Protein AF-B8CED4-F1 (afdb_monomer_lite)

pLDDT: mean 76.51, std 23.01, range [30.86, 98.69]

Organism: Thalassiosira pseudonana (NCBI:txid35128)

Sequence (693 aa):
MVKQQQQPNEIHIKRTVLRQVVTDKLKALLRGDFYVRNHLGQECFESIVREAGEFRELCRIAQQQQQGENGTAARTSPDLSQAPHQPNNNNGNLPPPPQSFTPETETFIQIIAASMQGEKKLLAKTLKGDKWYYFVREICRFDEMRRGEDVSDGDRGALEDSESEEEVEVSDTSASSLSRTTDGAEDGFSASATSSEKQHGKSHKKKNKHHKREKKLLKKERRHGKREEKRLKRKLTKEKLATKEDFEKYRDHLLSEIPNSVKSRFREGGFSRWGKDWLPCLELGPFDVEPGPVRDMWIDMFNKTRLNGREMTRLVFWYGEERGQAYSFVPSSKLVDYEEGESNGYSEMPKKIQDKIGKKTKLTKTEEQVMRGLIESKKDMARDKSERIKWMMNFLEDYEIAPTKKKKAGGPKKEEKSSKKSTSKKFEKKHRVMHHRHATMRKFGRIRRYDKRTKSYEPWEDIWIERSKKEVIGLNRGGSICITPDLLSTKRRQELAFAMHNCKLFRQYSFGNGTFNEPRSHVLLSSMIKSDGSTKNGVGYSYHNINMKALPMDLVPEVNSFASELATKYKLPDDQFNIGVDLIVYKDGSDSIGWHADDTQGEDLVLAVVVESHEMRPLKIRPAKSKSLSDGDEEIELFIGEGDAYAMDRLMQEGYEHCLPKKENVIMERTSLNGLEETNNLLSWRTCGMQFH

Radius of gyration: 37.1 Å; chains: 1; bounding box: 78×124×95 Å

Structure (mmCIF, N/CA/C/O backbone):
data_AF-B8CED4-F1
#
_entry.id   AF-B8CED4-F1
#
loop_
_atom_site.group_PDB
_atom_site.id
_atom_site.type_symbol
_atom_site.label_atom_id
_atom_site.label_alt_id
_atom_site.label_comp_id
_atom_site.label_asym_id
_atom_site.label_entity_id
_atom_site.label_seq_id
_atom_site.pdbx_PDB_ins_code
_atom_site.Cartn_x
_atom_site.Cartn_y
_atom_site.Cartn_z
_atom_site.occupancy
_atom_site.B_iso_or_equiv
_atom_site.auth_seq_id
_atom_site.auth_comp_id
_atom_site.auth_asym_id
_atom_site.auth_atom_id
_atom_site.pdbx_PDB_model_num
ATOM 1 N N . MET A 1 1 ? 9.231 -47.439 38.738 1.00 38.03 1 MET A N 1
ATOM 2 C CA . MET A 1 1 ? 8.639 -47.010 37.450 1.00 38.03 1 MET A CA 1
ATOM 3 C C . MET A 1 1 ? 9.753 -46.911 36.418 1.00 38.03 1 MET A C 1
ATOM 5 O O . MET A 1 1 ? 10.543 -45.977 36.476 1.00 38.03 1 MET A O 1
ATOM 9 N N . VAL A 1 2 ? 9.876 -47.912 35.546 1.00 32.56 2 VAL A N 1
ATOM 10 C CA . VAL A 1 2 ? 10.881 -47.948 34.470 1.00 32.56 2 VAL A CA 1
ATOM 11 C C . VAL A 1 2 ? 10.337 -47.135 33.294 1.00 32.56 2 VAL A C 1
ATOM 13 O O . VAL A 1 2 ? 9.240 -47.413 32.815 1.00 32.56 2 VAL A O 1
ATOM 16 N N . LYS A 1 3 ? 11.061 -46.094 32.864 1.00 37.62 3 LYS A N 1
ATOM 17 C CA . LYS A 1 3 ? 10.695 -45.298 31.684 1.00 37.62 3 LYS A CA 1
ATOM 18 C C . LYS A 1 3 ? 10.944 -46.135 30.427 1.00 37.62 3 LYS A C 1
ATOM 20 O O . LYS A 1 3 ? 12.093 -46.432 30.117 1.00 37.62 3 LYS A O 1
ATOM 25 N N . GLN A 1 4 ? 9.879 -46.489 29.711 1.00 37.78 4 GLN A N 1
ATOM 26 C CA . GLN A 1 4 ? 9.975 -47.030 28.355 1.00 37.78 4 GLN A CA 1
ATOM 27 C C . GLN A 1 4 ? 10.594 -45.971 27.430 1.00 37.78 4 GLN A C 1
ATOM 29 O O . GLN A 1 4 ? 10.044 -44.881 27.267 1.00 37.78 4 GLN A O 1
ATOM 34 N N . GLN A 1 5 ? 11.750 -46.290 26.847 1.00 37.19 5 GLN A N 1
ATOM 35 C CA . GLN A 1 5 ? 12.323 -45.548 25.727 1.00 37.19 5 GLN A CA 1
ATOM 36 C C . GLN A 1 5 ? 11.490 -45.834 24.474 1.00 37.19 5 GLN A C 1
ATOM 38 O O . GLN A 1 5 ? 11.343 -46.986 24.071 1.00 37.19 5 GLN A O 1
ATOM 43 N N . GLN A 1 6 ? 10.932 -44.784 23.870 1.00 33.81 6 GLN A N 1
ATOM 44 C CA . GLN A 1 6 ? 10.292 -44.869 22.559 1.00 33.81 6 GLN A CA 1
ATOM 45 C C . GLN A 1 6 ? 11.363 -45.092 21.485 1.00 33.81 6 GLN A C 1
ATOM 47 O O . GLN A 1 6 ? 12.341 -44.347 21.416 1.00 33.81 6 GLN A O 1
ATOM 52 N N . GLN A 1 7 ? 11.168 -46.122 20.663 1.00 33.59 7 GLN A N 1
ATOM 53 C CA . GLN A 1 7 ? 11.962 -46.378 19.461 1.00 33.59 7 GLN A CA 1
ATOM 54 C C . GLN A 1 7 ? 11.766 -45.228 18.449 1.00 33.59 7 GLN A C 1
ATOM 56 O O . GLN A 1 7 ? 10.646 -44.720 18.322 1.00 33.59 7 GLN A O 1
ATOM 61 N N . PRO A 1 8 ? 12.822 -44.789 17.742 1.00 34.38 8 PRO A N 1
ATOM 62 C CA . PRO A 1 8 ? 12.723 -43.719 16.756 1.00 34.38 8 PRO A CA 1
ATOM 63 C C . PRO A 1 8 ? 11.880 -44.160 15.554 1.00 34.38 8 PRO A C 1
ATOM 65 O O . PRO A 1 8 ? 12.072 -45.241 15.003 1.00 34.38 8 PRO A O 1
ATOM 68 N N . ASN A 1 9 ? 10.950 -43.300 15.137 1.00 31.98 9 ASN A N 1
ATOM 69 C CA . ASN A 1 9 ? 10.102 -43.541 13.972 1.00 31.98 9 ASN A CA 1
ATOM 70 C C . ASN A 1 9 ? 10.945 -43.583 12.692 1.00 31.98 9 ASN A C 1
ATOM 72 O O . ASN A 1 9 ? 11.571 -42.589 12.316 1.00 31.98 9 ASN A O 1
ATOM 76 N N . GLU A 1 10 ? 10.908 -44.713 11.992 1.00 32.75 10 GLU A N 1
ATOM 77 C CA . GLU A 1 10 ? 11.530 -44.861 10.683 1.00 32.75 10 GLU A CA 1
ATOM 78 C C . GLU A 1 10 ? 10.699 -44.126 9.616 1.00 32.75 10 GLU A C 1
ATOM 80 O O . GLU A 1 10 ? 9.500 -44.357 9.448 1.00 32.75 10 GLU A O 1
ATOM 85 N N . ILE A 1 11 ? 11.324 -43.187 8.899 1.00 36.81 11 ILE A N 1
ATOM 86 C CA . ILE A 1 11 ? 10.660 -42.391 7.859 1.00 36.81 11 ILE A CA 1
ATOM 87 C C . ILE A 1 11 ? 11.092 -42.893 6.480 1.00 36.81 11 ILE A C 1
ATOM 89 O O . ILE A 1 11 ? 12.213 -42.645 6.033 1.00 36.81 11 ILE A O 1
ATOM 93 N N . HIS A 1 12 ? 10.168 -43.507 5.739 1.00 38.47 12 HIS A N 1
ATOM 94 C CA . HIS A 1 12 ? 10.397 -43.893 4.345 1.00 38.47 12 HIS A CA 1
ATOM 95 C C . HIS A 1 12 ? 10.071 -42.753 3.368 1.00 38.47 12 HIS A C 1
ATOM 97 O O . HIS A 1 12 ? 8.911 -42.455 3.069 1.00 38.47 12 HIS A O 1
ATOM 103 N N . ILE A 1 13 ? 11.108 -42.134 2.796 1.00 42.69 13 ILE A N 1
ATOM 104 C CA . ILE A 1 13 ? 10.962 -41.152 1.712 1.00 42.69 13 ILE A CA 1
ATOM 105 C C . ILE A 1 13 ? 10.994 -41.867 0.359 1.00 42.69 13 ILE A C 1
ATOM 107 O O . ILE A 1 13 ? 11.937 -42.579 0.017 1.00 42.69 13 ILE A O 1
ATOM 111 N N . LYS A 1 14 ? 9.977 -41.629 -0.475 1.00 56.06 14 LYS A N 1
ATOM 112 C CA . LYS A 1 14 ?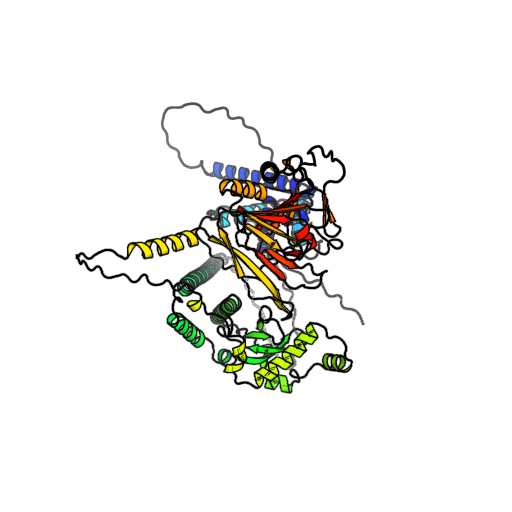 9.926 -42.180 -1.836 1.00 56.06 14 LYS A CA 1
ATOM 113 C C . LYS A 1 14 ? 11.084 -41.636 -2.678 1.00 56.06 14 LYS A C 1
ATOM 115 O O . LYS A 1 14 ? 11.199 -40.426 -2.868 1.00 56.06 14 LYS A O 1
ATOM 120 N N . ARG A 1 15 ? 11.866 -42.535 -3.289 1.00 50.16 15 ARG A N 1
ATOM 121 C CA . ARG A 1 15 ? 13.021 -42.235 -4.166 1.00 50.16 15 ARG A CA 1
ATOM 122 C C . ARG A 1 15 ? 12.728 -41.179 -5.246 1.00 50.16 15 ARG A C 1
ATOM 124 O O . ARG A 1 15 ? 13.604 -40.405 -5.607 1.00 50.16 15 ARG A O 1
ATOM 131 N N . THR A 1 16 ? 11.491 -41.102 -5.741 1.00 51.03 16 THR A N 1
ATOM 132 C CA . THR A 1 16 ? 11.057 -40.096 -6.729 1.00 51.03 16 THR A CA 1
ATOM 133 C C . THR A 1 16 ? 10.961 -38.676 -6.169 1.00 51.03 16 THR A C 1
ATOM 135 O O . THR A 1 16 ? 11.216 -37.725 -6.897 1.00 51.03 16 THR A O 1
ATOM 138 N N . VAL A 1 17 ? 10.596 -38.521 -4.892 1.00 52.62 17 VAL A N 1
ATOM 139 C CA . VAL A 1 17 ? 10.516 -37.212 -4.221 1.00 52.62 17 VAL A CA 1
ATOM 140 C C . VAL A 1 17 ? 11.922 -36.677 -3.979 1.00 52.62 17 VAL A C 1
ATOM 142 O O . VAL A 1 17 ? 12.201 -35.533 -4.321 1.00 52.62 17 VAL A O 1
ATOM 145 N N . LEU A 1 18 ? 12.828 -37.538 -3.501 1.00 53.25 18 LEU A N 1
ATOM 146 C CA . LEU A 1 18 ? 14.240 -37.198 -3.324 1.00 53.25 18 LEU A CA 1
ATOM 147 C C . LEU A 1 18 ? 14.876 -36.719 -4.640 1.00 53.25 18 LEU A C 1
ATOM 149 O O . LEU A 1 18 ? 15.504 -35.666 -4.681 1.00 53.25 18 LEU A O 1
ATOM 153 N N . ARG A 1 19 ? 14.628 -37.440 -5.742 1.00 60.00 19 ARG A N 1
ATOM 154 C CA . ARG A 1 19 ? 15.117 -37.077 -7.084 1.00 60.00 19 ARG A CA 1
ATOM 155 C C . ARG A 1 19 ? 14.624 -35.710 -7.562 1.00 60.00 19 ARG A C 1
ATOM 157 O O . ARG A 1 19 ? 15.416 -34.939 -8.097 1.00 60.00 19 ARG A O 1
ATOM 164 N N . GLN A 1 20 ? 13.338 -35.409 -7.377 1.00 61.97 20 GLN A N 1
ATOM 165 C CA . GLN A 1 20 ? 12.759 -34.137 -7.813 1.00 61.97 20 GLN A CA 1
ATOM 166 C C . GLN A 1 20 ? 13.382 -32.959 -7.056 1.00 61.97 20 GLN A C 1
ATOM 168 O O . GLN A 1 20 ? 13.807 -31.991 -7.676 1.00 61.97 20 GLN A O 1
ATOM 173 N N . VAL A 1 21 ? 13.507 -33.075 -5.732 1.00 64.56 21 VAL A N 1
ATOM 174 C CA . VAL A 1 21 ? 14.049 -31.997 -4.895 1.00 64.56 21 VAL A CA 1
ATOM 175 C C . VAL A 1 21 ? 15.528 -31.744 -5.192 1.00 64.56 21 VAL A C 1
ATOM 177 O O . VAL A 1 21 ? 15.920 -30.590 -5.345 1.00 64.56 21 VAL A O 1
ATOM 180 N N . VAL A 1 22 ? 16.337 -32.797 -5.351 1.00 68.75 22 VAL A N 1
ATOM 181 C CA . VAL A 1 22 ? 17.757 -32.661 -5.725 1.00 68.75 22 VAL A CA 1
ATOM 182 C C . VAL A 1 22 ? 17.899 -31.995 -7.098 1.00 68.75 22 VAL A C 1
ATOM 184 O O . VAL A 1 22 ? 18.688 -31.066 -7.254 1.00 68.75 22 VAL A O 1
ATOM 187 N N . THR A 1 23 ? 17.082 -32.401 -8.075 1.00 71.12 23 THR A N 1
ATOM 188 C CA . THR A 1 23 ? 17.083 -31.803 -9.421 1.00 71.12 23 THR A CA 1
ATOM 189 C C . THR A 1 23 ? 16.699 -30.323 -9.382 1.00 71.12 23 THR A C 1
ATOM 191 O O . THR A 1 23 ? 17.336 -29.499 -10.037 1.00 71.12 23 THR A O 1
ATOM 194 N N . ASP A 1 24 ? 15.678 -29.963 -8.604 1.00 69.50 24 ASP A N 1
ATOM 195 C CA . ASP A 1 24 ? 15.215 -28.580 -8.495 1.00 69.50 24 ASP A CA 1
ATOM 196 C C . ASP A 1 24 ? 16.249 -27.687 -7.795 1.00 69.50 24 ASP A C 1
ATOM 198 O O . ASP A 1 24 ? 16.454 -26.547 -8.216 1.00 69.50 24 ASP A O 1
ATOM 202 N N . LYS A 1 25 ? 16.956 -28.212 -6.785 1.00 72.50 25 LYS A N 1
ATOM 203 C CA . LYS A 1 25 ? 18.025 -27.497 -6.071 1.00 72.50 25 LYS A CA 1
ATOM 204 C C . LYS A 1 25 ? 19.295 -27.334 -6.908 1.00 72.50 25 LYS A C 1
ATOM 206 O O . LYS A 1 25 ? 19.858 -26.244 -6.906 1.00 72.50 25 LYS A O 1
ATOM 211 N N . LEU A 1 26 ? 19.698 -28.343 -7.684 1.00 71.56 26 LEU A N 1
ATOM 212 C CA . LEU A 1 26 ? 20.806 -28.220 -8.646 1.00 71.56 26 LEU A CA 1
ATOM 213 C C . LEU A 1 26 ? 20.481 -27.221 -9.763 1.00 71.56 26 LEU A C 1
ATOM 215 O O . LEU A 1 26 ? 21.324 -26.418 -10.149 1.00 71.56 26 LEU A O 1
ATOM 219 N N . LYS A 1 27 ? 19.237 -27.210 -10.254 1.00 73.50 27 LYS A N 1
ATOM 220 C CA . LYS A 1 27 ? 18.794 -26.204 -11.229 1.00 73.50 27 LYS A CA 1
ATOM 221 C C . LYS A 1 27 ? 18.764 -24.800 -10.628 1.00 73.50 27 LYS A C 1
ATOM 223 O O . LYS A 1 27 ? 19.117 -23.856 -11.321 1.00 73.50 27 LYS A O 1
ATOM 228 N N . ALA A 1 28 ? 18.359 -24.661 -9.368 1.00 70.25 28 ALA A N 1
ATOM 229 C CA . ALA A 1 28 ? 18.406 -23.387 -8.655 1.00 70.25 28 ALA A CA 1
ATOM 230 C C . ALA A 1 28 ? 19.845 -22.884 -8.468 1.00 70.25 28 ALA A C 1
ATOM 232 O O . ALA A 1 28 ? 20.119 -21.712 -8.717 1.00 70.25 28 ALA A O 1
ATOM 233 N N . LEU A 1 29 ? 20.773 -23.783 -8.123 1.00 74.19 29 LEU A N 1
ATOM 234 C CA . LEU A 1 29 ? 22.204 -23.492 -8.055 1.00 74.19 29 LEU A CA 1
ATOM 235 C C . LEU A 1 29 ? 22.730 -22.968 -9.405 1.00 74.19 29 LEU A C 1
ATOM 237 O O . LEU A 1 29 ? 23.273 -21.870 -9.464 1.00 74.19 29 LEU A O 1
ATOM 241 N N . LEU A 1 30 ? 22.504 -23.711 -10.495 1.00 71.88 30 LEU A N 1
ATOM 242 C CA . LEU A 1 30 ? 23.001 -23.359 -11.835 1.00 71.88 30 LEU A CA 1
ATOM 243 C C . LEU A 1 30 ? 22.375 -22.081 -12.420 1.00 71.88 30 LEU A C 1
ATOM 245 O O . LEU A 1 30 ? 22.944 -21.491 -13.333 1.00 71.88 30 LEU A O 1
ATOM 249 N N . ARG A 1 31 ? 21.207 -21.650 -11.928 1.00 75.31 31 ARG A N 1
ATOM 250 C CA . ARG A 1 31 ? 20.566 -20.385 -12.327 1.00 75.31 31 ARG A CA 1
ATOM 251 C C . ARG A 1 31 ? 21.070 -19.167 -11.557 1.00 75.31 31 ARG A C 1
ATOM 253 O O . ARG A 1 31 ? 20.699 -18.051 -11.908 1.00 75.31 31 ARG A O 1
ATOM 260 N N . GLY A 1 32 ? 21.872 -19.357 -10.511 1.00 70.94 32 GLY A N 1
ATOM 261 C CA . GLY A 1 32 ? 22.237 -18.254 -9.629 1.00 70.94 32 GLY A CA 1
ATOM 262 C C . GLY A 1 32 ? 21.113 -17.829 -8.688 1.00 70.94 32 GLY A C 1
ATOM 263 O O . GLY A 1 32 ? 21.098 -16.675 -8.261 1.00 70.94 32 GLY A O 1
ATOM 264 N N . ASP A 1 33 ? 20.171 -18.725 -8.361 1.00 72.88 33 ASP A N 1
ATOM 265 C CA . ASP A 1 33 ? 19.053 -18.385 -7.480 1.00 72.88 33 ASP A CA 1
ATOM 266 C C . ASP A 1 33 ? 19.601 -17.896 -6.120 1.00 72.88 33 ASP A C 1
ATOM 268 O O . ASP A 1 33 ? 20.303 -18.615 -5.400 1.00 72.88 33 ASP A O 1
ATOM 272 N N . PHE A 1 34 ? 19.234 -16.665 -5.750 1.00 60.91 34 PHE A N 1
ATOM 273 C CA . PHE A 1 34 ? 19.746 -15.925 -4.586 1.00 60.91 34 PHE A CA 1
ATOM 274 C C . PHE A 1 34 ? 19.743 -16.731 -3.274 1.00 60.91 34 PHE A C 1
ATOM 276 O O . PHE A 1 34 ? 20.684 -16.674 -2.485 1.00 60.91 34 PHE A O 1
ATOM 283 N N . TYR A 1 35 ? 18.702 -17.538 -3.055 1.00 60.09 35 TYR A N 1
ATOM 284 C CA . TYR A 1 35 ? 18.553 -18.350 -1.847 1.00 60.09 35 TYR A CA 1
ATOM 285 C C . TYR A 1 35 ? 19.635 -19.433 -1.708 1.00 60.09 35 TYR A C 1
ATOM 287 O O . TYR A 1 35 ? 20.063 -19.731 -0.594 1.00 60.09 35 TYR A O 1
ATOM 295 N N . VAL A 1 36 ? 20.081 -20.018 -2.826 1.00 68.69 36 VAL A N 1
ATOM 296 C CA . VAL A 1 36 ? 21.126 -21.055 -2.837 1.00 68.69 36 VAL A CA 1
ATOM 297 C C . VAL A 1 36 ? 22.496 -20.426 -2.590 1.00 68.69 36 VAL A C 1
ATOM 299 O O . VAL A 1 36 ? 23.283 -20.966 -1.818 1.00 68.69 36 VAL A O 1
ATOM 302 N N . ARG A 1 37 ? 22.737 -19.241 -3.164 1.00 69.44 37 ARG A N 1
ATOM 303 C CA . ARG A 1 37 ? 23.967 -18.462 -2.968 1.00 69.44 37 ARG A CA 1
ATOM 304 C C . ARG A 1 37 ? 24.179 -18.056 -1.508 1.00 69.44 37 ARG A C 1
ATOM 306 O O . ARG A 1 37 ? 25.262 -18.268 -0.974 1.00 69.44 37 ARG A O 1
ATOM 313 N N . ASN A 1 38 ? 23.133 -17.576 -0.833 1.00 66.81 38 ASN A N 1
ATOM 314 C CA . ASN A 1 38 ? 23.217 -17.220 0.589 1.00 66.81 38 ASN A CA 1
ATOM 315 C C . ASN A 1 38 ? 23.437 -18.423 1.518 1.00 66.81 38 ASN A C 1
ATOM 317 O O . ASN A 1 38 ? 24.050 -18.263 2.566 1.00 66.81 38 ASN A O 1
ATOM 321 N N . HIS A 1 39 ? 22.949 -19.616 1.162 1.00 67.44 39 HIS A N 1
ATOM 322 C CA . HIS A 1 39 ? 23.148 -20.815 1.988 1.00 67.44 39 HIS A CA 1
ATOM 323 C C . HIS A 1 39 ? 24.548 -21.419 1.856 1.00 67.44 39 HIS A C 1
ATOM 325 O O . HIS A 1 39 ? 24.992 -22.107 2.769 1.00 67.44 39 HIS A O 1
ATOM 331 N N . LEU A 1 40 ? 25.218 -21.199 0.723 1.00 62.72 40 LEU A N 1
ATOM 332 C CA . LEU A 1 40 ? 26.533 -21.771 0.439 1.00 62.72 40 LEU A CA 1
ATOM 333 C C . LEU A 1 40 ? 27.704 -20.887 0.874 1.00 62.72 40 LEU A C 1
ATOM 335 O O . LEU A 1 40 ? 28.799 -21.406 1.056 1.00 62.72 40 LEU A O 1
ATOM 339 N N . GLY A 1 41 ? 27.485 -19.580 1.035 1.00 68.75 41 GLY A N 1
ATOM 340 C CA . GLY A 1 41 ? 28.578 -18.614 1.146 1.00 68.75 41 GLY A CA 1
ATOM 341 C C . GLY A 1 41 ? 29.204 -18.319 -0.223 1.00 68.75 41 GLY A C 1
ATOM 342 O O . GLY A 1 41 ? 29.148 -19.133 -1.150 1.00 68.75 41 GLY A O 1
ATOM 343 N N . GLN A 1 42 ? 29.767 -17.118 -0.379 1.00 68.19 42 GLN A N 1
ATOM 344 C CA . GLN A 1 42 ? 30.289 -16.654 -1.669 1.00 68.19 42 GLN A CA 1
ATOM 345 C C . GLN A 1 42 ? 31.512 -17.469 -2.113 1.00 68.19 42 GLN A C 1
ATOM 347 O O . GLN A 1 42 ? 31.652 -17.733 -3.306 1.00 68.19 42 GLN A O 1
ATOM 352 N N . GLU A 1 43 ? 32.359 -17.893 -1.169 1.00 68.81 43 GLU A N 1
ATOM 353 C CA . GLU A 1 43 ? 33.560 -18.690 -1.444 1.00 68.81 43 GLU A CA 1
ATOM 354 C C . GLU A 1 43 ? 33.264 -20.090 -2.008 1.00 68.81 43 GLU A C 1
ATOM 356 O O . GLU A 1 43 ? 33.986 -20.564 -2.886 1.00 68.81 43 GLU A O 1
ATOM 361 N N . CYS A 1 44 ? 32.183 -20.738 -1.567 1.00 64.00 44 CYS A N 1
ATOM 362 C CA . CYS A 1 44 ? 31.836 -22.090 -2.014 1.00 64.00 44 CYS A CA 1
ATOM 363 C C . CYS A 1 44 ? 30.959 -22.073 -3.270 1.00 64.00 44 CYS A C 1
ATOM 365 O O . CYS A 1 44 ? 31.053 -22.973 -4.103 1.00 64.00 44 CYS A O 1
ATOM 367 N N . PHE A 1 45 ? 30.105 -21.054 -3.420 1.00 74.56 45 PHE A N 1
ATOM 368 C CA . PHE A 1 45 ? 29.106 -20.996 -4.487 1.00 74.56 45 PHE A CA 1
ATOM 369 C C . PHE A 1 45 ? 29.724 -21.089 -5.890 1.00 74.56 45 PHE A C 1
ATOM 371 O O . PHE A 1 45 ? 29.309 -21.934 -6.679 1.00 74.56 45 PHE A O 1
ATOM 378 N N . GLU A 1 46 ? 30.734 -20.269 -6.193 1.00 76.62 46 GLU A N 1
ATOM 379 C CA . GLU A 1 46 ? 31.354 -20.233 -7.528 1.00 76.62 46 GLU A CA 1
ATOM 380 C C . GLU A 1 46 ? 32.069 -21.550 -7.869 1.00 76.62 46 GLU A C 1
ATOM 382 O O . GLU A 1 46 ? 31.952 -22.050 -8.989 1.00 76.62 46 GLU A O 1
ATOM 387 N N . SER A 1 47 ? 32.754 -22.159 -6.894 1.00 70.88 47 SER A N 1
ATOM 388 C CA . SER A 1 47 ? 33.446 -23.442 -7.076 1.00 70.88 47 SER A CA 1
ATOM 389 C C . SER A 1 47 ? 32.465 -24.582 -7.368 1.00 70.88 47 SER A C 1
ATOM 391 O O . SER A 1 47 ? 32.680 -25.339 -8.314 1.00 70.88 47 SER A O 1
ATOM 393 N N . ILE A 1 48 ? 31.351 -24.650 -6.629 1.00 71.00 48 ILE A N 1
ATOM 394 C CA . ILE A 1 48 ? 30.313 -25.678 -6.812 1.00 71.00 48 ILE A CA 1
ATOM 395 C C . ILE A 1 48 ? 29.551 -25.457 -8.131 1.00 71.00 48 ILE A C 1
ATOM 397 O O . ILE A 1 48 ? 29.232 -26.417 -8.832 1.00 71.00 48 ILE A O 1
ATOM 401 N N . VAL A 1 49 ? 29.263 -24.205 -8.509 1.00 75.62 49 VAL A N 1
ATOM 402 C CA . VAL A 1 49 ? 28.613 -23.881 -9.793 1.00 75.62 49 VAL A CA 1
ATOM 403 C C . VAL A 1 49 ? 29.504 -24.258 -10.973 1.00 75.62 49 VAL A C 1
ATOM 405 O O . VAL A 1 49 ? 29.008 -24.863 -11.925 1.00 75.62 49 VAL A O 1
ATOM 408 N N . ARG A 1 50 ? 30.803 -23.936 -10.909 1.00 78.50 50 ARG A N 1
ATOM 409 C CA . ARG A 1 50 ? 31.778 -24.298 -11.944 1.00 78.50 50 ARG A CA 1
ATOM 410 C C . ARG A 1 50 ? 31.843 -25.812 -12.124 1.00 78.50 50 ARG A C 1
ATOM 412 O O . ARG A 1 50 ? 31.659 -26.292 -13.237 1.00 78.50 50 ARG A O 1
ATOM 419 N N . GLU A 1 51 ? 31.999 -26.558 -11.035 1.00 74.62 51 GLU A N 1
ATOM 420 C CA . GLU A 1 51 ? 32.092 -28.019 -11.075 1.00 74.62 51 GLU A CA 1
ATOM 421 C C . GLU A 1 51 ? 30.784 -28.683 -11.548 1.00 74.62 51 GLU A C 1
ATOM 423 O O . GLU A 1 51 ? 30.800 -29.591 -12.381 1.00 74.62 51 GLU A O 1
ATOM 428 N N . ALA A 1 52 ? 29.622 -28.189 -11.102 1.00 75.56 52 ALA A N 1
ATOM 429 C CA . ALA A 1 52 ? 28.324 -28.652 -11.597 1.00 75.56 52 ALA A CA 1
ATOM 430 C C . ALA A 1 52 ? 28.123 -28.337 -13.094 1.00 75.56 52 ALA A C 1
ATOM 432 O O . ALA A 1 52 ? 27.469 -29.104 -13.810 1.00 75.56 52 ALA A O 1
ATOM 433 N N . GLY A 1 53 ? 28.680 -27.219 -13.571 1.00 75.25 53 GLY A N 1
ATOM 434 C CA . GLY A 1 53 ? 28.707 -26.831 -14.979 1.00 75.25 53 GLY A CA 1
ATOM 435 C C . GLY A 1 53 ? 29.586 -27.751 -15.828 1.00 75.25 53 GLY A C 1
ATOM 436 O O . GLY A 1 53 ? 29.113 -28.278 -16.835 1.00 75.25 53 GLY A O 1
ATOM 437 N N . GLU A 1 54 ? 30.822 -28.003 -15.394 1.00 78.25 54 GLU A N 1
ATOM 438 C CA . GLU A 1 54 ? 31.768 -28.927 -16.039 1.00 78.25 54 GLU A CA 1
ATOM 439 C C . GLU A 1 54 ? 31.187 -30.343 -16.129 1.00 78.25 54 GLU A C 1
ATOM 441 O O . GLU A 1 54 ? 31.197 -30.969 -17.190 1.00 78.25 54 GLU A O 1
ATOM 446 N N . PHE A 1 55 ? 30.574 -30.824 -15.047 1.00 70.88 55 PHE A N 1
ATOM 447 C CA . PHE A 1 55 ? 29.942 -32.138 -15.021 1.00 70.88 55 PHE A CA 1
ATOM 448 C C . PHE A 1 55 ? 28.742 -32.244 -15.977 1.00 70.88 55 PHE A C 1
ATOM 450 O O . PHE A 1 55 ? 28.561 -33.260 -16.658 1.00 70.88 55 PHE A O 1
ATOM 457 N N . ARG A 1 56 ? 27.920 -31.188 -16.069 1.00 75.94 56 ARG A N 1
ATOM 458 C CA . ARG A 1 56 ? 26.804 -31.122 -17.027 1.00 75.94 56 ARG A CA 1
ATOM 459 C C . ARG A 1 56 ? 27.306 -31.197 -18.468 1.00 75.94 56 ARG A C 1
ATOM 461 O O . ARG A 1 56 ? 26.681 -31.869 -19.288 1.00 75.94 56 ARG A O 1
ATOM 468 N N . GLU A 1 57 ? 28.415 -30.529 -18.762 1.00 75.94 57 GLU A N 1
ATOM 469 C CA . GLU A 1 57 ? 29.017 -30.527 -20.092 1.00 75.94 57 GLU A CA 1
ATOM 470 C C . GLU A 1 57 ? 29.616 -31.893 -20.452 1.00 75.94 57 GLU A C 1
ATOM 472 O O . GLU A 1 57 ? 29.376 -32.401 -21.547 1.00 75.94 57 GLU A O 1
ATOM 477 N N . LEU A 1 58 ? 30.277 -32.563 -19.504 1.00 74.31 58 LEU A N 1
ATOM 478 C CA . LEU A 1 58 ? 30.754 -33.938 -19.690 1.00 74.31 58 LEU A CA 1
ATOM 479 C C . LEU A 1 58 ? 29.608 -34.919 -19.976 1.00 74.31 58 LEU A C 1
ATOM 481 O O . LEU A 1 58 ? 29.718 -35.753 -20.877 1.00 74.31 58 LEU A O 1
ATOM 485 N N . CYS A 1 59 ? 28.478 -34.791 -19.272 1.00 68.31 59 CYS A N 1
ATOM 486 C CA . CYS A 1 59 ? 27.286 -35.595 -19.554 1.00 68.31 59 CYS A CA 1
ATOM 487 C C . CYS A 1 59 ? 26.755 -35.345 -20.975 1.00 68.31 59 CYS A C 1
ATOM 489 O O . CYS A 1 59 ? 26.386 -36.293 -21.667 1.00 68.31 59 CYS A O 1
ATOM 491 N N . ARG A 1 60 ? 26.747 -34.083 -21.427 1.00 77.81 60 ARG A N 1
ATOM 492 C CA . ARG A 1 60 ? 26.330 -33.704 -22.786 1.00 77.81 60 ARG A CA 1
ATOM 493 C C . ARG A 1 60 ? 27.229 -34.349 -23.846 1.00 77.81 60 ARG A C 1
ATOM 495 O O . ARG A 1 60 ? 26.717 -34.890 -24.823 1.00 77.81 60 ARG A O 1
ATOM 502 N N . ILE A 1 61 ? 28.548 -34.323 -23.646 1.00 76.19 61 ILE A N 1
ATOM 503 C CA . ILE A 1 61 ? 29.534 -34.912 -24.567 1.00 76.19 61 ILE A CA 1
ATOM 504 C C . ILE A 1 61 ? 29.373 -36.437 -24.646 1.00 76.19 61 ILE A C 1
ATOM 506 O O . ILE A 1 61 ? 29.296 -36.987 -25.745 1.00 76.19 61 ILE A O 1
ATOM 510 N N . ALA A 1 62 ? 29.242 -37.120 -23.504 1.00 67.81 62 ALA A N 1
ATOM 511 C CA . ALA A 1 62 ? 29.051 -38.572 -23.463 1.00 67.81 62 ALA A CA 1
ATOM 512 C C . ALA A 1 62 ? 27.770 -39.018 -24.199 1.00 67.81 62 ALA A C 1
ATOM 514 O O . ALA A 1 62 ? 27.764 -40.029 -24.899 1.00 67.81 62 ALA A O 1
ATOM 515 N N . GLN A 1 63 ? 26.690 -38.236 -24.095 1.00 67.88 63 GLN A N 1
ATOM 516 C CA . GLN A 1 63 ? 25.444 -38.499 -24.821 1.00 67.88 63 GLN A CA 1
ATOM 517 C C . GLN A 1 63 ? 25.597 -38.334 -26.340 1.00 67.88 63 GLN A C 1
ATOM 519 O O . GLN A 1 63 ? 25.050 -39.132 -27.100 1.00 67.88 63 GLN A O 1
ATOM 524 N N . GLN A 1 64 ? 26.360 -37.335 -26.797 1.00 75.50 64 GLN A N 1
ATOM 525 C CA . GLN A 1 64 ? 26.625 -37.132 -28.227 1.00 75.50 64 GLN A CA 1
ATOM 526 C C . GLN A 1 64 ? 27.429 -38.287 -28.838 1.00 75.50 64 GLN A C 1
ATOM 528 O O . GLN A 1 64 ? 27.151 -38.692 -29.965 1.00 75.50 64 GLN A O 1
ATOM 533 N N . GLN A 1 65 ? 28.364 -38.868 -28.084 1.00 74.88 65 GLN A N 1
ATOM 534 C CA . GLN A 1 65 ? 29.139 -40.031 -28.528 1.00 74.88 65 GLN A CA 1
ATOM 535 C C . GLN A 1 65 ? 28.259 -41.285 -28.684 1.00 74.88 65 GLN A C 1
ATOM 537 O O . GLN A 1 65 ? 28.334 -41.964 -29.706 1.00 74.88 65 GLN A O 1
ATOM 542 N N . GLN A 1 66 ? 27.331 -41.533 -27.752 1.00 66.50 66 GLN A N 1
ATOM 543 C CA . GLN A 1 66 ? 26.402 -42.676 -27.822 1.00 66.50 66 GLN A CA 1
ATOM 544 C C . GLN A 1 66 ? 25.387 -42.582 -28.974 1.00 66.50 66 GLN A C 1
ATOM 546 O O . GLN A 1 66 ? 24.892 -43.601 -29.465 1.00 66.50 66 GLN A O 1
ATOM 551 N N . GLN A 1 67 ? 25.060 -41.365 -29.416 1.00 67.38 67 GLN A N 1
ATOM 552 C CA . GLN A 1 67 ? 24.206 -41.146 -30.586 1.00 67.38 67 GLN A CA 1
ATOM 553 C C . GLN A 1 67 ? 24.973 -41.315 -31.908 1.00 67.38 67 GLN A C 1
ATOM 555 O O . GLN A 1 67 ? 24.367 -41.706 -32.904 1.00 67.38 67 GLN A O 1
ATOM 560 N N . GLY A 1 68 ? 26.290 -41.081 -31.915 1.00 63.53 68 GLY A N 1
ATOM 561 C CA . GLY A 1 68 ? 27.151 -41.289 -33.083 1.00 63.53 68 GLY A CA 1
ATOM 562 C C . GLY A 1 68 ? 27.426 -42.764 -33.397 1.00 63.53 68 GLY A C 1
ATOM 563 O O . GLY A 1 68 ? 27.447 -43.144 -34.564 1.00 63.53 68 GLY A O 1
ATOM 564 N N . GLU A 1 69 ? 27.570 -43.617 -32.380 1.00 52.28 69 GLU A N 1
ATOM 565 C CA . GLU A 1 69 ? 27.902 -45.041 -32.576 1.00 52.28 69 GLU A CA 1
ATOM 566 C C . GLU A 1 69 ? 26.710 -45.901 -33.031 1.00 52.28 69 GLU A C 1
ATOM 568 O O . GLU A 1 69 ? 26.893 -46.907 -33.714 1.00 52.28 69 GLU A O 1
ATOM 573 N N . ASN A 1 70 ? 25.473 -45.478 -32.749 1.00 50.22 70 ASN A N 1
ATOM 574 C CA . ASN A 1 70 ? 24.262 -46.192 -33.177 1.00 50.22 70 ASN A CA 1
ATOM 575 C C . ASN A 1 70 ? 23.795 -45.841 -34.608 1.00 50.22 70 ASN A C 1
ATOM 577 O O . ASN A 1 70 ? 22.795 -46.384 -35.078 1.00 50.22 70 ASN A O 1
ATOM 581 N N . GLY A 1 71 ? 24.498 -44.943 -35.309 1.00 46.25 71 GLY A N 1
ATOM 582 C CA . GLY A 1 71 ? 24.123 -44.459 -36.644 1.00 46.25 71 GLY A CA 1
ATOM 583 C C . GLY A 1 71 ? 24.737 -45.211 -37.832 1.00 46.25 71 GLY A C 1
ATOM 584 O O . GLY A 1 71 ? 24.313 -44.983 -38.964 1.00 46.25 71 GLY A O 1
ATOM 585 N N . THR A 1 72 ? 25.709 -46.105 -37.620 1.00 44.19 72 THR A N 1
ATOM 586 C CA . THR A 1 72 ? 26.592 -46.593 -38.707 1.00 44.19 72 THR A CA 1
ATOM 587 C C . THR A 1 72 ? 26.398 -48.062 -39.097 1.00 44.19 72 THR A C 1
ATOM 589 O O . THR A 1 72 ? 27.274 -48.658 -39.719 1.00 44.19 72 THR A O 1
ATOM 592 N N . ALA A 1 73 ? 25.248 -48.664 -38.786 1.00 46.47 73 ALA A N 1
ATOM 593 C CA . ALA A 1 73 ? 24.957 -50.062 -39.114 1.00 46.47 73 ALA A CA 1
ATOM 594 C C . ALA A 1 73 ? 23.691 -50.229 -39.972 1.00 46.47 73 ALA A C 1
ATOM 596 O O . ALA A 1 73 ? 22.768 -50.925 -39.571 1.00 46.47 73 ALA A O 1
ATOM 597 N N . ALA A 1 74 ? 23.630 -49.590 -41.147 1.00 48.06 74 ALA A N 1
ATOM 598 C CA . ALA A 1 74 ? 22.862 -50.077 -42.307 1.00 48.06 74 ALA A CA 1
ATOM 599 C C . ALA A 1 74 ? 23.008 -49.133 -43.511 1.00 48.06 74 ALA A C 1
ATOM 601 O O . ALA A 1 74 ? 22.225 -48.197 -43.659 1.00 48.06 74 ALA A O 1
ATOM 602 N N . ARG A 1 75 ? 23.968 -49.412 -44.402 1.00 37.75 75 ARG A N 1
ATOM 603 C CA . ARG A 1 75 ? 23.809 -49.295 -45.868 1.00 37.75 75 ARG A CA 1
ATOM 604 C C . ARG A 1 75 ? 25.099 -49.698 -46.578 1.00 37.75 75 ARG A C 1
ATOM 606 O O . ARG A 1 75 ? 26.021 -48.910 -46.737 1.00 37.75 75 ARG A O 1
ATOM 613 N N . THR A 1 76 ? 25.128 -50.942 -47.033 1.00 39.44 76 THR A N 1
ATOM 614 C CA . THR A 1 76 ? 26.010 -51.427 -48.094 1.00 39.44 76 THR A CA 1
ATOM 615 C C . THR A 1 76 ? 25.297 -51.273 -49.436 1.00 39.44 76 THR A C 1
ATOM 617 O O . THR A 1 76 ? 24.235 -51.862 -49.630 1.00 39.44 76 THR A O 1
ATOM 620 N N . SER A 1 77 ? 25.866 -50.492 -50.358 1.00 36.28 77 SER A N 1
ATOM 621 C CA . SER A 1 77 ? 26.033 -50.822 -51.791 1.00 36.28 77 SER A CA 1
ATOM 622 C C . SER A 1 77 ? 26.697 -49.658 -52.551 1.00 36.28 77 SER A C 1
ATOM 624 O O . SER A 1 77 ? 26.608 -48.519 -52.090 1.00 36.28 77 SER A O 1
ATOM 626 N N . PRO A 1 78 ? 27.410 -49.944 -53.658 1.00 52.88 78 PRO A N 1
ATOM 627 C CA . PRO A 1 78 ? 28.481 -49.103 -54.189 1.00 52.88 78 PRO A CA 1
ATOM 628 C C . PRO A 1 78 ? 27.986 -48.159 -55.296 1.00 52.88 78 PRO A C 1
ATOM 630 O O . PRO A 1 78 ? 27.030 -48.487 -55.991 1.00 52.88 78 PRO A O 1
ATOM 633 N N . ASP A 1 79 ? 28.636 -47.006 -55.481 1.00 35.84 79 ASP A N 1
ATOM 634 C CA . ASP A 1 79 ? 29.534 -46.755 -56.626 1.00 35.84 79 ASP A CA 1
ATOM 635 C C . ASP A 1 79 ? 29.907 -45.254 -56.783 1.00 35.84 79 ASP A C 1
ATOM 637 O O . ASP A 1 79 ? 29.142 -44.350 -56.457 1.00 35.84 79 ASP A O 1
ATOM 641 N N . LEU A 1 80 ? 31.141 -45.061 -57.251 1.00 40.44 80 LEU A N 1
ATOM 642 C CA . LEU A 1 80 ? 31.926 -43.911 -57.728 1.00 40.44 80 LEU A CA 1
ATOM 643 C C . LEU A 1 80 ? 31.296 -42.502 -57.892 1.00 40.44 80 LEU A C 1
ATOM 645 O O . LEU A 1 80 ? 30.505 -42.240 -58.793 1.00 40.44 80 LEU A O 1
ATOM 649 N N . SER A 1 81 ? 31.881 -41.513 -57.197 1.00 41.19 81 SER A N 1
ATOM 650 C CA . SER A 1 81 ? 32.868 -40.542 -57.741 1.00 41.19 81 SER A CA 1
ATOM 651 C C . SER A 1 81 ? 32.766 -39.117 -57.153 1.00 41.19 81 SER A C 1
ATOM 653 O O . SER A 1 81 ? 31.689 -38.570 -56.957 1.00 41.19 81 SER A O 1
ATOM 655 N N . GLN A 1 82 ? 33.955 -38.523 -56.978 1.00 37.62 82 GLN A N 1
ATOM 656 C CA . GLN A 1 82 ? 34.296 -37.108 -56.734 1.00 37.62 82 GLN A CA 1
ATOM 657 C C . GLN A 1 82 ? 34.367 -36.595 -55.279 1.00 37.62 82 GLN A C 1
ATOM 659 O O . GLN A 1 82 ? 33.380 -36.410 -54.575 1.00 37.62 82 GLN A O 1
ATOM 664 N N . ALA A 1 83 ? 35.616 -36.324 -54.878 1.00 42.25 83 ALA A N 1
ATOM 665 C CA . ALA A 1 83 ? 36.057 -35.603 -53.682 1.00 42.25 83 ALA A CA 1
ATOM 666 C C . ALA A 1 83 ? 35.911 -34.072 -53.866 1.00 42.25 83 ALA A C 1
ATOM 668 O O . ALA A 1 83 ? 35.830 -33.618 -55.011 1.00 42.25 83 ALA A O 1
ATOM 669 N N . PRO A 1 84 ? 35.930 -33.257 -52.786 1.00 46.53 84 PRO A N 1
ATOM 670 C CA . PRO A 1 84 ? 37.227 -32.811 -52.252 1.00 46.53 84 PRO A CA 1
ATOM 671 C C . PRO A 1 84 ? 37.327 -32.623 -50.716 1.00 46.53 84 PRO A C 1
ATOM 673 O O . PRO A 1 84 ? 36.356 -32.352 -50.021 1.00 46.53 84 PRO A O 1
ATOM 676 N N . HIS A 1 85 ? 38.578 -32.728 -50.246 1.00 39.06 85 HIS A N 1
ATOM 677 C CA . HIS A 1 85 ? 39.217 -32.146 -49.051 1.00 39.06 85 HIS A CA 1
ATOM 678 C C . HIS A 1 85 ? 38.488 -32.152 -47.689 1.00 39.06 85 HIS A C 1
ATOM 680 O O . HIS A 1 85 ? 37.703 -31.263 -47.373 1.00 39.06 85 HIS A O 1
ATOM 686 N N . GLN A 1 86 ? 38.915 -33.072 -46.811 1.00 31.19 86 GLN A N 1
ATOM 687 C CA . GLN A 1 86 ? 38.768 -32.956 -45.353 1.00 31.19 86 GLN A CA 1
ATOM 688 C C . GLN A 1 86 ? 40.078 -32.505 -44.679 1.00 31.19 86 GLN A C 1
ATOM 690 O O . GLN A 1 86 ? 41.157 -32.897 -45.136 1.00 31.19 86 GLN A O 1
ATOM 695 N N . PRO A 1 87 ? 40.005 -31.725 -43.582 1.00 37.69 87 PRO A N 1
ATOM 696 C CA . PRO A 1 87 ? 41.153 -31.386 -42.758 1.00 37.69 87 PRO A CA 1
ATOM 697 C C . PRO A 1 87 ? 41.449 -32.460 -41.695 1.00 37.69 87 PRO A C 1
ATOM 699 O O . PRO A 1 87 ? 40.562 -33.116 -41.160 1.00 37.69 87 PRO A O 1
ATOM 702 N N . ASN A 1 88 ? 42.747 -32.574 -41.422 1.00 35.16 88 ASN A N 1
ATOM 703 C CA . ASN A 1 88 ? 43.469 -33.327 -40.395 1.00 35.16 88 ASN A CA 1
ATOM 704 C C . ASN A 1 88 ? 42.679 -33.807 -39.157 1.00 35.16 88 ASN A C 1
ATOM 706 O O . ASN A 1 88 ? 42.206 -33.012 -38.346 1.00 35.16 88 ASN A O 1
ATOM 710 N N . ASN A 1 89 ? 42.671 -35.128 -38.969 1.00 34.66 89 ASN A N 1
ATOM 711 C CA . ASN A 1 89 ? 42.089 -35.839 -37.837 1.00 34.66 89 ASN A CA 1
ATOM 712 C C . ASN A 1 89 ? 43.167 -36.047 -36.752 1.00 34.66 89 ASN A C 1
ATOM 714 O O . ASN A 1 89 ? 43.981 -36.966 -36.841 1.00 34.66 89 ASN A O 1
ATOM 718 N N . ASN A 1 90 ? 43.203 -35.171 -35.745 1.00 36.16 90 ASN A N 1
ATOM 719 C CA . ASN A 1 90 ? 44.022 -35.361 -34.545 1.00 36.16 90 ASN A CA 1
ATOM 720 C C . ASN A 1 90 ? 43.231 -36.217 -33.543 1.00 36.16 90 ASN A C 1
ATOM 722 O O . ASN A 1 90 ? 42.328 -35.718 -32.874 1.00 36.16 90 ASN A O 1
ATOM 726 N N . ASN A 1 91 ? 43.591 -37.498 -33.426 1.00 43.06 91 ASN A N 1
ATOM 727 C CA . ASN A 1 91 ? 43.148 -38.385 -32.346 1.00 43.06 91 ASN A CA 1
ATOM 728 C C . ASN A 1 91 ? 43.756 -37.921 -31.011 1.00 43.06 91 ASN A C 1
ATOM 730 O O . ASN A 1 91 ? 44.773 -38.439 -30.551 1.00 43.06 91 ASN A O 1
ATOM 734 N N . GLY A 1 92 ? 43.142 -36.914 -30.394 1.00 36.69 92 GLY A N 1
ATOM 735 C CA . GLY A 1 92 ? 43.376 -36.576 -28.996 1.00 36.69 92 GLY A CA 1
ATOM 736 C C . GLY A 1 92 ? 42.513 -37.466 -28.107 1.00 36.69 92 GLY A C 1
ATOM 737 O O . GLY A 1 92 ? 41.297 -37.297 -28.074 1.00 36.69 92 GLY A O 1
ATOM 738 N N . ASN A 1 93 ? 43.133 -38.398 -27.379 1.00 46.22 93 ASN A N 1
ATOM 739 C CA . ASN A 1 93 ? 42.487 -39.086 -26.260 1.00 46.22 93 ASN A CA 1
ATOM 740 C C . ASN A 1 93 ? 41.978 -38.035 -25.262 1.00 46.22 93 ASN A C 1
ATOM 742 O O . ASN A 1 93 ? 42.774 -37.347 -24.622 1.00 46.22 93 ASN A O 1
ATOM 746 N N . LEU A 1 94 ? 40.657 -37.905 -25.139 1.00 46.91 94 LEU A N 1
ATOM 747 C CA . LEU A 1 94 ? 40.042 -37.096 -24.091 1.00 46.91 94 LEU A CA 1
ATOM 748 C C . LEU A 1 94 ? 40.246 -37.774 -22.726 1.00 46.91 94 LEU A C 1
ATOM 750 O O . LEU A 1 94 ? 40.218 -39.006 -22.643 1.00 46.91 94 LEU A O 1
ATOM 754 N N . PRO A 1 95 ? 40.448 -36.993 -21.652 1.00 49.75 95 PRO A N 1
ATOM 755 C CA . PRO A 1 95 ? 40.604 -37.542 -20.316 1.00 49.75 95 PRO A CA 1
ATOM 756 C C . PRO A 1 95 ? 39.312 -38.252 -19.871 1.00 49.75 95 PRO A C 1
ATOM 758 O O . PRO A 1 95 ? 38.213 -37.787 -20.193 1.00 49.75 95 PRO A O 1
ATOM 761 N N . PRO A 1 96 ? 39.417 -39.371 -19.130 1.00 54.81 96 PRO A N 1
ATOM 762 C CA . PRO A 1 96 ? 38.254 -40.037 -18.560 1.00 54.81 96 PRO A CA 1
ATOM 763 C C . PRO A 1 96 ? 37.506 -39.082 -17.614 1.00 54.81 96 PRO A C 1
ATOM 765 O O . PRO A 1 96 ? 38.135 -38.220 -16.993 1.00 54.81 96 PRO A O 1
ATOM 768 N N . PRO A 1 97 ? 36.174 -39.219 -17.481 1.00 50.56 97 PRO A N 1
ATOM 769 C CA . PRO A 1 97 ? 35.405 -38.383 -16.571 1.00 50.56 97 PRO A CA 1
ATOM 770 C C . PRO A 1 97 ? 35.953 -38.502 -15.137 1.00 50.56 97 PRO A C 1
ATOM 772 O O . PRO A 1 97 ? 36.365 -39.595 -14.729 1.00 50.56 97 PRO A O 1
ATOM 775 N N . PRO A 1 98 ? 35.958 -37.402 -14.363 1.00 53.62 98 PRO A N 1
ATOM 776 C CA . PRO A 1 98 ? 36.424 -37.422 -12.985 1.00 53.62 98 PRO A CA 1
ATOM 777 C C . PRO A 1 98 ? 35.593 -38.422 -12.172 1.00 53.62 98 PRO A C 1
ATOM 779 O O . PRO A 1 98 ? 34.362 -38.412 -12.208 1.00 53.62 98 PRO A O 1
ATOM 782 N N . GLN A 1 99 ? 36.280 -39.318 -11.460 1.00 59.91 99 GLN A N 1
ATOM 783 C CA . GLN A 1 99 ? 35.649 -40.415 -10.714 1.00 59.91 99 GLN A CA 1
ATOM 784 C C . GLN A 1 99 ? 34.988 -39.958 -9.399 1.00 59.91 99 GLN A C 1
ATOM 786 O O . GLN A 1 99 ? 34.255 -40.729 -8.781 1.00 59.91 99 GLN A O 1
ATOM 791 N N . SER A 1 100 ? 35.211 -38.710 -8.976 1.00 66.56 100 SER A N 1
ATOM 792 C CA . SER A 1 100 ? 34.648 -38.119 -7.757 1.00 66.56 100 SER A CA 1
ATOM 793 C C . SER A 1 100 ? 34.512 -36.599 -7.887 1.00 66.56 100 SER A C 1
ATOM 795 O O . SER A 1 100 ? 35.287 -35.975 -8.610 1.00 66.56 100 SER A O 1
ATOM 797 N N . PHE A 1 101 ? 33.554 -36.013 -7.164 1.00 66.56 101 PHE A N 1
ATOM 798 C CA . PHE A 1 101 ? 33.470 -34.562 -6.970 1.00 66.56 101 PHE A CA 1
ATOM 799 C C . PHE A 1 101 ? 34.513 -34.078 -5.951 1.00 66.56 101 PHE A C 1
ATOM 801 O O . PHE A 1 101 ? 35.055 -34.877 -5.182 1.00 66.56 101 PHE A O 1
ATOM 808 N N . THR A 1 102 ? 34.767 -32.771 -5.917 1.00 72.19 102 THR A N 1
ATOM 809 C CA . THR A 1 102 ? 35.512 -32.123 -4.836 1.00 72.19 102 THR A CA 1
ATOM 810 C C . THR A 1 102 ? 34.789 -32.301 -3.491 1.00 72.19 102 THR A C 1
ATOM 812 O O . THR A 1 102 ? 33.554 -32.426 -3.460 1.00 72.19 102 THR A O 1
ATOM 815 N N . PRO A 1 103 ? 35.520 -32.292 -2.360 1.00 69.38 103 PRO A N 1
ATOM 816 C CA . PRO A 1 103 ? 34.923 -32.342 -1.024 1.00 69.38 103 PRO A CA 1
ATOM 817 C C . PRO A 1 103 ? 33.836 -31.280 -0.797 1.00 69.38 103 PRO A C 1
ATOM 819 O O . PRO A 1 103 ? 32.866 -31.533 -0.083 1.00 69.38 103 PRO A O 1
ATOM 822 N N . GLU A 1 104 ? 33.954 -30.109 -1.423 1.00 62.00 104 GLU A N 1
ATOM 823 C CA . GLU A 1 104 ? 33.011 -28.993 -1.333 1.00 62.00 104 GLU A CA 1
ATOM 824 C C . GLU A 1 104 ? 31.676 -29.317 -2.019 1.00 62.00 104 GLU A C 1
ATOM 826 O O . GLU A 1 104 ? 30.604 -29.119 -1.436 1.00 62.00 104 GLU A O 1
ATOM 831 N N . THR A 1 105 ? 31.723 -29.877 -3.230 1.00 66.06 105 THR A N 1
ATOM 832 C CA . THR A 1 105 ? 30.523 -30.297 -3.969 1.00 66.06 105 THR A CA 1
ATOM 833 C C . THR A 1 105 ? 29.872 -31.522 -3.331 1.00 66.06 105 THR A C 1
ATOM 835 O O . THR A 1 105 ? 28.642 -31.589 -3.227 1.00 66.06 105 THR A O 1
ATOM 838 N N . GLU A 1 106 ? 30.667 -32.461 -2.812 1.00 73.25 106 GLU A N 1
ATOM 839 C CA . GLU A 1 106 ? 30.149 -33.593 -2.042 1.00 73.25 106 GLU A CA 1
ATOM 840 C C . GLU A 1 106 ? 29.453 -33.116 -0.756 1.00 73.25 106 GLU A C 1
ATOM 842 O O . GLU A 1 106 ? 28.326 -33.528 -0.464 1.00 73.25 106 GLU A O 1
ATOM 847 N N . THR A 1 107 ? 30.057 -32.163 -0.042 1.00 68.00 107 THR A N 1
ATOM 848 C CA . THR A 1 107 ? 29.471 -31.524 1.143 1.00 68.00 107 THR A CA 1
ATOM 849 C C . THR A 1 107 ? 28.174 -30.793 0.802 1.00 68.00 107 THR A C 1
ATOM 851 O O . THR A 1 107 ? 27.200 -30.913 1.540 1.00 68.00 107 THR A O 1
ATOM 854 N N . PHE A 1 108 ? 28.085 -30.098 -0.334 1.00 67.44 108 PHE A N 1
ATOM 855 C CA . PHE A 1 108 ? 26.841 -29.456 -0.770 1.00 67.44 108 PHE A CA 1
ATOM 856 C C . PHE A 1 108 ? 25.718 -30.459 -1.049 1.00 67.44 108 PHE A C 1
ATOM 858 O O . PHE A 1 108 ? 24.580 -30.252 -0.620 1.00 67.44 108 PHE A O 1
ATOM 865 N N . ILE A 1 109 ? 26.024 -31.573 -1.717 1.00 69.44 109 ILE A N 1
ATOM 866 C CA . ILE A 1 109 ? 25.056 -32.650 -1.959 1.00 69.44 109 ILE A CA 1
ATOM 867 C C . ILE A 1 109 ? 24.600 -33.257 -0.625 1.00 69.44 109 ILE A C 1
ATOM 869 O O . ILE A 1 109 ? 23.402 -33.482 -0.425 1.00 69.44 109 ILE A O 1
ATOM 873 N N . GLN A 1 110 ? 25.528 -33.454 0.313 1.00 64.94 110 GLN A N 1
ATOM 874 C CA . GLN A 1 110 ? 25.226 -33.913 1.667 1.00 64.94 110 GLN A CA 1
ATOM 875 C C . GLN A 1 110 ? 24.390 -32.891 2.453 1.00 64.94 110 GLN A C 1
ATOM 877 O O . GLN A 1 110 ? 23.465 -33.296 3.149 1.00 64.94 110 GLN A O 1
ATOM 882 N N . ILE A 1 111 ? 24.633 -31.583 2.306 1.00 60.84 111 ILE A N 1
ATOM 883 C CA . ILE A 1 111 ? 23.837 -30.505 2.915 1.00 60.84 111 ILE A CA 1
ATOM 884 C C . ILE A 1 111 ? 22.432 -30.464 2.316 1.00 60.84 111 ILE A C 1
ATOM 886 O O . ILE A 1 111 ? 21.469 -30.327 3.065 1.00 60.84 111 ILE A O 1
ATOM 890 N N . ILE A 1 112 ? 22.270 -30.628 0.998 1.00 63.00 112 ILE A N 1
ATOM 891 C CA . ILE A 1 112 ? 20.943 -30.732 0.375 1.00 63.00 112 ILE A CA 1
ATOM 892 C C . ILE A 1 112 ? 20.215 -31.949 0.940 1.00 63.00 112 ILE A C 1
ATOM 894 O O . ILE A 1 112 ? 19.080 -31.817 1.394 1.00 63.00 112 ILE A O 1
ATOM 898 N N . ALA A 1 113 ? 20.865 -33.111 0.973 1.00 56.66 113 ALA A N 1
ATOM 899 C CA . ALA A 1 113 ? 20.259 -34.329 1.493 1.00 56.66 113 ALA A CA 1
ATOM 900 C C . ALA A 1 113 ? 19.929 -34.231 2.995 1.00 56.66 113 ALA A C 1
ATOM 902 O O . ALA A 1 113 ? 18.859 -34.671 3.412 1.00 56.66 113 ALA A O 1
ATOM 903 N N . ALA A 1 114 ? 20.789 -33.588 3.790 1.00 51.38 114 ALA A N 1
ATOM 904 C CA . ALA A 1 114 ? 20.570 -33.323 5.209 1.00 51.38 114 ALA A CA 1
ATOM 905 C C . ALA A 1 114 ? 19.503 -32.244 5.442 1.00 51.38 114 ALA A C 1
ATOM 907 O O . ALA A 1 114 ? 18.726 -32.356 6.370 1.00 51.38 114 ALA A O 1
ATOM 908 N N . SER A 1 115 ? 19.373 -31.228 4.587 1.00 47.97 115 SER A N 1
ATOM 909 C CA . SER A 1 115 ? 18.294 -30.229 4.693 1.00 47.97 115 SER A CA 1
ATOM 910 C C . SER A 1 115 ? 16.905 -30.828 4.439 1.00 47.97 115 SER A C 1
ATOM 912 O O . SER A 1 115 ? 15.886 -30.235 4.786 1.00 47.97 115 SER A O 1
ATOM 914 N N . MET A 1 116 ? 16.865 -32.021 3.840 1.00 50.12 116 MET A N 1
ATOM 915 C CA . MET A 1 116 ? 15.651 -32.781 3.573 1.00 50.12 116 MET A CA 1
ATOM 916 C C . MET A 1 116 ? 15.282 -33.764 4.696 1.00 50.12 116 MET A C 1
ATOM 918 O O . MET A 1 116 ? 14.200 -34.349 4.636 1.00 50.12 116 MET A O 1
ATOM 922 N N . GLN A 1 117 ? 16.132 -33.947 5.715 1.00 47.25 117 GLN A N 1
ATOM 923 C CA . GLN A 1 117 ? 15.869 -34.807 6.873 1.00 47.25 117 GLN A CA 1
ATOM 924 C C . GLN A 1 117 ? 16.299 -34.124 8.173 1.00 47.25 117 GLN A C 1
ATOM 926 O O . GLN A 1 117 ? 17.400 -33.612 8.292 1.00 47.25 117 GLN A O 1
ATOM 931 N N . GLY A 1 118 ? 15.460 -34.180 9.202 1.00 40.00 118 GLY A N 1
ATOM 932 C CA . GLY A 1 118 ? 15.777 -33.610 10.512 1.00 40.00 118 GLY A CA 1
ATOM 933 C C . GLY A 1 118 ? 16.979 -34.220 11.249 1.00 40.00 118 GLY A C 1
ATOM 934 O O . GLY A 1 118 ? 17.216 -33.779 12.364 1.00 40.00 118 GLY A O 1
ATOM 935 N N . GLU A 1 119 ? 17.741 -35.183 10.701 1.00 38.72 119 GLU A N 1
ATOM 936 C CA . GLU A 1 119 ? 18.913 -35.778 11.371 1.00 38.72 119 GLU A CA 1
ATOM 937 C C . GLU A 1 119 ? 20.024 -36.255 10.403 1.00 38.72 119 GLU A C 1
ATOM 939 O O . GLU A 1 119 ? 19.772 -36.811 9.337 1.00 38.72 119 GLU A O 1
ATOM 944 N N . LYS A 1 120 ? 21.291 -36.045 10.804 1.00 42.25 120 LYS A N 1
ATOM 945 C CA . LYS A 1 120 ? 22.514 -36.041 9.965 1.00 42.25 120 LYS A CA 1
ATOM 946 C C . LYS A 1 120 ? 23.174 -37.403 9.643 1.00 42.25 120 LYS A C 1
ATOM 948 O O . LYS A 1 120 ? 24.196 -37.408 8.964 1.00 42.25 120 LYS A O 1
ATOM 953 N N . LYS A 1 121 ? 22.705 -38.556 10.142 1.00 38.56 121 LYS A N 1
ATOM 954 C CA . LYS A 1 121 ? 23.603 -39.732 10.303 1.00 38.56 121 LYS A CA 1
ATOM 955 C C . LYS A 1 121 ? 23.543 -40.864 9.261 1.00 38.56 121 LYS A C 1
ATOM 957 O O . LYS A 1 121 ? 24.440 -41.702 9.287 1.00 38.56 121 LYS A O 1
ATOM 962 N N . LEU A 1 122 ? 22.582 -40.916 8.332 1.00 35.31 122 LEU A N 1
ATOM 963 C CA . LEU A 1 122 ? 22.371 -42.146 7.536 1.00 35.31 122 LEU A CA 1
ATOM 964 C C . LEU A 1 122 ? 22.940 -42.153 6.101 1.00 35.31 122 LEU A C 1
ATOM 966 O O . LEU A 1 122 ? 23.051 -43.219 5.501 1.00 35.31 122 LEU A O 1
ATOM 970 N N . LEU A 1 123 ? 23.331 -41.010 5.523 1.00 38.00 123 LEU A N 1
ATOM 971 C CA . LEU A 1 123 ? 23.589 -40.944 4.073 1.00 38.00 123 LEU A CA 1
ATOM 972 C C . LEU A 1 123 ? 25.014 -41.326 3.624 1.00 38.00 123 LEU A C 1
ATOM 974 O O . LEU A 1 123 ? 25.209 -41.687 2.464 1.00 38.00 123 LEU A O 1
ATOM 978 N N . ALA A 1 124 ? 26.004 -41.303 4.522 1.00 37.06 124 ALA A N 1
ATOM 979 C CA . ALA A 1 124 ? 27.419 -41.494 4.170 1.00 37.06 124 ALA A CA 1
ATOM 980 C C . ALA A 1 124 ? 27.783 -42.925 3.706 1.00 37.06 124 ALA A C 1
ATOM 982 O O . ALA A 1 124 ? 28.861 -43.140 3.154 1.00 37.06 124 ALA A O 1
ATOM 983 N N . LYS A 1 125 ? 26.899 -43.915 3.912 1.00 39.62 125 LYS A N 1
ATOM 984 C CA . LYS A 1 125 ? 27.134 -45.318 3.518 1.00 39.62 125 LYS A CA 1
ATOM 985 C C . LYS A 1 125 ? 26.510 -45.712 2.173 1.00 39.62 125 LYS A C 1
ATOM 987 O O . LYS A 1 125 ? 26.936 -46.705 1.593 1.00 39.62 125 LYS A O 1
ATOM 992 N N . THR A 1 126 ? 25.546 -44.951 1.650 1.00 42.72 126 THR A N 1
ATOM 993 C CA . THR A 1 126 ? 24.696 -45.407 0.527 1.00 42.72 126 THR A CA 1
ATOM 994 C C . THR A 1 126 ? 25.134 -44.874 -0.844 1.00 42.72 126 THR A C 1
ATOM 996 O O . THR A 1 126 ? 24.663 -45.363 -1.868 1.00 42.72 126 THR A O 1
ATOM 999 N N . LEU A 1 127 ? 26.044 -43.895 -0.894 1.00 42.44 127 LEU A N 1
ATOM 1000 C CA . LEU A 1 127 ? 26.451 -43.210 -2.132 1.00 42.44 127 LEU A CA 1
ATOM 1001 C C . LEU A 1 127 ? 27.945 -43.377 -2.461 1.00 42.44 127 LEU A C 1
ATOM 1003 O O . LEU A 1 127 ? 28.593 -42.424 -2.874 1.00 42.44 127 LEU A O 1
ATOM 1007 N N . LYS A 1 128 ? 28.500 -44.585 -2.301 1.00 43.84 128 LYS A N 1
ATOM 1008 C CA . LYS A 1 128 ? 29.838 -44.924 -2.820 1.00 43.84 128 LYS A CA 1
ATOM 1009 C C . LYS A 1 128 ? 29.745 -45.862 -4.030 1.00 43.84 128 LYS A C 1
ATOM 1011 O O . LYS A 1 128 ? 28.911 -46.768 -4.044 1.00 43.84 128 LYS A O 1
ATOM 1016 N N . GLY A 1 129 ? 30.625 -45.653 -5.012 1.00 53.31 129 GLY A N 1
ATOM 1017 C CA . GLY A 1 129 ? 30.843 -46.543 -6.161 1.00 53.31 129 GLY A CA 1
ATOM 1018 C C . GLY A 1 129 ? 29.763 -46.500 -7.250 1.00 53.31 129 GLY A C 1
ATOM 1019 O O . GLY A 1 129 ? 29.009 -45.533 -7.380 1.00 53.31 129 GLY A O 1
ATOM 1020 N N . ASP A 1 130 ? 29.673 -47.585 -8.023 1.00 42.75 130 ASP A N 1
ATOM 1021 C CA . ASP A 1 130 ? 28.900 -47.713 -9.274 1.00 42.75 130 ASP A CA 1
ATOM 1022 C C . ASP A 1 130 ? 27.407 -47.360 -9.150 1.00 42.75 130 ASP A C 1
ATOM 1024 O O . ASP A 1 130 ? 26.749 -46.994 -10.125 1.00 42.75 130 ASP A O 1
ATOM 1028 N N . LYS A 1 131 ? 26.855 -47.391 -7.930 1.00 45.66 131 LYS A N 1
ATOM 1029 C CA . LYS A 1 131 ? 25.459 -47.027 -7.635 1.00 45.66 131 LYS A CA 1
ATOM 1030 C C . LYS A 1 131 ? 25.160 -45.533 -7.869 1.00 45.66 131 LYS A C 1
ATOM 1032 O O . LYS A 1 131 ? 23.996 -45.188 -8.094 1.00 45.66 131 LYS A O 1
ATOM 1037 N N . TRP A 1 132 ? 26.175 -44.660 -7.874 1.00 51.34 132 TRP A N 1
ATOM 1038 C CA . TRP A 1 132 ? 26.028 -43.226 -8.174 1.00 51.34 132 TRP A CA 1
ATOM 1039 C C . TRP A 1 132 ? 25.815 -42.949 -9.668 1.00 51.34 132 TRP A C 1
ATOM 1041 O O . TRP A 1 132 ? 24.914 -42.188 -10.030 1.00 51.34 132 TRP A O 1
ATOM 1051 N N . TYR A 1 133 ? 26.552 -43.639 -10.543 1.00 51.19 133 TYR A N 1
ATOM 1052 C CA . TYR A 1 133 ? 26.398 -43.535 -11.998 1.00 51.19 133 TYR A CA 1
ATOM 1053 C C . TYR A 1 133 ? 24.949 -43.822 -12.432 1.00 51.19 133 TYR A C 1
ATOM 1055 O O . TYR A 1 133 ? 24.351 -43.062 -13.196 1.00 51.19 133 TYR A O 1
ATOM 1063 N N . TYR A 1 134 ? 24.316 -44.842 -11.840 1.00 50.97 134 TYR A N 1
ATOM 1064 C CA . TYR A 1 134 ? 22.903 -45.159 -12.081 1.00 50.97 134 TYR A CA 1
ATOM 1065 C C . TYR A 1 134 ? 21.922 -44.102 -11.556 1.00 50.97 134 TYR A C 1
ATOM 1067 O O . TYR A 1 134 ? 20.835 -43.946 -12.114 1.00 50.97 134 TYR A O 1
ATOM 1075 N N . PHE A 1 135 ? 22.260 -43.380 -10.484 1.00 53.56 135 PHE A N 1
ATOM 1076 C CA . PHE A 1 135 ? 21.418 -42.303 -9.960 1.00 53.56 135 PHE A CA 1
ATOM 1077 C C . PHE A 1 135 ? 21.418 -41.092 -10.898 1.00 53.56 135 PHE A C 1
ATOM 1079 O O . PHE A 1 135 ? 20.349 -40.564 -11.202 1.00 53.56 135 PHE A O 1
ATOM 1086 N N . VAL A 1 136 ? 22.590 -40.715 -11.411 1.00 52.50 136 VAL A N 1
ATOM 1087 C CA . VAL A 1 136 ? 22.766 -39.590 -12.339 1.00 52.50 136 VAL A CA 1
ATOM 1088 C C . VAL A 1 136 ? 22.197 -39.905 -13.726 1.00 52.50 136 VAL A C 1
ATOM 1090 O O . VAL A 1 136 ? 21.442 -39.096 -14.265 1.00 52.50 136 VAL A O 1
ATOM 1093 N N . ARG A 1 137 ? 22.446 -41.111 -14.262 1.00 57.16 137 ARG A N 1
ATOM 1094 C CA . ARG A 1 137 ? 21.866 -41.574 -15.540 1.00 57.16 137 ARG A CA 1
ATOM 1095 C C . ARG A 1 137 ? 20.339 -41.460 -15.548 1.00 57.16 137 ARG A C 1
ATOM 1097 O O . ARG A 1 137 ? 19.728 -41.069 -16.538 1.00 57.16 137 ARG A O 1
ATOM 1104 N N . GLU A 1 138 ? 19.720 -41.745 -14.408 1.00 53.22 138 GLU A N 1
ATOM 1105 C CA . GLU A 1 138 ? 18.271 -41.682 -14.240 1.00 53.22 138 GLU A CA 1
ATOM 1106 C C . GLU A 1 138 ? 17.739 -40.245 -14.052 1.00 53.22 138 GLU A C 1
ATOM 1108 O O . GLU A 1 138 ? 16.583 -39.982 -14.382 1.00 53.22 138 GLU A O 1
ATOM 1113 N N . ILE A 1 139 ? 18.561 -39.303 -13.561 1.00 52.59 139 ILE A N 1
ATOM 1114 C CA . ILE A 1 139 ? 18.235 -37.863 -13.521 1.00 52.59 139 ILE A CA 1
ATOM 1115 C C . ILE A 1 139 ? 18.214 -37.287 -14.943 1.00 52.59 139 ILE A C 1
ATOM 1117 O O . ILE A 1 139 ? 17.252 -36.604 -15.301 1.00 52.59 139 ILE A O 1
ATOM 1121 N N . CYS A 1 140 ? 19.217 -37.607 -15.767 1.00 57.19 140 CYS A N 1
ATOM 1122 C CA . CYS A 1 140 ? 19.280 -37.188 -17.172 1.00 57.19 140 CYS A CA 1
ATOM 1123 C C . CYS A 1 140 ? 18.078 -37.719 -17.970 1.00 57.19 140 CYS A C 1
ATOM 1125 O O . CYS A 1 140 ? 17.361 -36.936 -18.594 1.00 57.19 140 CYS A O 1
ATOM 1127 N N . ARG A 1 141 ? 17.764 -39.015 -17.821 1.00 57.81 141 ARG A N 1
ATOM 1128 C CA . ARG A 1 141 ? 16.589 -39.654 -18.438 1.00 57.81 141 ARG A CA 1
ATOM 1129 C C . ARG A 1 141 ? 15.266 -38.968 -18.063 1.00 57.81 141 ARG A C 1
ATOM 1131 O O . ARG A 1 141 ? 14.342 -38.878 -18.871 1.00 57.81 141 ARG A O 1
ATOM 1138 N N . PHE A 1 142 ? 15.143 -38.479 -16.829 1.00 47.06 142 PHE A N 1
ATOM 1139 C CA . PHE A 1 142 ? 13.948 -37.759 -16.377 1.00 47.06 142 PHE A CA 1
ATOM 1140 C C . PHE A 1 142 ? 13.819 -36.357 -16.985 1.00 47.06 142 PHE A C 1
ATOM 1142 O O . PHE A 1 142 ? 12.694 -35.891 -17.189 1.00 47.06 142 PHE A O 1
ATOM 1149 N N . ASP A 1 143 ? 14.934 -35.679 -17.271 1.00 49.88 143 ASP A N 1
ATOM 1150 C CA . ASP A 1 143 ? 14.919 -34.376 -17.942 1.00 49.88 143 ASP A CA 1
ATOM 1151 C C . ASP A 1 143 ? 14.484 -34.515 -19.410 1.00 49.88 143 ASP A C 1
ATOM 1153 O O . ASP A 1 143 ? 13.640 -33.745 -19.865 1.00 49.88 143 ASP A O 1
ATOM 1157 N N . GLU A 1 144 ? 14.941 -35.566 -20.096 1.00 57.66 144 GLU A N 1
ATOM 1158 C CA . GLU A 1 144 ? 14.543 -35.938 -21.468 1.00 57.66 144 GLU A CA 1
ATOM 1159 C C . GLU A 1 144 ? 13.033 -36.229 -21.558 1.00 57.66 144 GLU A C 1
ATOM 1161 O O . GLU A 1 144 ? 12.305 -35.610 -22.341 1.00 57.66 144 GLU A O 1
ATOM 1166 N N . MET A 1 145 ? 12.508 -37.060 -20.646 1.00 47.97 145 MET A N 1
ATOM 1167 C CA . MET A 1 145 ? 11.064 -37.328 -20.545 1.00 47.97 145 MET A CA 1
ATOM 1168 C C . MET A 1 145 ? 10.230 -36.064 -20.280 1.00 47.97 145 MET A C 1
ATOM 1170 O O . MET A 1 145 ? 9.044 -36.018 -20.615 1.00 47.97 145 MET A O 1
ATOM 1174 N N . ARG A 1 146 ? 10.814 -35.043 -19.642 1.00 44.69 146 ARG A N 1
ATOM 1175 C CA . ARG A 1 146 ? 10.143 -33.768 -19.357 1.00 44.69 146 ARG A CA 1
ATOM 1176 C C . ARG A 1 146 ? 10.180 -32.815 -20.554 1.00 44.69 146 ARG A C 1
ATOM 1178 O O . ARG A 1 146 ? 9.230 -32.053 -20.717 1.00 44.69 146 ARG A O 1
ATOM 1185 N N . ARG A 1 147 ? 11.235 -32.870 -21.375 1.00 53.62 147 ARG A N 1
ATOM 1186 C CA . ARG A 1 147 ? 11.347 -32.143 -22.654 1.00 53.62 147 ARG A CA 1
ATOM 1187 C C . ARG A 1 147 ? 10.494 -32.754 -23.771 1.00 53.62 147 ARG A C 1
ATOM 1189 O O . ARG A 1 147 ? 10.285 -32.108 -24.788 1.00 53.62 147 ARG A O 1
ATOM 1196 N N . GLY A 1 148 ? 9.932 -33.943 -23.547 1.00 46.00 148 GLY A N 1
ATOM 1197 C CA . GLY A 1 148 ? 9.086 -34.629 -24.524 1.00 46.00 148 GLY A CA 1
ATOM 1198 C C . GLY A 1 148 ? 9.883 -35.424 -25.556 1.00 46.00 148 GLY A C 1
ATOM 1199 O O . GLY A 1 148 ? 9.346 -35.735 -26.613 1.00 46.00 148 GLY A O 1
ATOM 1200 N N . GLU A 1 149 ? 11.140 -35.744 -25.251 1.00 69.75 149 GLU A N 1
ATOM 1201 C CA . GLU A 1 149 ? 11.993 -36.595 -26.077 1.00 69.75 149 GLU A CA 1
ATOM 1202 C C . GLU A 1 149 ? 11.596 -38.071 -25.874 1.00 69.75 149 GLU A C 1
ATOM 1204 O O . GLU A 1 149 ? 11.391 -38.527 -24.741 1.00 69.75 149 GLU A O 1
ATOM 1209 N N . ASP A 1 150 ? 11.438 -38.814 -26.974 1.00 46.12 150 ASP A N 1
ATOM 1210 C CA . ASP A 1 150 ? 11.076 -40.234 -26.948 1.00 46.12 150 ASP A CA 1
ATOM 1211 C C . ASP A 1 150 ? 12.295 -41.077 -26.545 1.00 46.12 150 ASP A C 1
ATOM 1213 O O . ASP A 1 150 ? 13.198 -41.342 -27.337 1.00 46.12 150 ASP A O 1
ATOM 1217 N N . VAL A 1 151 ? 12.321 -41.517 -25.287 1.00 61.44 151 VAL A N 1
ATOM 1218 C CA . VAL A 1 151 ? 13.358 -42.417 -24.768 1.00 61.44 151 VAL A CA 1
ATOM 1219 C C . VAL A 1 151 ? 12.988 -43.860 -25.121 1.00 61.44 151 VAL A C 1
ATOM 1221 O O . VAL A 1 151 ? 12.013 -44.401 -24.590 1.00 61.44 151 VAL A O 1
ATOM 1224 N N . SER A 1 152 ? 13.760 -44.503 -26.003 1.00 49.88 152 SER A N 1
ATOM 1225 C CA . SER A 1 152 ? 13.557 -45.919 -26.339 1.00 49.88 152 SER A CA 1
ATOM 1226 C C . SER A 1 152 ? 14.041 -46.837 -25.202 1.00 49.88 152 SER A C 1
ATOM 1228 O O . SER A 1 152 ? 15.123 -46.655 -24.649 1.00 49.88 152 SER A O 1
ATOM 1230 N N . ASP A 1 153 ? 13.228 -47.830 -24.824 1.00 46.06 153 ASP A N 1
ATOM 1231 C CA . ASP A 1 153 ? 13.480 -48.763 -23.705 1.00 46.06 153 ASP A CA 1
ATOM 1232 C C . ASP A 1 153 ? 14.464 -49.904 -24.073 1.00 46.06 153 ASP A C 1
ATOM 1234 O O . ASP A 1 153 ? 14.332 -51.029 -23.592 1.00 46.06 153 ASP A O 1
ATOM 1238 N N . GLY A 1 154 ? 15.438 -49.632 -24.947 1.00 40.06 154 GLY A N 1
ATOM 1239 C CA . GLY A 1 154 ? 16.286 -50.648 -25.581 1.00 40.06 154 GLY A CA 1
ATOM 1240 C C . GLY A 1 154 ? 17.264 -51.390 -24.668 1.00 40.06 154 GLY A C 1
ATOM 1241 O O . GLY A 1 154 ? 17.748 -52.440 -25.070 1.00 40.06 154 GLY A O 1
ATOM 1242 N N . ASP A 1 155 ? 17.533 -50.908 -23.452 1.00 43.09 155 ASP A N 1
ATOM 1243 C CA . ASP A 1 155 ? 18.647 -51.436 -22.663 1.00 43.09 155 ASP A CA 1
ATOM 1244 C C . ASP A 1 155 ? 18.255 -51.715 -21.205 1.00 43.09 155 ASP A C 1
ATOM 1246 O O . ASP A 1 155 ? 18.315 -50.866 -20.308 1.00 43.09 155 ASP A O 1
ATOM 1250 N N . ARG A 1 156 ? 17.762 -52.934 -20.975 1.00 39.78 156 ARG A N 1
ATOM 1251 C CA . ARG A 1 156 ? 17.482 -53.474 -19.640 1.00 39.78 156 ARG A CA 1
ATOM 1252 C C . ARG A 1 156 ? 18.093 -54.871 -19.533 1.00 39.78 156 ARG A C 1
ATOM 1254 O O . ARG A 1 156 ? 17.378 -55.870 -19.515 1.00 39.78 156 ARG A O 1
ATOM 1261 N N . GLY A 1 157 ? 19.425 -54.916 -19.496 1.00 34.38 157 GLY A N 1
ATOM 1262 C CA . GLY A 1 157 ? 20.184 -56.088 -19.064 1.00 34.38 157 GLY A CA 1
ATOM 1263 C C . GLY A 1 157 ? 19.829 -56.474 -17.624 1.00 34.38 157 GLY A C 1
ATOM 1264 O O . GLY A 1 157 ? 19.597 -55.612 -16.774 1.00 34.38 157 GLY A O 1
ATOM 1265 N N . ALA A 1 158 ? 19.706 -57.778 -17.397 1.00 45.91 158 ALA A N 1
ATOM 1266 C CA . ALA A 1 158 ? 19.238 -58.396 -16.166 1.00 45.91 158 ALA A CA 1
ATOM 1267 C C . ALA A 1 158 ? 20.280 -58.327 -15.038 1.00 45.91 158 ALA A C 1
ATOM 1269 O O . ALA A 1 158 ? 21.434 -58.684 -15.241 1.00 45.91 158 ALA A O 1
ATOM 1270 N N . LEU A 1 159 ? 19.833 -57.930 -13.847 1.00 33.56 159 LEU A N 1
ATOM 1271 C CA . LEU A 1 159 ? 20.430 -58.272 -12.556 1.00 33.56 159 LEU A CA 1
ATOM 1272 C C . LEU A 1 159 ? 19.302 -58.161 -11.521 1.00 33.56 159 LEU A C 1
ATOM 1274 O O . LEU A 1 159 ? 18.908 -57.067 -11.116 1.00 33.56 159 LEU A O 1
ATOM 1278 N N . GLU A 1 160 ? 18.695 -59.308 -11.218 1.00 38.28 160 GLU A N 1
ATOM 1279 C CA . GLU A 1 160 ? 17.790 -59.506 -10.087 1.00 38.28 160 GLU A CA 1
ATOM 1280 C C . GLU A 1 160 ? 18.631 -60.133 -8.968 1.00 38.28 160 GLU A C 1
ATOM 1282 O O . GLU A 1 160 ? 19.034 -61.285 -9.096 1.00 38.28 160 GLU A O 1
ATOM 1287 N N . ASP A 1 161 ? 18.906 -59.376 -7.903 1.00 31.75 161 ASP A N 1
ATOM 1288 C CA . ASP A 1 161 ? 19.341 -59.945 -6.627 1.00 31.75 161 ASP A CA 1
ATOM 1289 C C . ASP A 1 161 ? 18.105 -60.182 -5.762 1.00 31.75 161 ASP A C 1
ATOM 1291 O O . ASP A 1 161 ? 17.197 -59.349 -5.676 1.00 31.75 161 ASP A O 1
ATOM 1295 N N . SER A 1 162 ? 18.076 -61.378 -5.189 1.00 41.81 162 SER A N 1
ATOM 1296 C CA . SER A 1 162 ? 16.975 -61.958 -4.433 1.00 41.81 162 SER A CA 1
ATOM 1297 C C . SER A 1 162 ? 17.177 -61.646 -2.954 1.00 41.81 162 SER A C 1
ATOM 1299 O O . SER A 1 162 ? 18.178 -62.068 -2.386 1.00 41.81 162 SER A O 1
ATOM 1301 N N . GLU A 1 163 ? 16.232 -60.957 -2.320 1.00 32.22 163 GLU A N 1
ATOM 1302 C CA . GLU A 1 163 ? 16.121 -60.912 -0.859 1.00 32.22 163 GLU A CA 1
ATOM 1303 C C . GLU A 1 163 ? 14.733 -61.441 -0.485 1.00 32.22 163 GLU A C 1
ATOM 1305 O O . GLU A 1 163 ? 13.705 -60.898 -0.890 1.00 32.22 163 GLU A O 1
ATOM 1310 N N . SER A 1 164 ? 14.732 -62.582 0.201 1.00 35.75 164 SER A N 1
ATOM 1311 C CA . SER A 1 164 ? 13.570 -63.256 0.771 1.00 35.75 164 SER A CA 1
ATOM 1312 C C . SER A 1 164 ? 13.184 -62.593 2.093 1.00 35.75 164 SER A C 1
ATOM 1314 O O . SER A 1 164 ? 14.021 -62.489 2.988 1.00 35.75 164 SER A O 1
ATOM 1316 N N . GLU A 1 165 ? 11.926 -62.175 2.217 1.00 34.16 165 GLU A N 1
ATOM 1317 C CA . GLU A 1 165 ? 11.334 -61.704 3.471 1.00 34.16 165 GLU A CA 1
ATOM 1318 C C . GLU A 1 165 ? 10.925 -62.917 4.330 1.00 34.16 165 GLU A C 1
ATOM 1320 O O . GLU A 1 165 ? 10.143 -63.760 3.890 1.00 34.16 165 GLU A O 1
ATOM 1325 N N . GLU A 1 166 ? 11.482 -63.017 5.541 1.00 36.06 166 GLU A N 1
ATOM 1326 C CA . GLU A 1 166 ? 10.970 -63.867 6.623 1.00 36.06 166 GLU A CA 1
ATOM 1327 C C . GLU A 1 166 ? 9.724 -63.203 7.228 1.00 36.06 166 GLU A C 1
ATOM 1329 O O . GLU A 1 166 ? 9.789 -62.085 7.745 1.00 36.06 166 GLU A O 1
ATOM 1334 N N . GLU A 1 167 ? 8.584 -63.893 7.173 1.00 36.44 167 GLU A N 1
ATOM 1335 C CA . GLU A 1 167 ? 7.371 -63.504 7.890 1.00 36.44 167 GLU A CA 1
ATOM 1336 C C . GLU A 1 167 ? 7.493 -63.893 9.372 1.00 36.44 167 GLU A C 1
ATOM 1338 O O . GLU A 1 167 ? 7.634 -65.065 9.717 1.00 36.44 167 GLU A O 1
ATOM 1343 N N . VAL A 1 168 ? 7.416 -62.898 10.260 1.00 34.56 168 VAL A N 1
ATOM 1344 C CA . VAL A 1 168 ? 7.226 -63.099 11.702 1.00 34.56 168 VAL A CA 1
ATOM 1345 C C . VAL A 1 168 ? 5.729 -63.011 11.993 1.00 34.56 168 VAL A C 1
ATOM 1347 O O . VAL A 1 168 ? 5.147 -61.924 11.982 1.00 34.56 168 VAL A O 1
ATOM 1350 N N . GLU A 1 169 ? 5.111 -64.163 12.250 1.00 35.84 169 GLU A N 1
ATOM 1351 C CA . GLU A 1 169 ? 3.760 -64.266 12.804 1.00 35.84 169 GLU A CA 1
ATOM 1352 C C . GLU A 1 169 ? 3.706 -63.657 14.213 1.00 35.84 169 GLU A C 1
ATOM 1354 O O . GLU A 1 169 ? 4.469 -64.027 15.107 1.00 35.84 169 GLU A O 1
ATOM 1359 N N . VAL A 1 170 ? 2.751 -62.751 14.433 1.00 35.16 170 VAL A N 1
ATOM 1360 C CA . VAL A 1 170 ? 2.351 -62.289 15.767 1.00 35.16 170 VAL A CA 1
ATOM 1361 C C . VAL A 1 170 ? 0.891 -62.684 15.961 1.00 35.16 170 VAL A C 1
ATOM 1363 O O . VAL A 1 170 ? -0.004 -62.137 15.321 1.00 35.16 170 VAL A O 1
ATOM 1366 N N . SER A 1 171 ? 0.667 -63.679 16.818 1.00 36.72 171 SER A N 1
ATOM 1367 C CA . SER A 1 171 ? -0.648 -64.207 17.175 1.00 36.72 171 SER A CA 1
ATOM 1368 C C . SER A 1 171 ? -1.313 -63.362 18.267 1.00 36.72 171 SER A C 1
ATOM 1370 O O . SER A 1 171 ? -0.764 -63.229 19.363 1.00 36.72 171 SER A O 1
ATOM 1372 N N . ASP A 1 172 ? -2.520 -62.867 17.993 1.00 34.28 172 ASP A N 1
ATOM 1373 C CA . ASP A 1 172 ? -3.419 -62.278 18.986 1.00 34.28 172 ASP A CA 1
ATOM 1374 C C . ASP A 1 172 ? -4.162 -63.373 19.771 1.00 34.28 172 ASP A C 1
ATOM 1376 O O . ASP A 1 172 ? -4.908 -64.186 19.223 1.00 34.28 172 ASP A O 1
ATOM 1380 N N . THR A 1 173 ? -3.989 -63.362 21.091 1.00 33.53 173 THR A N 1
ATOM 1381 C CA . THR A 1 173 ? -4.781 -64.132 22.054 1.00 33.53 173 THR A CA 1
ATOM 1382 C C . THR A 1 173 ? -6.003 -63.338 22.510 1.00 33.53 173 THR A C 1
ATOM 1384 O O . THR A 1 173 ? -5.850 -62.332 23.199 1.00 33.53 173 THR A O 1
ATOM 1387 N N . SER A 1 174 ? -7.216 -63.826 22.237 1.00 37.44 174 SER A N 1
ATOM 1388 C CA . SER A 1 174 ? -8.320 -63.848 23.218 1.00 37.44 174 SER A CA 1
ATOM 1389 C C . SER A 1 174 ? -9.560 -64.569 22.673 1.00 37.44 174 SER A C 1
ATOM 1391 O O . SER A 1 174 ? -10.195 -64.094 21.742 1.00 37.44 174 SER A O 1
ATOM 1393 N N . ALA A 1 175 ? -9.902 -65.712 23.283 1.00 34.53 175 ALA A N 1
ATOM 1394 C CA . ALA A 1 175 ? -11.249 -66.086 23.752 1.00 34.53 175 ALA A CA 1
ATOM 1395 C C . ALA A 1 175 ? -11.389 -67.615 23.928 1.00 34.53 175 ALA A C 1
ATOM 1397 O O . ALA A 1 175 ? -11.498 -68.375 22.977 1.00 34.53 175 ALA A O 1
ATOM 1398 N N . SER A 1 176 ? -11.401 -68.036 25.194 1.00 34.22 176 SER A N 1
ATOM 1399 C CA . SER A 1 176 ? -12.438 -68.874 25.815 1.00 34.22 176 SER A CA 1
ATOM 1400 C C . SER A 1 176 ? -13.076 -70.042 25.026 1.00 34.22 176 SER A C 1
ATOM 1402 O O . SER A 1 176 ? -14.057 -69.868 24.314 1.00 34.22 176 SER A O 1
ATOM 1404 N N . SER A 1 177 ? -12.651 -71.249 25.423 1.00 36.56 177 SER A N 1
ATOM 1405 C CA . SER A 1 177 ? -13.482 -72.369 25.919 1.00 36.56 177 SER A CA 1
ATOM 1406 C C . SER A 1 177 ? -14.255 -73.306 24.964 1.00 36.56 177 SER A C 1
ATOM 1408 O O . SER A 1 177 ? -15.153 -72.887 24.246 1.00 36.56 177 SER A O 1
ATOM 1410 N N . LEU A 1 178 ? -14.007 -74.605 25.224 1.00 31.89 178 LEU A N 1
ATOM 1411 C CA . LEU A 1 178 ? -14.857 -75.812 25.111 1.00 31.89 178 LEU A CA 1
ATOM 1412 C C . LEU A 1 178 ? -14.643 -76.795 23.936 1.00 31.89 178 LEU A C 1
ATOM 1414 O O . LEU A 1 178 ? -15.317 -76.770 22.919 1.00 31.89 178 LEU A O 1
ATOM 1418 N N . SER A 1 179 ? -13.759 -77.759 24.230 1.00 35.69 179 SER A N 1
ATOM 1419 C CA . SER A 1 179 ? -13.948 -79.226 24.221 1.00 35.69 179 SER A CA 1
ATOM 1420 C C . SER A 1 179 ? -14.229 -80.028 22.934 1.00 35.69 179 SER A C 1
ATOM 1422 O O . SER A 1 179 ? -15.302 -79.933 22.352 1.00 35.69 179 SER A O 1
ATOM 1424 N N . ARG A 1 180 ? -13.355 -81.044 22.788 1.00 34.00 180 ARG A N 1
ATOM 1425 C CA . ARG A 1 180 ? -13.597 -82.495 22.577 1.00 34.00 180 ARG A CA 1
ATOM 1426 C C . ARG A 1 180 ? -13.404 -83.102 21.173 1.00 34.00 180 ARG A C 1
ATOM 1428 O O . ARG A 1 180 ? -14.147 -82.787 20.257 1.00 34.00 180 ARG A O 1
ATOM 1435 N N . THR A 1 181 ? -12.511 -84.114 21.179 1.00 33.12 181 THR A N 1
ATOM 1436 C CA . THR A 1 181 ? -12.513 -85.424 20.464 1.00 33.12 181 THR A CA 1
ATOM 1437 C C . THR A 1 181 ? -12.429 -85.402 18.933 1.00 33.12 181 THR A C 1
ATOM 1439 O O . THR A 1 181 ? -13.084 -84.583 18.316 1.00 33.12 181 THR A O 1
ATOM 1442 N N . THR A 1 182 ? -11.737 -86.275 18.200 1.00 37.06 182 THR A N 1
ATOM 1443 C CA . THR A 1 182 ? -10.867 -87.455 18.405 1.00 37.06 182 THR A CA 1
ATOM 1444 C C . THR A 1 182 ? -10.370 -87.845 16.997 1.00 37.06 182 THR A C 1
ATOM 1446 O O . THR A 1 182 ? -11.094 -87.618 16.033 1.00 37.06 182 THR A O 1
ATOM 1449 N N . ASP A 1 183 ? -9.198 -88.478 16.932 1.00 33.44 183 ASP A N 1
ATOM 1450 C CA . ASP A 1 183 ? -8.774 -89.529 15.986 1.00 33.44 183 ASP A CA 1
ATOM 1451 C C . ASP A 1 183 ? -8.677 -89.284 14.465 1.00 33.44 183 ASP A C 1
ATOM 1453 O O . ASP A 1 183 ? -9.649 -88.980 13.782 1.00 33.44 183 ASP A O 1
ATOM 1457 N N . GLY A 1 184 ? -7.513 -89.674 13.921 1.00 34.09 184 GLY A N 1
ATOM 1458 C CA . GLY A 1 184 ? -7.507 -90.680 12.852 1.00 34.09 184 GLY A CA 1
ATOM 1459 C C . GLY A 1 184 ? -6.587 -90.445 11.648 1.00 34.09 184 GLY A C 1
ATOM 1460 O O . GLY A 1 184 ? -6.897 -89.606 10.813 1.00 34.09 184 GLY A O 1
ATOM 1461 N N . ALA A 1 185 ? -5.574 -91.321 11.535 1.00 38.41 185 ALA A N 1
ATOM 1462 C CA . ALA A 1 185 ? -4.977 -91.899 10.313 1.00 38.41 185 ALA A CA 1
ATOM 1463 C C . ALA A 1 185 ? -4.204 -90.958 9.359 1.00 38.41 185 ALA A C 1
ATOM 1465 O O . ALA A 1 185 ? -4.740 -90.002 8.813 1.00 38.41 185 ALA A O 1
ATOM 1466 N N . GLU A 1 186 ? -2.879 -91.089 9.258 1.00 39.38 186 GLU A N 1
ATOM 1467 C CA . GLU A 1 186 ? -2.098 -92.113 8.524 1.00 39.38 186 GLU A CA 1
ATOM 1468 C C . GLU A 1 186 ? -1.976 -91.855 7.009 1.00 39.38 186 GLU A C 1
ATOM 1470 O O . GLU A 1 186 ? -2.951 -91.840 6.267 1.00 39.38 186 GLU A O 1
ATOM 1475 N N . ASP A 1 187 ? -0.704 -91.710 6.626 1.00 36.44 187 ASP A N 1
ATOM 1476 C CA . ASP A 1 187 ? -0.023 -92.202 5.429 1.00 36.44 187 ASP A CA 1
ATOM 1477 C C . ASP A 1 187 ? -0.399 -91.729 4.020 1.00 36.44 187 ASP A C 1
ATOM 1479 O O . ASP A 1 187 ? -1.532 -91.787 3.554 1.00 36.44 187 ASP A O 1
ATOM 1483 N N . GLY A 1 188 ? 0.655 -91.413 3.255 1.00 36.47 188 GLY A N 1
ATOM 1484 C CA . GLY A 1 188 ? 0.605 -91.580 1.806 1.00 36.47 188 GLY A CA 1
ATOM 1485 C C . GLY A 1 188 ? 1.542 -90.694 1.003 1.00 36.47 188 GLY A C 1
ATOM 1486 O O . GLY A 1 188 ? 1.139 -89.664 0.477 1.00 36.47 188 GLY A O 1
ATOM 1487 N N . PHE A 1 189 ? 2.783 -91.152 0.848 1.00 38.50 189 PHE A N 1
ATOM 1488 C CA . PHE A 1 189 ? 3.699 -90.815 -0.244 1.00 38.50 189 PHE A CA 1
ATOM 1489 C C . PHE A 1 189 ? 3.002 -90.500 -1.585 1.00 38.50 189 PHE A C 1
ATOM 1491 O O . PHE A 1 189 ? 2.242 -91.324 -2.084 1.00 38.50 189 PHE A O 1
ATOM 1498 N N . SER A 1 190 ? 3.415 -89.424 -2.265 1.00 38.69 190 SER A N 1
ATOM 1499 C CA . SER A 1 190 ? 3.767 -89.516 -3.692 1.00 38.69 190 SER A CA 1
ATOM 1500 C C . SER A 1 190 ? 4.562 -88.294 -4.151 1.00 38.69 190 SER A C 1
ATOM 1502 O O . SER A 1 190 ? 4.045 -87.188 -4.300 1.00 38.69 190 SER A O 1
ATOM 1504 N N . ALA A 1 191 ? 5.851 -88.519 -4.389 1.00 45.09 191 ALA A N 1
ATOM 1505 C CA . ALA A 1 191 ? 6.702 -87.642 -5.169 1.00 45.09 191 ALA A CA 1
ATOM 1506 C C . ALA A 1 191 ? 6.462 -87.928 -6.656 1.00 45.09 191 ALA A C 1
ATOM 1508 O O . ALA A 1 191 ? 6.729 -89.037 -7.109 1.00 45.09 191 ALA A O 1
ATOM 1509 N N . SER A 1 192 ? 5.972 -86.951 -7.419 1.00 44.41 192 SER A N 1
ATOM 1510 C CA . SER A 1 192 ? 6.224 -86.807 -8.866 1.00 44.41 192 SER A CA 1
ATOM 1511 C C . SER A 1 192 ? 5.376 -85.678 -9.455 1.00 44.41 192 SER A C 1
ATOM 1513 O O . SER A 1 192 ? 4.158 -85.769 -9.478 1.00 44.41 192 SER A O 1
ATOM 1515 N N . ALA A 1 193 ? 6.036 -84.620 -9.937 1.00 38.34 193 ALA A N 1
ATOM 1516 C CA . ALA A 1 193 ? 5.688 -83.861 -11.150 1.00 38.34 193 ALA A CA 1
ATOM 1517 C C . ALA A 1 193 ? 6.432 -82.517 -11.150 1.00 38.34 193 ALA A C 1
ATOM 1519 O O . ALA A 1 193 ? 5.882 -81.448 -10.889 1.00 38.34 193 ALA A O 1
ATOM 1520 N N . THR A 1 194 ? 7.717 -82.568 -11.484 1.00 46.66 194 THR A N 1
ATOM 1521 C CA . THR A 1 194 ? 8.400 -81.432 -12.095 1.00 46.66 194 THR A CA 1
ATOM 1522 C C . THR A 1 194 ? 7.810 -81.189 -13.493 1.00 46.66 194 THR A C 1
ATOM 1524 O O . THR A 1 194 ? 7.472 -82.128 -14.210 1.00 46.66 194 THR A O 1
ATOM 1527 N N . SER A 1 195 ? 7.742 -79.915 -13.895 1.00 48.56 195 SER A N 1
ATOM 1528 C CA . SER A 1 195 ? 7.413 -79.400 -15.243 1.00 48.56 195 SER A CA 1
ATOM 1529 C C . SER A 1 195 ? 5.958 -78.976 -15.546 1.00 48.56 195 SER A C 1
ATOM 1531 O O . SER A 1 195 ? 5.275 -79.520 -16.402 1.00 48.56 195 SER A O 1
ATOM 1533 N N . SER A 1 196 ? 5.513 -77.851 -14.975 1.00 46.16 196 SER A N 1
ATOM 1534 C CA . SER A 1 196 ? 4.571 -76.959 -15.700 1.00 46.16 196 SER A CA 1
ATOM 1535 C C . SER A 1 196 ? 4.658 -75.463 -15.335 1.00 46.16 196 SER A C 1
ATOM 1537 O O . SER A 1 196 ? 4.015 -74.613 -15.959 1.00 46.16 196 SER A O 1
ATOM 1539 N N . GLU A 1 197 ? 5.554 -75.083 -14.422 1.00 46.16 197 GLU A N 1
ATOM 1540 C CA . GLU A 1 197 ? 5.616 -73.750 -13.800 1.00 46.16 197 GLU A CA 1
ATOM 1541 C C . GLU A 1 197 ? 6.079 -72.595 -14.721 1.00 46.16 197 GLU A C 1
ATOM 1543 O O . GLU A 1 197 ? 6.073 -71.426 -14.341 1.00 46.16 197 GLU A O 1
ATOM 1548 N N . LYS A 1 198 ? 6.411 -72.870 -15.991 1.00 48.97 198 LYS A N 1
ATOM 1549 C CA . LYS A 1 198 ? 6.764 -71.829 -16.979 1.00 48.97 198 LYS A CA 1
ATOM 1550 C C . LYS A 1 198 ? 5.587 -71.295 -17.807 1.00 48.97 198 LYS A C 1
ATOM 1552 O O . LYS A 1 198 ? 5.780 -70.333 -18.559 1.00 48.97 198 LYS A O 1
ATOM 1557 N N . GLN A 1 199 ? 4.369 -71.834 -17.672 1.00 50.00 199 GLN A N 1
ATOM 1558 C CA . GLN A 1 199 ? 3.197 -71.306 -18.396 1.00 50.00 199 GLN A CA 1
ATOM 1559 C C . GLN A 1 199 ? 2.296 -70.367 -17.568 1.00 50.00 199 GLN A C 1
ATOM 1561 O O . GLN A 1 199 ? 1.692 -69.458 -18.148 1.00 50.00 199 GLN A O 1
ATOM 1566 N N . HIS A 1 200 ? 2.292 -70.444 -16.231 1.00 50.31 200 HIS A N 1
ATOM 1567 C CA . HIS A 1 200 ? 1.477 -69.543 -15.396 1.00 50.31 200 HIS A CA 1
ATOM 1568 C C . HIS A 1 200 ? 2.033 -68.109 -15.266 1.00 50.31 200 HIS A C 1
ATOM 1570 O O . HIS A 1 200 ? 1.255 -67.147 -15.231 1.00 50.31 200 HIS A O 1
ATOM 1576 N N . GLY A 1 201 ? 3.356 -67.914 -15.339 1.00 52.69 201 GLY A N 1
ATOM 1577 C CA . GLY A 1 201 ? 3.978 -66.580 -15.264 1.00 52.69 201 GLY A CA 1
ATOM 1578 C C . GLY A 1 201 ? 3.626 -65.644 -16.435 1.00 52.69 201 GLY A C 1
ATOM 1579 O O . GLY A 1 201 ? 3.529 -64.422 -16.272 1.00 52.69 201 GLY A O 1
ATOM 1580 N N . LYS A 1 202 ? 3.343 -66.193 -17.628 1.00 55.88 202 LYS A N 1
ATOM 1581 C CA . LYS A 1 202 ? 2.945 -65.388 -18.802 1.00 55.88 202 LYS A CA 1
ATOM 1582 C C . LYS A 1 202 ? 1.518 -64.835 -18.676 1.00 55.88 202 LYS A C 1
ATOM 1584 O O . LYS A 1 202 ? 1.245 -63.752 -19.201 1.00 55.88 202 LYS A O 1
ATOM 1589 N N . SER A 1 203 ? 0.632 -65.524 -17.951 1.00 61.84 203 SER A N 1
ATOM 1590 C CA . SER A 1 203 ? -0.746 -65.076 -17.696 1.00 61.84 203 SER A CA 1
ATOM 1591 C C . SER A 1 203 ? -0.786 -63.905 -16.703 1.00 61.84 203 SER A C 1
ATOM 1593 O O . SER A 1 203 ? -1.385 -62.863 -16.988 1.00 61.84 203 SER A O 1
ATOM 1595 N N . HIS A 1 204 ? -0.036 -63.992 -15.598 1.00 65.81 204 HIS A N 1
ATOM 1596 C CA . HIS A 1 204 ? 0.053 -62.905 -14.613 1.00 65.81 204 HIS A CA 1
ATOM 1597 C C . HIS A 1 204 ? 0.705 -61.632 -15.174 1.00 65.81 204 HIS A C 1
ATOM 1599 O O . HIS A 1 204 ? 0.214 -60.522 -14.937 1.00 65.81 204 HIS A O 1
ATOM 1605 N N . LYS A 1 205 ? 1.748 -61.763 -16.008 1.00 69.81 205 LYS A N 1
ATOM 1606 C CA . LYS A 1 205 ? 2.399 -60.610 -16.657 1.00 69.81 205 LYS A CA 1
ATOM 1607 C C . LYS A 1 205 ? 1.455 -59.876 -17.623 1.00 69.81 205 LYS A C 1
ATOM 1609 O O . LYS A 1 205 ? 1.504 -58.646 -17.712 1.00 69.81 205 LYS A O 1
ATOM 1614 N N . LYS A 1 206 ? 0.548 -60.597 -18.303 1.00 75.62 206 LYS A N 1
ATOM 1615 C CA . LYS A 1 206 ? -0.500 -59.999 -19.154 1.00 75.62 206 LYS A CA 1
ATOM 1616 C C . LYS A 1 206 ? -1.558 -59.253 -18.328 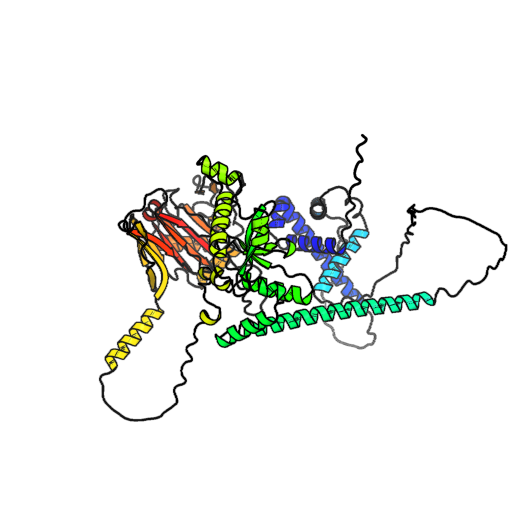1.00 75.62 206 LYS A C 1
ATOM 1618 O O . LYS A 1 206 ? -1.868 -58.112 -18.677 1.00 75.62 206 LYS A O 1
ATOM 1623 N N . LYS A 1 207 ? -2.035 -59.821 -17.210 1.00 80.88 207 LYS A N 1
ATOM 1624 C CA . LYS A 1 207 ? -2.999 -59.158 -16.303 1.00 80.88 207 LYS A CA 1
ATOM 1625 C C . LYS A 1 207 ? -2.436 -57.861 -15.699 1.00 80.88 207 LYS A C 1
ATOM 1627 O O . LYS A 1 207 ? -3.089 -56.819 -15.766 1.00 80.88 207 LYS A O 1
ATOM 1632 N N . ASN A 1 208 ? -1.179 -57.864 -15.243 1.00 81.69 208 ASN A N 1
ATOM 1633 C CA . ASN A 1 208 ? -0.524 -56.658 -14.713 1.00 81.69 208 ASN A CA 1
ATOM 1634 C C . ASN A 1 208 ? -0.305 -55.571 -15.780 1.00 81.69 208 ASN A C 1
ATOM 1636 O O . ASN A 1 208 ? -0.472 -54.377 -15.506 1.00 81.69 208 ASN A O 1
ATOM 1640 N N . LYS A 1 209 ? 0.021 -55.957 -17.023 1.00 85.69 209 LYS A N 1
ATOM 1641 C CA . LYS A 1 209 ? 0.139 -55.009 -18.144 1.00 85.69 209 LYS A CA 1
ATOM 1642 C C . LYS A 1 209 ? -1.211 -54.370 -18.487 1.00 85.69 209 LYS A C 1
ATOM 1644 O O . LYS A 1 209 ? -1.243 -53.169 -18.759 1.00 85.69 209 LYS A O 1
ATOM 1649 N N . HIS A 1 210 ? -2.301 -55.140 -18.441 1.00 88.69 210 HIS A N 1
ATOM 1650 C CA . HIS A 1 210 ? -3.658 -54.635 -18.658 1.00 88.69 210 HIS A CA 1
ATOM 1651 C C . HIS A 1 210 ? -4.062 -53.629 -17.573 1.00 88.69 210 HIS A C 1
ATOM 1653 O O . HIS A 1 210 ? -4.352 -52.477 -17.887 1.00 88.69 210 HIS A O 1
ATOM 1659 N N . HIS A 1 211 ? -3.930 -53.999 -16.296 1.00 88.44 211 HIS A N 1
ATOM 1660 C CA . HIS A 1 211 ? -4.267 -53.122 -15.171 1.00 88.44 211 HIS A CA 1
ATOM 1661 C C . HIS A 1 211 ? -3.452 -51.810 -15.168 1.00 88.44 211 HIS A C 1
ATOM 1663 O O . HIS A 1 211 ? -3.967 -50.726 -14.882 1.00 88.44 211 HIS A O 1
ATOM 1669 N N . LYS A 1 212 ? -2.168 -51.863 -15.560 1.00 89.94 212 LYS A N 1
ATOM 1670 C CA . LYS A 1 212 ? -1.323 -50.664 -15.705 1.00 89.94 212 LYS A CA 1
ATOM 1671 C C . LYS A 1 212 ? -1.777 -49.759 -16.860 1.00 89.94 212 LYS A C 1
ATOM 1673 O O . LYS A 1 212 ? -1.663 -48.538 -16.742 1.00 89.94 212 LYS A O 1
ATOM 1678 N N . ARG A 1 213 ? -2.271 -50.325 -17.970 1.00 91.12 213 ARG A N 1
ATOM 1679 C CA . ARG A 1 213 ? -2.845 -49.561 -19.096 1.00 91.12 213 ARG A CA 1
ATOM 1680 C C . ARG A 1 213 ? -4.161 -48.898 -18.698 1.00 91.12 213 ARG A C 1
ATOM 1682 O O . ARG A 1 213 ? -4.329 -47.711 -18.961 1.00 91.12 213 ARG A O 1
ATOM 1689 N N . GLU A 1 214 ? -5.016 -49.614 -17.983 1.00 93.31 214 GLU A N 1
ATOM 1690 C CA . GLU A 1 214 ? -6.297 -49.117 -17.478 1.00 93.31 214 GLU A CA 1
ATOM 1691 C C . GLU A 1 214 ? -6.113 -47.953 -16.488 1.00 93.31 214 GLU A C 1
ATOM 1693 O O . GLU A 1 214 ? -6.660 -46.869 -16.687 1.00 93.31 214 GLU A O 1
ATOM 1698 N N . LYS A 1 215 ? -5.200 -48.083 -15.512 1.00 92.81 215 LYS A N 1
ATOM 1699 C CA . LYS A 1 215 ? -4.822 -46.970 -14.616 1.00 92.81 215 LYS A CA 1
ATOM 1700 C C . LYS A 1 215 ? -4.258 -45.755 -15.366 1.00 92.81 215 LYS A C 1
ATOM 1702 O O . LYS A 1 215 ? -4.484 -44.615 -14.952 1.00 92.81 215 LYS A O 1
ATOM 1707 N N . LYS A 1 216 ? -3.509 -45.966 -16.459 1.00 91.12 216 LYS A N 1
ATOM 1708 C CA . LYS A 1 216 ? -3.004 -44.871 -17.310 1.00 91.12 216 LYS A CA 1
ATOM 1709 C C . LYS A 1 216 ? -4.138 -44.177 -18.074 1.00 91.12 216 LYS A C 1
ATOM 1711 O O . LYS A 1 216 ? -4.121 -42.948 -18.138 1.00 91.12 216 LYS A O 1
ATOM 1716 N N . LEU A 1 217 ? -5.104 -44.931 -18.602 1.00 93.81 217 LEU A N 1
ATOM 1717 C CA . LEU A 1 217 ? -6.289 -44.396 -19.281 1.00 93.81 217 LEU A CA 1
ATOM 1718 C C . LEU A 1 217 ? -7.150 -43.570 -18.320 1.00 93.81 217 LEU A C 1
ATOM 1720 O O . LEU A 1 217 ? -7.353 -42.386 -18.585 1.00 93.81 217 LEU A O 1
ATOM 1724 N N . LEU A 1 218 ? -7.479 -44.104 -17.138 1.00 90.19 218 LEU A N 1
ATOM 1725 C CA . LEU A 1 218 ? -8.231 -43.376 -16.105 1.00 90.19 218 LEU A CA 1
ATOM 1726 C C . LEU A 1 218 ? -7.539 -42.060 -15.699 1.00 90.19 218 LEU A C 1
ATOM 1728 O O . LEU A 1 218 ? -8.167 -41.019 -15.499 1.00 90.19 218 LEU A O 1
ATOM 1732 N N . LYS A 1 219 ? -6.203 -42.071 -15.585 1.00 90.69 219 LYS A N 1
ATOM 1733 C CA . LYS A 1 219 ? -5.418 -40.865 -15.272 1.00 90.69 219 LYS A CA 1
ATOM 1734 C C . LYS A 1 219 ? -5.433 -39.852 -16.423 1.00 90.69 219 LYS A C 1
ATOM 1736 O O . LYS A 1 219 ? -5.421 -38.647 -16.156 1.00 90.69 219 LYS A O 1
ATOM 1741 N N . LYS A 1 220 ? -5.436 -40.312 -17.679 1.00 91.19 220 LYS A N 1
ATOM 1742 C CA . LYS A 1 220 ? -5.527 -39.458 -18.875 1.00 91.19 220 LYS A CA 1
ATOM 1743 C C . LYS A 1 220 ? -6.914 -38.820 -18.978 1.00 91.19 220 LYS A C 1
ATOM 1745 O O . LYS A 1 220 ? -6.984 -37.606 -19.154 1.00 91.19 220 LYS A O 1
ATOM 1750 N N . GLU A 1 221 ? -7.980 -39.581 -18.751 1.00 88.81 221 GLU A N 1
ATOM 1751 C CA . GLU A 1 221 ? -9.359 -39.076 -18.723 1.00 88.81 221 GLU A CA 1
ATOM 1752 C C . GLU A 1 221 ? -9.570 -38.044 -17.615 1.00 88.81 221 GLU A C 1
ATOM 1754 O O . GLU A 1 221 ? -10.037 -36.941 -17.891 1.00 88.81 221 GLU A O 1
ATOM 1759 N N . ARG A 1 222 ? -9.100 -38.303 -16.384 1.00 85.00 222 ARG A N 1
ATOM 1760 C CA . ARG A 1 222 ? -9.157 -37.305 -15.294 1.00 85.00 222 ARG A CA 1
ATOM 1761 C C . ARG A 1 222 ? -8.400 -36.017 -15.627 1.00 85.00 222 ARG A C 1
ATOM 1763 O O . ARG A 1 222 ? -8.786 -34.943 -15.173 1.00 85.00 222 ARG A O 1
ATOM 1770 N N . ARG A 1 223 ? -7.303 -36.093 -16.391 1.00 82.31 223 ARG A N 1
ATOM 1771 C CA . ARG A 1 223 ? -6.562 -34.905 -16.857 1.00 82.31 223 ARG A CA 1
ATOM 1772 C C . ARG A 1 223 ? -7.312 -34.163 -17.961 1.00 82.31 223 ARG A C 1
ATOM 1774 O O . ARG A 1 223 ? -7.302 -32.935 -17.946 1.00 82.31 223 ARG A O 1
ATOM 1781 N N . HIS A 1 224 ? -7.943 -34.887 -18.883 1.00 85.25 224 HIS A N 1
ATOM 1782 C CA . HIS A 1 224 ? -8.757 -34.309 -19.949 1.00 85.25 224 HIS A CA 1
ATOM 1783 C C . HIS A 1 224 ? -9.992 -33.600 -19.379 1.00 85.25 224 HIS A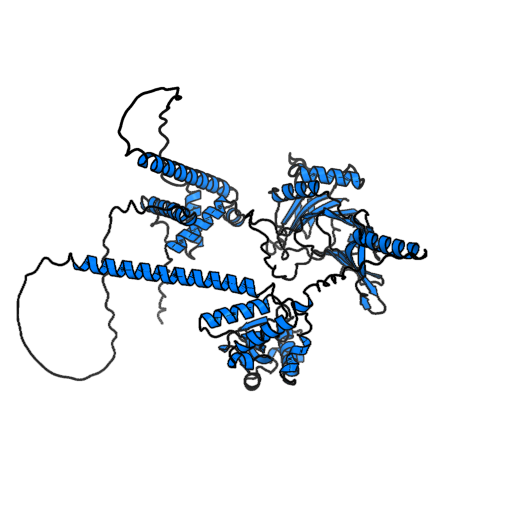 C 1
ATOM 1785 O O . HIS A 1 224 ? -10.180 -32.417 -19.648 1.00 85.25 224 HIS A O 1
ATOM 1791 N N . GLY A 1 225 ? -10.736 -34.257 -18.482 1.00 81.12 225 GLY A N 1
ATOM 1792 C CA . GLY A 1 225 ? -11.882 -33.665 -17.786 1.00 81.12 225 GLY A CA 1
ATOM 1793 C C . GLY A 1 225 ? -11.518 -32.379 -17.039 1.00 81.12 225 GLY A C 1
ATOM 1794 O O . GLY A 1 225 ? -12.170 -31.359 -17.223 1.00 81.12 225 GLY A O 1
ATOM 1795 N N . LYS A 1 226 ? -10.395 -32.360 -16.303 1.00 74.12 226 LYS A N 1
ATOM 1796 C CA . LYS A 1 226 ? -9.904 -31.141 -15.624 1.00 74.12 226 LYS A CA 1
ATOM 1797 C C . LYS A 1 226 ? -9.528 -30.001 -16.580 1.00 74.12 226 LYS A C 1
ATOM 1799 O O . LYS A 1 226 ? -9.601 -28.835 -16.191 1.00 74.12 226 LYS A O 1
ATOM 1804 N N . ARG A 1 227 ? -9.055 -30.312 -17.794 1.00 74.94 227 ARG A N 1
ATOM 1805 C CA . ARG A 1 227 ? -8.714 -29.302 -18.812 1.00 74.94 227 ARG A CA 1
ATOM 1806 C C . ARG A 1 227 ? -9.972 -28.710 -19.439 1.00 74.94 227 ARG A C 1
ATOM 1808 O O . ARG A 1 227 ? -10.066 -27.489 -19.517 1.00 74.94 227 ARG A O 1
ATOM 1815 N N . GLU A 1 228 ? -10.928 -29.554 -19.817 1.00 74.62 228 GLU A N 1
ATOM 1816 C CA . GLU A 1 228 ? -12.210 -29.115 -20.375 1.00 74.62 228 GLU A CA 1
ATOM 1817 C C . GLU A 1 228 ? -13.041 -28.337 -19.347 1.00 74.62 228 GLU A C 1
ATOM 1819 O O . GLU A 1 228 ? -13.550 -27.268 -19.665 1.00 74.62 228 GLU A O 1
ATOM 1824 N N . GLU A 1 229 ? -13.059 -28.756 -18.079 1.00 74.44 229 GLU A N 1
ATOM 1825 C CA . GLU A 1 229 ? -13.701 -28.003 -16.994 1.00 74.44 229 GLU A CA 1
ATOM 1826 C C . GLU A 1 229 ? -13.075 -26.608 -16.814 1.00 74.44 229 GLU A C 1
ATOM 1828 O O . GLU A 1 229 ? -13.787 -25.607 -16.729 1.00 74.44 229 GLU A O 1
ATOM 1833 N N . LYS A 1 230 ? -11.736 -26.503 -16.823 1.00 71.31 230 LYS A N 1
ATOM 1834 C CA . LYS A 1 230 ? -11.041 -25.202 -16.805 1.00 71.31 230 LYS A CA 1
ATOM 1835 C C . LYS A 1 230 ? -11.400 -24.344 -18.018 1.00 71.31 230 LYS A C 1
ATOM 1837 O O . LYS A 1 230 ? -11.490 -23.124 -17.888 1.00 71.31 230 LYS A O 1
ATOM 1842 N N . ARG A 1 231 ? -11.576 -24.959 -19.189 1.00 69.19 231 ARG A N 1
ATOM 1843 C CA . ARG A 1 231 ? -11.927 -24.273 -20.437 1.00 69.19 231 ARG A CA 1
ATOM 1844 C C . ARG A 1 231 ? -13.368 -23.763 -20.408 1.00 69.19 231 ARG A C 1
ATOM 1846 O O . ARG A 1 231 ? -13.597 -22.624 -20.806 1.00 69.19 231 ARG A O 1
ATOM 1853 N N . LEU A 1 232 ? -14.304 -24.554 -19.881 1.00 64.38 232 LEU A N 1
ATOM 1854 C CA . LEU A 1 232 ? -15.690 -24.140 -19.669 1.00 64.38 232 LEU A CA 1
ATOM 1855 C C . LEU A 1 232 ? -15.788 -23.023 -18.629 1.00 64.38 232 LEU A C 1
ATOM 1857 O O . LEU A 1 232 ? -16.413 -22.007 -18.911 1.00 64.38 232 LEU A O 1
ATOM 1861 N N . LYS A 1 233 ? -15.109 -23.160 -17.480 1.00 64.62 233 LYS A N 1
ATOM 1862 C CA . LYS A 1 233 ? -15.058 -22.119 -16.438 1.00 64.62 233 LYS A CA 1
ATOM 1863 C C . LYS A 1 233 ? -14.566 -20.788 -17.007 1.00 64.62 233 LYS A C 1
ATOM 1865 O O . LYS A 1 233 ? -15.242 -19.784 -16.850 1.00 64.62 233 LYS A O 1
ATOM 1870 N N . ARG A 1 234 ? -13.470 -20.796 -17.776 1.00 59.00 234 ARG A N 1
ATOM 1871 C CA . ARG A 1 234 ? -12.942 -19.593 -18.454 1.00 59.00 234 ARG A CA 1
ATOM 1872 C C . ARG A 1 234 ? -13.909 -18.983 -19.471 1.00 59.00 234 ARG A C 1
ATOM 1874 O O . ARG A 1 234 ? -13.946 -17.767 -19.601 1.00 59.00 234 ARG A O 1
ATOM 1881 N N . LYS A 1 235 ? -14.675 -19.808 -20.193 1.00 59.06 235 LYS A N 1
ATOM 1882 C CA . LYS A 1 235 ? -15.698 -19.331 -21.141 1.00 59.06 235 LYS A CA 1
ATOM 1883 C C . LYS A 1 235 ? -16.945 -18.773 -20.452 1.00 59.06 235 LYS A C 1
ATOM 1885 O O . LYS A 1 235 ? -17.673 -18.008 -21.078 1.00 59.06 235 LYS A O 1
ATOM 1890 N N . LEU A 1 236 ? -17.221 -19.170 -19.209 1.00 58.44 236 LEU A N 1
ATOM 1891 C CA . LEU A 1 236 ? -18.407 -18.729 -18.479 1.00 58.44 236 LEU A CA 1
ATOM 1892 C C . LEU A 1 236 ? -18.184 -17.412 -17.719 1.00 58.44 236 LEU A C 1
ATOM 1894 O O . LEU A 1 236 ? -19.127 -16.642 -17.589 1.00 58.44 236 LEU A O 1
ATOM 1898 N N . THR A 1 237 ? -16.970 -17.135 -17.228 1.00 62.75 237 THR A N 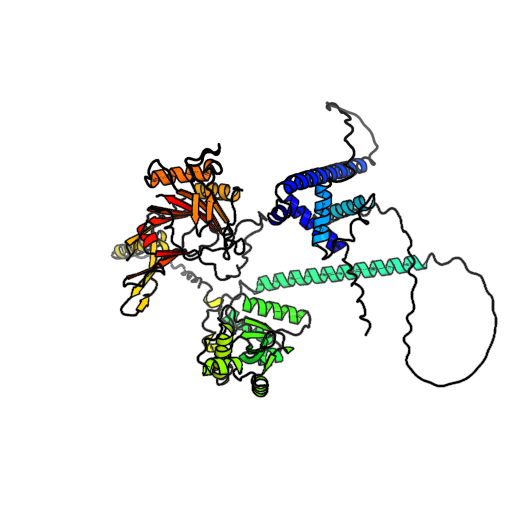1
ATOM 1899 C CA . THR A 1 237 ? -16.798 -16.203 -16.097 1.00 62.75 237 THR A CA 1
ATOM 1900 C C . THR A 1 237 ? -16.455 -14.748 -16.410 1.00 62.75 237 THR A C 1
ATOM 1902 O O . THR A 1 237 ? -16.497 -13.956 -15.480 1.00 62.75 237 THR A O 1
ATOM 1905 N N . LYS A 1 238 ? -16.135 -14.336 -17.646 1.00 55.22 238 LYS A N 1
ATOM 1906 C CA . LYS A 1 238 ? -15.775 -12.914 -17.888 1.00 55.22 238 LYS A CA 1
ATOM 1907 C C . LYS A 1 238 ? -16.515 -12.194 -19.006 1.00 55.22 238 LYS A C 1
ATOM 1909 O O . LYS A 1 238 ? -16.832 -11.024 -18.851 1.00 55.22 238 LYS A O 1
ATOM 1914 N N . GLU A 1 239 ? -16.835 -12.856 -20.113 1.00 57.62 239 GLU A N 1
ATOM 1915 C CA . GLU A 1 239 ? -17.491 -12.164 -21.238 1.00 57.62 239 GLU A CA 1
ATOM 1916 C C . GLU A 1 239 ? -19.020 -12.121 -21.129 1.00 57.62 239 GLU A C 1
ATOM 1918 O O . GLU A 1 239 ? -19.659 -11.364 -21.854 1.00 57.62 239 GLU A O 1
ATOM 1923 N N . LYS A 1 240 ? -19.615 -12.918 -20.230 1.00 63.97 240 LYS A N 1
ATOM 1924 C CA . LYS A 1 240 ? -21.071 -13.104 -20.162 1.00 63.97 240 LYS A CA 1
ATOM 1925 C C . LYS A 1 240 ? -21.776 -12.382 -19.020 1.00 63.97 240 LYS A C 1
ATOM 1927 O O . LYS A 1 240 ? -22.989 -12.317 -19.068 1.00 63.97 240 LYS A O 1
ATOM 1932 N N . LEU A 1 241 ? -21.073 -11.822 -18.037 1.00 80.00 241 LEU A N 1
ATOM 1933 C CA . LEU A 1 241 ? -21.697 -11.091 -16.918 1.00 80.00 241 LEU A CA 1
ATOM 1934 C C . LEU A 1 241 ? -21.736 -9.577 -17.181 1.00 80.00 241 LEU A C 1
ATOM 1936 O O . LEU A 1 241 ? -21.534 -8.768 -16.285 1.00 80.00 241 LEU A O 1
ATOM 1940 N N . ALA A 1 242 ? -21.931 -9.189 -18.444 1.00 81.12 242 ALA A N 1
ATOM 1941 C CA . ALA A 1 242 ? -21.891 -7.789 -18.859 1.00 81.12 242 ALA A CA 1
ATOM 1942 C C . ALA A 1 242 ? -23.178 -7.022 -18.517 1.00 81.12 242 ALA A C 1
ATOM 1944 O O . ALA A 1 242 ? -23.197 -5.795 -18.607 1.00 81.12 242 ALA A O 1
ATOM 1945 N N . THR A 1 243 ? -24.257 -7.733 -18.184 1.00 90.50 243 THR A N 1
ATOM 1946 C CA . THR A 1 243 ? -25.560 -7.151 -17.859 1.00 90.50 243 THR A CA 1
ATOM 1947 C C . THR A 1 243 ? -26.020 -7.594 -16.476 1.00 90.50 243 THR A C 1
ATOM 1949 O O . THR A 1 243 ? -25.608 -8.644 -15.972 1.00 90.50 243 THR A O 1
ATOM 1952 N N . LYS A 1 244 ? -26.898 -6.791 -15.868 1.00 93.88 244 LYS A N 1
ATOM 1953 C CA . LYS A 1 244 ? -27.525 -7.115 -14.586 1.00 93.88 244 LYS A CA 1
ATOM 1954 C C . LYS A 1 244 ? -28.313 -8.422 -14.677 1.00 93.88 244 LYS A C 1
ATOM 1956 O O . LYS A 1 244 ? -28.238 -9.250 -13.778 1.00 93.88 244 LYS A O 1
ATOM 1961 N N . GLU A 1 245 ? -29.015 -8.634 -15.785 1.00 94.00 245 GLU A N 1
ATOM 1962 C CA . GLU A 1 245 ? -29.826 -9.824 -16.027 1.00 94.00 245 GLU A CA 1
ATOM 1963 C C . GLU A 1 245 ? -28.966 -11.091 -16.119 1.00 94.00 245 GLU A C 1
ATOM 1965 O O . GLU A 1 245 ? -29.353 -12.146 -15.614 1.00 94.00 245 GLU A O 1
ATOM 1970 N N . ASP A 1 246 ? -27.788 -11.006 -16.745 1.00 91.56 246 ASP A N 1
ATOM 1971 C CA . ASP A 1 246 ? -26.851 -12.131 -16.802 1.00 91.56 246 ASP A CA 1
ATOM 1972 C C . ASP A 1 246 ? -26.276 -12.453 -15.417 1.00 91.56 246 ASP A C 1
ATOM 1974 O O . ASP A 1 246 ? -26.140 -13.627 -15.060 1.00 91.56 246 ASP A O 1
ATOM 1978 N N . PHE A 1 247 ? -25.986 -11.420 -14.618 1.00 93.75 247 PHE A N 1
ATOM 1979 C CA . PHE A 1 247 ? -25.557 -11.582 -13.232 1.00 93.75 247 PHE A CA 1
ATOM 1980 C C . PHE A 1 247 ? -26.640 -12.226 -12.362 1.00 93.75 247 PHE A C 1
ATOM 1982 O O . PHE A 1 247 ? -26.350 -13.189 -11.657 1.00 93.75 247 PHE A O 1
ATOM 1989 N N . GLU A 1 248 ? -27.889 -11.762 -12.436 1.00 94.69 248 GLU A N 1
ATOM 1990 C CA . GLU A 1 248 ? -29.001 -12.339 -11.672 1.00 94.69 248 GLU A CA 1
ATOM 1991 C C . GLU A 1 248 ? -29.244 -13.804 -12.050 1.00 94.69 248 GLU A C 1
ATOM 1993 O O . GLU A 1 248 ? -29.348 -14.654 -11.167 1.00 94.69 248 GLU A O 1
ATOM 1998 N N . LYS A 1 249 ? -29.203 -14.145 -13.345 1.00 94.62 249 LYS A N 1
ATOM 1999 C CA . LYS A 1 249 ? -29.284 -15.545 -13.799 1.00 94.62 249 LYS A CA 1
ATOM 2000 C C . LYS A 1 249 ? -28.145 -16.397 -13.254 1.00 94.62 249 LYS A C 1
ATOM 2002 O O . LYS A 1 249 ? -28.377 -17.528 -12.832 1.00 94.62 249 LYS A O 1
ATOM 2007 N N . TYR A 1 250 ? -26.919 -15.878 -13.275 1.00 94.00 250 TYR A N 1
ATOM 2008 C CA . TYR A 1 250 ? -25.762 -16.576 -12.720 1.00 94.00 250 TYR A CA 1
ATOM 2009 C C . TYR A 1 250 ? -25.900 -16.789 -11.211 1.00 94.00 250 TYR A C 1
ATOM 2011 O O . TYR A 1 250 ? -25.668 -17.897 -10.721 1.00 94.00 250 TYR A O 1
ATOM 2019 N N . ARG A 1 251 ? -26.320 -15.749 -10.487 1.00 95.62 251 ARG A N 1
ATOM 2020 C CA . ARG A 1 251 ? -26.571 -15.787 -9.049 1.00 95.62 251 ARG A CA 1
ATOM 2021 C C . ARG A 1 251 ? -27.609 -16.846 -8.704 1.00 95.62 251 ARG A C 1
ATOM 2023 O O . ARG A 1 251 ? -27.336 -17.719 -7.884 1.00 95.62 251 ARG A O 1
ATOM 2030 N N . ASP A 1 252 ? -28.764 -16.799 -9.353 1.00 96.69 252 ASP A N 1
ATOM 2031 C CA . ASP A 1 252 ? -29.885 -17.689 -9.062 1.00 96.69 252 ASP A CA 1
ATOM 2032 C C . ASP A 1 252 ? -29.550 -19.140 -9.443 1.00 96.69 252 ASP A C 1
ATOM 2034 O O . ASP A 1 252 ? -29.829 -20.062 -8.674 1.00 96.69 252 ASP A O 1
ATOM 2038 N N . HIS A 1 253 ? -28.848 -19.347 -10.565 1.00 95.62 253 HIS A N 1
ATOM 2039 C CA . HIS A 1 253 ? -28.316 -20.656 -10.946 1.00 95.62 253 HIS A CA 1
ATOM 2040 C C . HIS A 1 253 ? -27.364 -21.201 -9.878 1.00 95.62 253 HIS A C 1
ATOM 2042 O O . HIS A 1 253 ? -27.573 -22.307 -9.383 1.00 95.62 253 HIS A O 1
ATOM 2048 N N . LEU A 1 254 ? -26.350 -20.428 -9.469 1.00 95.75 254 LEU A N 1
ATOM 2049 C CA . LEU A 1 254 ? -25.400 -20.869 -8.447 1.00 95.75 254 LEU A CA 1
ATOM 2050 C C . LEU A 1 254 ? -26.116 -21.181 -7.124 1.00 95.75 254 LEU A C 1
ATOM 2052 O O . LEU A 1 254 ? -25.858 -22.223 -6.531 1.00 95.75 254 LEU A O 1
ATOM 2056 N N . LEU A 1 255 ? -27.051 -20.329 -6.687 1.00 96.88 255 LEU A N 1
ATOM 2057 C CA . LEU A 1 255 ? -27.829 -20.540 -5.462 1.00 96.88 255 LEU A CA 1
ATOM 2058 C C . LEU A 1 255 ? -28.741 -21.775 -5.519 1.00 96.88 255 LEU A C 1
ATOM 2060 O O . LEU A 1 255 ? -29.011 -22.375 -4.475 1.00 96.88 255 LEU A O 1
ATOM 2064 N N . SER A 1 256 ? -29.199 -22.170 -6.709 1.00 97.31 256 SER A N 1
ATOM 2065 C CA . SER A 1 256 ? -30.004 -23.382 -6.904 1.00 97.31 256 SER A CA 1
ATOM 2066 C C . SER A 1 256 ? -29.192 -24.676 -6.775 1.00 97.31 256 SER A C 1
ATOM 2068 O O . SER A 1 256 ? -29.732 -25.696 -6.354 1.00 97.31 256 SER A O 1
ATOM 2070 N N . GLU A 1 257 ? -27.889 -24.633 -7.074 1.00 96.81 257 GLU A N 1
ATOM 2071 C CA . GLU A 1 257 ? -27.000 -25.796 -6.981 1.00 96.81 257 GLU A CA 1
ATOM 2072 C C . GLU A 1 257 ? -26.491 -26.054 -5.552 1.00 96.81 257 GLU A C 1
ATOM 2074 O O . GLU A 1 257 ? -25.985 -27.141 -5.256 1.00 96.81 257 GLU A O 1
ATOM 2079 N N . ILE A 1 258 ? -26.574 -25.059 -4.665 1.00 96.81 258 ILE A N 1
ATOM 2080 C CA . ILE A 1 258 ? -26.082 -25.160 -3.288 1.00 96.81 258 ILE A CA 1
ATOM 2081 C C . ILE A 1 258 ? -27.057 -26.005 -2.456 1.00 96.81 258 ILE A C 1
ATOM 2083 O O . ILE A 1 258 ? -28.254 -25.701 -2.435 1.00 96.81 258 ILE A O 1
ATOM 2087 N N . PRO A 1 259 ? -26.576 -27.018 -1.705 1.00 96.94 259 PRO A N 1
ATOM 2088 C CA . PRO A 1 259 ? -27.433 -27.812 -0.834 1.00 96.94 259 PRO A CA 1
ATOM 2089 C C . PRO A 1 259 ? -28.231 -26.937 0.136 1.00 96.94 259 PRO A C 1
ATOM 2091 O O . PRO A 1 259 ? -27.679 -26.032 0.768 1.00 96.94 259 PRO A O 1
ATOM 2094 N N . ASN A 1 260 ? -29.521 -27.241 0.306 1.00 97.75 260 ASN A N 1
ATOM 2095 C CA . ASN A 1 260 ? -30.395 -26.470 1.195 1.00 97.75 260 ASN A CA 1
ATOM 2096 C C . ASN A 1 260 ? -29.878 -26.429 2.642 1.00 97.75 260 ASN A C 1
ATOM 2098 O O . ASN A 1 260 ? -30.058 -25.409 3.291 1.00 97.75 260 ASN A O 1
ATOM 2102 N N . SER A 1 261 ? -29.177 -27.469 3.111 1.00 95.81 261 SER A N 1
ATOM 2103 C CA . SER A 1 261 ? -28.540 -27.511 4.440 1.00 95.81 261 SER A CA 1
ATOM 2104 C C . SER A 1 261 ? -27.411 -26.492 4.631 1.00 95.81 261 SER A C 1
ATOM 2106 O O . SER A 1 261 ? -27.085 -26.136 5.760 1.00 95.81 261 SER A O 1
ATOM 2108 N N . VAL A 1 262 ? -26.795 -26.030 3.540 1.00 97.31 262 VAL A N 1
ATOM 2109 C CA . VAL A 1 262 ? -25.791 -24.960 3.556 1.00 97.31 262 VAL A CA 1
ATOM 2110 C C . VAL A 1 262 ? -26.479 -23.613 3.365 1.00 97.31 262 VAL A C 1
ATOM 2112 O O . VAL A 1 262 ? -26.256 -22.689 4.140 1.00 97.31 262 VAL A O 1
ATOM 2115 N N . LYS A 1 263 ? -27.356 -23.513 2.358 1.00 97.44 263 LYS A N 1
ATOM 2116 C CA . LYS A 1 263 ? -28.063 -22.273 2.008 1.00 97.44 263 LYS A CA 1
ATOM 2117 C C . LYS A 1 263 ? -28.943 -21.761 3.149 1.00 97.44 263 LYS A C 1
ATOM 2119 O O . LYS A 1 263 ? -29.022 -20.555 3.359 1.00 97.44 263 LYS A O 1
ATOM 2124 N N . SER A 1 264 ? -29.576 -22.657 3.909 1.00 97.56 264 SER A N 1
ATOM 2125 C CA . SER A 1 264 ? -30.396 -22.288 5.064 1.00 97.56 264 SER A CA 1
ATOM 2126 C C . SER A 1 264 ? -29.591 -21.628 6.180 1.00 97.56 264 SER A C 1
ATOM 2128 O O . SER A 1 264 ? -30.195 -20.964 7.010 1.00 97.56 264 SER A O 1
ATOM 2130 N N . ARG A 1 265 ? -28.258 -21.755 6.198 1.00 97.94 265 ARG A N 1
ATOM 2131 C CA . ARG A 1 265 ? -27.377 -21.123 7.192 1.00 97.94 265 ARG A CA 1
ATOM 2132 C C . ARG A 1 265 ? -26.788 -19.787 6.733 1.00 97.94 265 ARG A C 1
ATOM 2134 O O . ARG A 1 265 ? -26.095 -19.138 7.503 1.00 97.94 265 ARG A O 1
ATOM 2141 N N . PHE A 1 266 ? -27.069 -19.322 5.515 1.00 98.31 266 PHE A N 1
ATOM 2142 C CA . PHE A 1 266 ? -26.589 -18.007 5.078 1.00 98.31 266 PHE A CA 1
ATOM 2143 C C . PHE A 1 266 ? -27.192 -16.893 5.923 1.00 98.31 266 PHE A C 1
ATOM 2145 O O . PHE A 1 266 ? -28.409 -16.810 6.056 1.00 98.31 266 PHE A O 1
ATOM 2152 N N . ARG A 1 267 ? -26.331 -16.023 6.449 1.00 98.00 267 ARG A N 1
ATOM 2153 C CA . ARG A 1 267 ? -26.628 -14.950 7.408 1.00 98.00 267 ARG A CA 1
ATOM 2154 C C . ARG A 1 267 ? -27.100 -15.468 8.770 1.00 98.00 267 ARG A C 1
ATOM 2156 O O . ARG A 1 267 ? -27.713 -14.727 9.540 1.00 98.00 267 ARG A O 1
ATOM 2163 N N . GLU A 1 268 ? -26.842 -16.739 9.069 1.00 98.25 268 GLU A N 1
ATOM 2164 C CA . GLU A 1 268 ? -27.057 -17.284 10.405 1.00 98.25 268 GLU A CA 1
ATOM 2165 C C . GLU A 1 268 ? -25.902 -16.882 11.316 1.00 98.25 268 GLU A C 1
ATOM 2167 O O . GLU A 1 268 ? -24.733 -17.026 10.946 1.00 98.25 268 GLU A O 1
ATOM 2172 N N . GLY A 1 269 ? -26.233 -16.321 12.477 1.00 98.19 269 GLY A N 1
ATOM 2173 C CA . GLY A 1 269 ? -25.228 -16.032 13.489 1.00 98.19 269 GLY A CA 1
ATOM 2174 C C . GLY A 1 269 ? -24.943 -17.268 14.322 1.00 98.19 269 GLY A C 1
ATOM 2175 O O . GLY A 1 269 ? -25.764 -18.175 14.430 1.00 98.19 269 GLY A O 1
ATOM 2176 N N . GLY A 1 270 ? -23.764 -17.303 14.916 1.00 98.44 270 GLY A N 1
ATOM 2177 C CA . GLY A 1 270 ? -23.373 -18.401 15.779 1.00 98.44 270 GLY A CA 1
ATOM 2178 C C . GLY A 1 270 ? -21.990 -18.186 16.350 1.00 98.44 270 GLY A C 1
ATOM 2179 O O . GLY A 1 270 ? -21.459 -17.070 16.360 1.00 98.44 270 GLY A O 1
ATOM 2180 N N . PHE A 1 271 ? -21.380 -19.275 16.796 1.00 98.69 271 PHE A N 1
ATOM 2181 C CA . PHE A 1 271 ? -20.039 -19.251 17.358 1.00 98.69 271 PHE A CA 1
ATOM 2182 C C . PHE A 1 271 ? -19.169 -20.285 16.670 1.00 98.69 271 PHE A C 1
ATOM 2184 O O . PHE A 1 271 ? -19.611 -21.386 16.345 1.00 98.69 271 PHE A O 1
ATOM 2191 N N . SER A 1 272 ? -17.903 -19.933 16.468 1.00 98.50 272 SER A N 1
ATOM 2192 C CA . SER A 1 272 ? -16.914 -20.851 15.925 1.00 98.50 272 SER A CA 1
ATOM 2193 C C . SER A 1 272 ? -15.692 -20.940 16.815 1.00 98.50 272 SER A C 1
ATOM 2195 O O . SER A 1 272 ? -15.206 -19.946 17.359 1.00 98.50 272 SER A O 1
ATOM 2197 N N . ARG A 1 273 ? -15.136 -22.147 16.902 1.00 97.62 273 ARG A N 1
ATOM 2198 C CA . ARG A 1 273 ? -13.928 -22.413 17.679 1.00 97.62 273 ARG A CA 1
ATOM 2199 C C . ARG A 1 273 ? -12.685 -21.799 17.023 1.00 97.62 273 ARG A C 1
ATOM 2201 O O . ARG A 1 273 ? -12.295 -22.207 15.925 1.00 97.62 273 ARG A O 1
ATOM 2208 N N . TRP A 1 274 ? -12.013 -20.896 17.736 1.00 94.38 274 TRP A N 1
ATOM 2209 C CA . TRP A 1 274 ? -10.731 -20.289 17.374 1.00 94.38 274 TRP A CA 1
ATOM 2210 C C . TRP A 1 274 ? -9.683 -20.604 18.448 1.00 94.38 274 TRP A C 1
ATOM 2212 O O . TRP A 1 274 ? -9.648 -20.025 19.533 1.00 94.38 274 TRP A O 1
ATOM 2222 N N . GLY A 1 275 ? -8.822 -21.584 18.169 1.00 94.19 275 GLY A N 1
ATOM 2223 C CA . GLY A 1 275 ? -7.898 -22.109 19.174 1.00 94.19 275 GLY A CA 1
ATOM 2224 C C . GLY A 1 275 ? -8.646 -22.763 20.342 1.00 94.19 275 GLY A C 1
ATOM 2225 O O . GLY A 1 275 ? -9.260 -23.824 20.178 1.00 94.19 275 GLY A O 1
ATOM 2226 N N . LYS A 1 276 ? -8.554 -22.154 21.529 1.00 95.06 276 LYS A N 1
ATOM 2227 C CA . LYS A 1 276 ? -9.243 -22.611 22.749 1.00 95.06 276 LYS A CA 1
ATOM 2228 C C . LYS A 1 276 ? -10.544 -21.859 23.027 1.00 95.06 276 LYS A C 1
ATOM 2230 O O . LYS A 1 276 ? -11.313 -22.323 23.861 1.00 95.06 276 LYS A O 1
ATOM 2235 N N . ASP A 1 277 ? -10.776 -20.757 22.328 1.00 96.25 277 ASP A N 1
ATOM 2236 C CA . ASP A 1 277 ? -11.895 -19.861 22.575 1.00 96.25 277 ASP A CA 1
ATOM 2237 C C . ASP A 1 277 ? -12.990 -20.059 21.518 1.00 96.25 277 ASP A C 1
ATOM 2239 O O . ASP A 1 277 ? -12.752 -20.606 20.435 1.00 96.25 277 ASP A O 1
ATOM 2243 N N . TRP A 1 278 ? -14.198 -19.614 21.847 1.00 98.12 278 TRP A N 1
ATOM 2244 C CA . TRP A 1 278 ? -15.331 -19.543 20.931 1.00 98.12 278 TRP A CA 1
ATOM 2245 C C . TRP A 1 278 ? -15.589 -18.083 20.605 1.00 98.12 278 TRP A C 1
ATOM 2247 O O . TRP A 1 278 ? -15.763 -17.270 21.510 1.00 98.12 278 TRP A O 1
ATOM 2257 N N . LEU A 1 279 ? -15.564 -17.748 19.317 1.00 98.38 279 LEU A N 1
ATOM 2258 C CA . LEU A 1 279 ? -15.738 -16.377 18.855 1.00 98.38 279 LEU A CA 1
ATOM 2259 C C . LEU A 1 279 ? -17.051 -16.240 18.082 1.00 98.38 279 LEU A C 1
ATOM 2261 O O . LEU A 1 279 ? -17.399 -17.152 17.321 1.00 98.38 279 LEU A O 1
ATOM 2265 N N . PRO A 1 280 ? -17.768 -15.116 18.254 1.00 98.56 280 PRO A N 1
ATOM 2266 C CA . PRO A 1 280 ? -18.990 -14.850 17.515 1.00 98.56 280 PRO A CA 1
ATOM 2267 C C . PRO A 1 280 ? -18.686 -14.683 16.025 1.00 98.56 280 PRO A C 1
ATOM 2269 O O . PRO A 1 280 ? -17.746 -13.985 15.631 1.00 98.56 280 PRO A O 1
ATOM 2272 N N . CYS A 1 281 ? -19.504 -15.307 15.187 1.00 98.62 281 CYS A N 1
ATOM 2273 C CA . CYS A 1 281 ? -19.359 -15.252 13.741 1.00 98.62 281 CYS A CA 1
ATOM 2274 C C . CYS A 1 281 ? -20.715 -15.231 13.026 1.00 98.62 281 CYS A C 1
ATOM 2276 O O . CYS A 1 281 ? -21.750 -15.552 13.611 1.00 98.62 281 CYS A O 1
ATOM 2278 N N . LEU A 1 282 ? -20.696 -14.836 11.756 1.00 98.56 282 LEU A N 1
ATOM 2279 C CA . LEU A 1 282 ? -21.847 -14.839 10.858 1.00 98.56 282 LEU A CA 1
ATOM 2280 C C . LEU A 1 282 ? -21.517 -15.696 9.634 1.00 98.56 282 LEU A C 1
ATOM 2282 O O . LEU A 1 282 ? -20.537 -15.425 8.941 1.00 98.56 282 LEU A O 1
ATOM 2286 N N . GLU A 1 283 ? -22.304 -16.734 9.362 1.00 98.56 283 GLU A N 1
ATOM 2287 C CA . GLU A 1 283 ? -22.128 -17.558 8.162 1.00 98.56 283 GLU A CA 1
ATOM 2288 C C . GLU A 1 283 ? -22.586 -16.793 6.917 1.00 98.56 283 GLU A C 1
ATOM 2290 O O . GLU A 1 283 ? -23.686 -16.252 6.885 1.00 98.56 283 GLU A O 1
ATOM 2295 N N . LEU A 1 284 ? -21.764 -16.752 5.868 1.00 98.44 284 LEU A N 1
ATOM 2296 C CA . LEU A 1 284 ? -22.015 -15.974 4.654 1.00 98.44 284 LEU A CA 1
ATOM 2297 C C . LEU A 1 284 ? -22.123 -16.866 3.411 1.00 98.44 284 LEU A C 1
ATOM 2299 O O . LEU A 1 284 ? -21.385 -17.844 3.234 1.00 98.44 284 LEU A O 1
ATOM 2303 N N . GLY A 1 285 ? -23.031 -16.492 2.514 1.00 98.12 285 GLY A N 1
ATOM 2304 C CA . GLY A 1 285 ? -23.096 -16.998 1.151 1.00 98.12 285 GLY A CA 1
ATOM 2305 C C . GLY A 1 285 ? -22.106 -16.293 0.212 1.00 98.12 285 GLY A C 1
ATOM 2306 O O . GLY A 1 285 ? -21.505 -15.277 0.566 1.00 98.12 285 GLY A O 1
ATOM 2307 N N . PRO A 1 286 ? -21.949 -16.789 -1.029 1.00 97.44 286 PRO A N 1
ATOM 2308 C CA . PRO A 1 286 ? -21.011 -16.212 -1.997 1.00 97.44 286 PRO A CA 1
ATOM 2309 C C . PRO A 1 286 ? -21.362 -14.772 -2.393 1.00 97.44 286 PRO A C 1
ATOM 2311 O O . PRO A 1 286 ? -20.479 -13.999 -2.745 1.00 97.44 286 PRO A O 1
ATOM 2314 N N . PHE A 1 287 ? -22.642 -14.408 -2.328 1.00 97.25 287 PHE A N 1
ATOM 2315 C CA . PHE A 1 287 ? -23.139 -13.083 -2.709 1.00 97.25 287 PHE A CA 1
ATOM 2316 C C . PHE A 1 287 ? -23.413 -12.173 -1.507 1.00 97.25 287 PHE A C 1
ATOM 2318 O O . PHE A 1 287 ? -23.959 -11.091 -1.678 1.00 97.25 287 PHE A O 1
ATOM 2325 N N . ASP A 1 288 ? -23.033 -12.605 -0.302 1.00 97.62 288 ASP A N 1
ATOM 2326 C CA . ASP A 1 288 ? -23.036 -11.760 0.899 1.00 97.62 288 ASP A CA 1
ATOM 2327 C C . ASP A 1 288 ? -21.678 -11.052 1.101 1.00 97.62 288 ASP A C 1
ATOM 2329 O O . ASP A 1 288 ? -21.513 -10.248 2.016 1.00 97.62 288 ASP A O 1
ATOM 2333 N N . VAL A 1 289 ? -20.694 -11.362 0.249 1.00 96.50 289 VAL A N 1
ATOM 2334 C CA . VAL A 1 289 ? -19.358 -10.756 0.210 1.00 96.50 289 VAL A CA 1
ATOM 2335 C C . VAL A 1 289 ? -19.128 -10.079 -1.133 1.00 96.50 289 VAL A C 1
ATOM 2337 O O . VAL A 1 289 ? -19.687 -10.507 -2.143 1.00 96.50 289 VAL A O 1
ATOM 2340 N N . GLU A 1 290 ? -18.295 -9.042 -1.152 1.00 94.62 290 GLU A N 1
ATOM 2341 C CA . GLU A 1 290 ? -17.979 -8.280 -2.363 1.00 94.62 290 GLU A CA 1
ATOM 2342 C C . GLU A 1 290 ? -17.335 -9.136 -3.465 1.00 94.62 290 GLU A C 1
ATOM 2344 O O . GLU A 1 290 ? -16.708 -10.162 -3.159 1.00 94.62 290 GLU A O 1
ATOM 2349 N N . PRO A 1 291 ? -17.489 -8.755 -4.749 1.00 94.12 291 PRO A N 1
ATOM 2350 C CA . PRO A 1 291 ? -16.754 -9.398 -5.826 1.00 94.12 291 PRO A CA 1
ATOM 2351 C C . PRO A 1 291 ? -15.258 -9.369 -5.539 1.00 94.12 291 PRO A C 1
ATOM 2353 O O . PRO A 1 291 ? -14.704 -8.341 -5.151 1.00 94.12 291 PRO A O 1
ATOM 2356 N N . GLY A 1 292 ? -14.601 -10.511 -5.724 1.00 91.12 292 GLY A N 1
ATOM 2357 C CA . GLY A 1 292 ? -13.172 -10.624 -5.500 1.00 91.12 292 GLY A CA 1
ATOM 2358 C C . GLY A 1 292 ? -12.743 -11.952 -4.882 1.00 91.12 292 GLY A C 1
ATOM 2359 O O . GLY A 1 292 ? -13.478 -12.944 -4.908 1.00 91.12 292 GLY A O 1
ATOM 2360 N N . PRO A 1 293 ? -11.540 -11.989 -4.288 1.00 89.12 293 PRO A N 1
ATOM 2361 C CA . PRO A 1 293 ? -10.864 -13.240 -3.967 1.00 89.12 293 PRO A CA 1
ATOM 2362 C C . PRO A 1 293 ? -11.604 -14.143 -2.978 1.00 89.12 293 PRO A C 1
ATOM 2364 O O . PRO A 1 293 ? -11.584 -15.360 -3.138 1.00 89.12 293 PRO A O 1
ATOM 2367 N N . VAL A 1 294 ? -12.276 -13.583 -1.966 1.00 94.62 294 VAL A N 1
ATOM 2368 C CA . VAL A 1 294 ? -13.026 -14.379 -0.975 1.00 94.62 294 VAL A CA 1
ATOM 2369 C C . VAL A 1 294 ? -14.223 -15.071 -1.632 1.00 94.62 294 VAL A C 1
ATOM 2371 O O . VAL A 1 294 ? -14.430 -16.271 -1.430 1.00 94.62 294 VAL A O 1
ATOM 2374 N N . ARG A 1 295 ? -14.968 -14.340 -2.473 1.00 95.94 295 ARG A N 1
ATOM 2375 C CA . ARG A 1 295 ? -16.072 -14.875 -3.280 1.00 95.94 295 ARG A CA 1
ATOM 2376 C C . ARG A 1 295 ? -15.576 -15.957 -4.241 1.00 95.94 295 ARG A C 1
ATOM 2378 O O . ARG A 1 295 ? -16.155 -17.042 -4.298 1.00 95.94 295 ARG A O 1
ATOM 2385 N N . ASP A 1 296 ? -14.470 -15.707 -4.936 1.00 93.12 296 ASP A N 1
ATOM 2386 C CA . ASP A 1 296 ? -13.865 -16.667 -5.865 1.00 93.12 296 ASP A CA 1
ATOM 2387 C C . ASP A 1 296 ? -13.409 -17.945 -5.156 1.00 93.12 296 ASP A C 1
ATOM 2389 O O . ASP A 1 296 ? -13.664 -19.057 -5.630 1.00 93.12 296 ASP A O 1
ATOM 2393 N N . MET A 1 297 ? -12.776 -17.803 -3.988 1.00 93.06 297 MET A N 1
ATOM 2394 C CA . MET A 1 297 ? -12.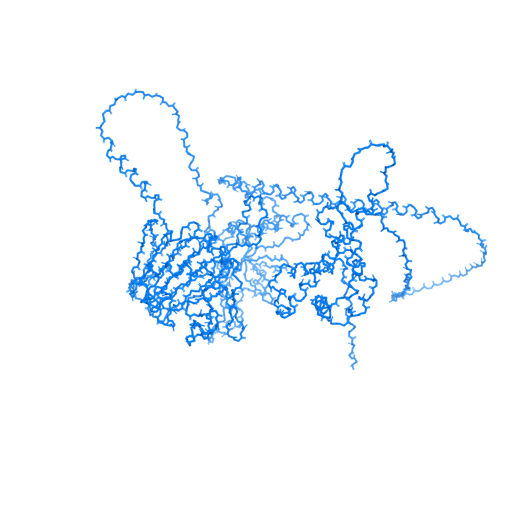387 -18.926 -3.139 1.00 93.06 297 MET A CA 1
ATOM 2395 C C . MET A 1 297 ? -13.604 -19.737 -2.695 1.00 93.06 297 MET A C 1
ATOM 2397 O O . MET A 1 297 ? -13.539 -20.967 -2.699 1.00 93.06 297 MET A O 1
ATOM 2401 N N . TRP A 1 298 ? -14.715 -19.077 -2.359 1.00 97.25 298 TRP A N 1
ATOM 2402 C CA . TRP A 1 298 ? -15.962 -19.746 -1.995 1.00 97.25 298 TRP A CA 1
ATOM 2403 C C . TRP A 1 298 ? -16.496 -20.584 -3.157 1.00 97.25 298 TRP A C 1
ATOM 2405 O O . TRP A 1 298 ? -16.770 -21.774 -2.994 1.00 97.25 298 TRP A O 1
ATOM 2415 N N . ILE A 1 299 ? -16.585 -19.987 -4.349 1.00 96.38 299 ILE A N 1
ATOM 2416 C CA . ILE A 1 299 ? -17.099 -20.642 -5.559 1.00 96.38 299 ILE A CA 1
ATOM 2417 C C . ILE A 1 299 ? -16.201 -21.817 -5.964 1.00 96.38 299 ILE A C 1
ATOM 2419 O O . ILE A 1 299 ? -16.690 -22.893 -6.324 1.00 96.38 299 ILE A O 1
ATOM 2423 N N . ASP A 1 300 ? -14.880 -21.657 -5.900 1.00 94.00 300 ASP A N 1
ATOM 2424 C CA . ASP A 1 300 ? -13.932 -22.733 -6.190 1.00 94.00 300 ASP A CA 1
ATOM 2425 C C . ASP A 1 300 ? -14.024 -23.869 -5.158 1.00 94.00 300 ASP A C 1
ATOM 2427 O O . ASP A 1 300 ? -14.060 -25.046 -5.532 1.00 94.00 300 ASP A O 1
ATOM 2431 N N . MET A 1 301 ? -14.135 -23.534 -3.869 1.00 96.44 301 MET A N 1
ATOM 2432 C CA . MET A 1 301 ? -14.338 -24.500 -2.788 1.00 96.44 301 MET A CA 1
ATOM 2433 C C . MET A 1 301 ? -15.645 -25.280 -2.971 1.00 96.44 301 MET A C 1
ATOM 2435 O O . MET A 1 301 ? -15.617 -26.512 -2.910 1.00 96.44 301 MET A O 1
ATOM 2439 N N . PHE A 1 302 ? -16.757 -24.606 -3.280 1.00 96.56 302 PHE A N 1
ATOM 2440 C CA . PHE A 1 302 ? -18.047 -25.237 -3.571 1.00 96.56 302 PHE A CA 1
ATOM 2441 C C . PHE A 1 302 ? -17.928 -26.248 -4.718 1.00 96.56 302 PHE A C 1
ATOM 2443 O O . PHE A 1 302 ? -18.252 -27.428 -4.562 1.00 96.56 302 PHE A O 1
ATOM 2450 N N . ASN A 1 303 ? -17.357 -25.819 -5.847 1.00 94.00 303 ASN A N 1
ATOM 2451 C CA . ASN A 1 303 ? -17.171 -26.671 -7.018 1.00 94.00 303 ASN A CA 1
ATOM 2452 C C . ASN A 1 303 ? -16.294 -27.898 -6.720 1.00 94.00 303 ASN A C 1
ATOM 2454 O O . ASN A 1 303 ? -16.627 -29.017 -7.113 1.00 94.00 303 ASN A O 1
ATOM 2458 N N . LYS A 1 304 ? -15.173 -27.709 -6.015 1.00 92.62 304 LYS A N 1
ATOM 2459 C CA . LYS A 1 304 ? -14.274 -28.808 -5.628 1.00 92.62 304 LYS A CA 1
ATOM 2460 C C . LYS A 1 304 ? -14.949 -29.788 -4.681 1.00 92.62 304 LYS A C 1
ATOM 2462 O O . LYS A 1 304 ? -14.731 -30.993 -4.798 1.00 92.62 304 LYS A O 1
ATOM 2467 N N . THR A 1 305 ? -15.721 -29.285 -3.731 1.00 94.06 305 THR A N 1
ATOM 2468 C CA . THR A 1 305 ? -16.401 -30.102 -2.728 1.00 94.06 305 THR A CA 1
ATOM 2469 C C . THR A 1 305 ? -17.473 -30.962 -3.383 1.00 94.06 305 THR A C 1
ATOM 2471 O O . THR A 1 305 ? -17.456 -32.180 -3.202 1.00 94.06 305 THR A O 1
ATOM 2474 N N . ARG A 1 306 ? -18.296 -30.359 -4.251 1.00 92.19 306 ARG A N 1
ATOM 2475 C CA . ARG A 1 306 ? -19.306 -31.057 -5.057 1.00 92.19 306 ARG A CA 1
ATOM 2476 C C . ARG A 1 306 ? -18.710 -32.206 -5.870 1.00 92.19 306 ARG A C 1
ATOM 2478 O O . ARG A 1 306 ? -19.264 -33.296 -5.887 1.00 92.19 306 ARG A O 1
ATOM 2485 N N . LEU A 1 307 ? -17.557 -31.987 -6.504 1.00 90.75 307 LEU A N 1
ATOM 2486 C CA . LEU A 1 307 ? -16.887 -33.010 -7.318 1.00 90.75 307 LEU A CA 1
ATOM 2487 C C . LEU A 1 307 ? -16.268 -34.152 -6.502 1.00 90.75 307 LEU A C 1
ATOM 2489 O O . LEU A 1 307 ? -16.091 -35.247 -7.028 1.00 90.75 307 LEU A O 1
ATOM 2493 N N . ASN A 1 308 ? -15.881 -33.898 -5.251 1.00 93.44 308 ASN A N 1
ATOM 2494 C CA . ASN A 1 308 ? -15.177 -34.878 -4.420 1.00 93.44 308 ASN A CA 1
ATOM 2495 C C . ASN A 1 308 ? -16.069 -35.524 -3.347 1.00 93.44 308 ASN A C 1
ATOM 2497 O O . ASN A 1 308 ? -15.566 -36.366 -2.608 1.00 93.44 308 ASN A O 1
ATOM 2501 N N . GLY A 1 309 ? -17.333 -35.104 -3.216 1.00 92.12 309 GLY A N 1
ATOM 2502 C CA . GLY A 1 309 ? -18.248 -35.573 -2.169 1.00 92.12 309 GLY A CA 1
ATOM 2503 C C . GLY A 1 309 ? -17.777 -35.255 -0.746 1.00 92.12 309 GLY A C 1
ATOM 2504 O O . GLY A 1 309 ? -18.157 -35.943 0.194 1.00 92.12 309 GLY A O 1
ATOM 2505 N N . ARG A 1 310 ? -16.895 -34.260 -0.580 1.00 94.25 310 ARG A N 1
ATOM 2506 C CA . ARG A 1 310 ? -16.430 -33.839 0.749 1.00 94.25 310 ARG A CA 1
ATOM 2507 C C . ARG A 1 310 ? -17.499 -32.995 1.429 1.00 94.25 310 ARG A C 1
ATOM 2509 O O . ARG A 1 310 ? -18.376 -32.449 0.769 1.00 94.25 310 ARG A O 1
ATOM 2516 N N . GLU A 1 311 ? -17.394 -32.848 2.741 1.00 95.44 311 GLU A N 1
ATOM 2517 C CA . GLU A 1 311 ? -18.190 -31.850 3.439 1.00 95.44 311 GLU A CA 1
ATOM 2518 C C . GLU A 1 311 ? -17.683 -30.441 3.108 1.00 95.44 311 GLU A C 1
ATOM 2520 O O . GLU A 1 311 ? -16.478 -30.183 3.040 1.00 95.44 311 GLU A O 1
ATOM 2525 N N . MET A 1 312 ? -18.624 -29.533 2.863 1.00 95.88 312 MET A N 1
ATOM 2526 C CA . MET A 1 312 ? -18.336 -28.152 2.502 1.00 95.88 312 MET A CA 1
ATOM 2527 C C . MET A 1 312 ? -17.939 -27.351 3.742 1.00 95.88 312 MET A C 1
ATOM 2529 O O . MET A 1 312 ? -18.661 -27.378 4.739 1.00 95.88 312 MET A O 1
ATOM 2533 N N . THR A 1 313 ? -16.840 -26.598 3.681 1.00 97.44 313 THR A N 1
ATOM 2534 C CA . THR A 1 313 ? -16.541 -25.589 4.707 1.00 97.44 313 THR A CA 1
ATOM 2535 C C . THR A 1 313 ? -17.494 -24.401 4.569 1.00 97.44 313 THR A C 1
ATOM 2537 O O . THR A 1 313 ? -18.017 -24.117 3.493 1.00 97.44 313 THR A O 1
ATOM 2540 N N . ARG A 1 314 ? -17.764 -23.710 5.671 1.00 98.06 314 ARG A N 1
ATOM 2541 C CA . ARG A 1 314 ? -18.597 -22.509 5.731 1.00 98.06 314 ARG A CA 1
ATOM 2542 C C . ARG A 1 314 ? -17.705 -21.281 5.676 1.00 98.06 314 ARG A C 1
ATOM 2544 O O . ARG A 1 314 ? -16.673 -21.246 6.341 1.00 98.06 314 ARG A O 1
ATOM 2551 N N . LEU A 1 315 ? -18.077 -20.298 4.866 1.00 98.44 315 LEU A N 1
ATOM 2552 C CA . LEU A 1 315 ? -17.460 -18.980 4.942 1.00 98.44 315 LEU A CA 1
ATOM 2553 C C . LEU A 1 315 ? -18.096 -18.243 6.109 1.00 98.44 315 LEU A C 1
ATOM 2555 O O . LEU A 1 315 ? -19.317 -18.134 6.164 1.00 98.44 315 LEU A O 1
ATOM 2559 N N . VAL A 1 316 ? -17.267 -17.764 7.023 1.00 98.56 316 VAL A N 1
ATOM 2560 C CA . VAL A 1 316 ? -17.708 -17.005 8.188 1.00 98.56 316 VAL A CA 1
ATOM 2561 C C . VAL A 1 316 ? -17.072 -15.626 8.187 1.00 98.56 316 VAL A C 1
ATOM 2563 O O . VAL A 1 316 ? -15.933 -15.463 7.738 1.00 98.56 316 VAL A O 1
ATOM 2566 N N . PHE A 1 317 ? -17.817 -14.658 8.705 1.00 98.38 317 PHE A N 1
ATOM 2567 C CA . PHE A 1 317 ? -17.337 -13.344 9.098 1.00 98.38 317 PHE A CA 1
ATOM 2568 C C . PHE A 1 317 ? -17.177 -13.300 10.620 1.00 98.38 317 PHE A C 1
ATOM 2570 O O . PHE A 1 317 ? -18.122 -13.609 11.345 1.00 98.38 317 PHE A O 1
ATOM 2577 N N . TRP A 1 318 ? -15.993 -12.940 11.106 1.00 98.25 318 TRP A N 1
ATOM 2578 C CA . TRP A 1 318 ? -15.692 -12.792 12.528 1.00 98.25 318 TRP A CA 1
ATOM 2579 C C . TRP A 1 318 ? -16.105 -11.407 13.019 1.00 98.25 318 TRP A C 1
ATOM 2581 O O . TRP A 1 318 ? -15.587 -10.395 12.548 1.00 98.25 318 TRP A O 1
ATOM 2591 N N . TYR A 1 319 ? -17.009 -11.354 13.995 1.00 98.31 319 TYR A N 1
ATOM 2592 C CA . TYR A 1 319 ? -17.392 -10.086 14.610 1.00 98.31 319 TYR A CA 1
ATOM 2593 C C . TYR A 1 319 ? -16.217 -9.467 15.385 1.00 98.31 319 TYR A C 1
ATOM 2595 O O . TYR A 1 319 ? -15.398 -10.176 15.973 1.00 98.31 319 TYR A O 1
ATOM 2603 N N . GLY A 1 320 ? -16.143 -8.134 15.407 1.00 96.12 320 GLY A N 1
ATOM 2604 C CA . GLY A 1 320 ? -15.074 -7.380 16.062 1.00 96.12 320 GLY A CA 1
ATOM 2605 C C . GLY A 1 320 ? -13.786 -7.203 15.248 1.00 96.12 320 GLY A C 1
ATOM 2606 O O . GLY A 1 320 ? -12.952 -6.385 15.644 1.00 96.12 320 GLY A O 1
ATOM 2607 N N . GLU A 1 321 ? -13.624 -7.917 14.127 1.00 95.19 321 GLU A N 1
ATOM 2608 C CA . GLU A 1 321 ? -12.480 -7.787 13.212 1.00 95.19 321 GLU A CA 1
ATOM 2609 C C . GLU A 1 321 ? -12.679 -6.711 12.139 1.00 95.19 321 GLU A C 1
ATOM 2611 O O . GLU A 1 321 ? -13.794 -6.328 11.781 1.00 95.19 321 GLU A O 1
ATOM 2616 N N . GLU A 1 322 ? -11.569 -6.243 11.570 1.00 90.31 322 GLU A N 1
ATOM 2617 C CA . GLU A 1 322 ? -11.605 -5.374 10.393 1.00 90.31 322 GLU A CA 1
ATOM 2618 C C . GLU A 1 322 ? -11.982 -6.175 9.137 1.00 90.31 322 GLU A C 1
ATOM 2620 O O . GLU A 1 322 ? -11.458 -7.263 8.892 1.00 90.31 322 GLU A O 1
ATOM 2625 N N . ARG A 1 323 ? -12.865 -5.615 8.297 1.00 86.12 323 ARG A N 1
ATOM 2626 C CA . ARG A 1 323 ? -13.477 -6.289 7.133 1.00 86.12 323 ARG A CA 1
ATOM 2627 C C . ARG A 1 323 ? -12.479 -7.053 6.255 1.00 86.12 323 ARG A C 1
ATOM 2629 O O . ARG A 1 323 ? -12.784 -8.159 5.837 1.00 86.12 323 ARG A O 1
ATOM 2636 N N . GLY A 1 324 ? -11.286 -6.510 6.002 1.00 83.94 324 GLY A N 1
ATOM 2637 C CA . GLY A 1 324 ? -10.276 -7.162 5.155 1.00 83.94 324 GLY A CA 1
ATOM 2638 C C . GLY A 1 324 ? -9.662 -8.444 5.739 1.00 83.94 324 GLY A C 1
ATOM 2639 O O . GLY A 1 324 ? -9.112 -9.248 4.991 1.00 83.94 324 GLY A O 1
ATOM 2640 N N . GLN A 1 325 ? -9.751 -8.650 7.056 1.00 90.19 325 GLN A N 1
ATOM 2641 C CA . GLN A 1 325 ? -9.172 -9.796 7.773 1.00 90.19 325 GLN A CA 1
ATOM 2642 C C . GLN A 1 325 ? -10.234 -10.675 8.450 1.00 90.19 325 GLN A C 1
ATOM 2644 O O . GLN A 1 325 ? -9.925 -11.760 8.936 1.00 90.19 325 GLN A O 1
ATOM 2649 N N . ALA A 1 326 ? -11.494 -10.242 8.438 1.00 95.88 326 ALA A N 1
ATOM 2650 C CA . ALA A 1 326 ? -12.589 -10.871 9.165 1.00 95.88 326 ALA A CA 1
ATOM 2651 C C . ALA A 1 326 ? -13.142 -12.158 8.525 1.00 95.88 326 ALA A C 1
ATOM 2653 O O . ALA A 1 326 ? -14.059 -12.754 9.077 1.00 95.88 326 ALA A O 1
ATOM 2654 N N . TYR A 1 327 ? -12.630 -12.612 7.378 1.00 97.69 327 TYR A N 1
ATOM 2655 C CA . TYR A 1 327 ? -13.177 -13.776 6.672 1.00 97.69 327 TYR A CA 1
ATOM 2656 C C . TYR A 1 327 ? -12.376 -15.052 6.925 1.00 97.69 327 TYR A C 1
ATOM 2658 O O . TYR A 1 327 ? -11.145 -15.055 6.931 1.00 97.69 327 TYR A O 1
ATOM 2666 N N . SER A 1 328 ? -13.059 -16.185 7.079 1.00 97.75 328 SER A N 1
ATOM 2667 C CA . SER A 1 328 ? -12.412 -17.500 7.158 1.00 97.75 328 SER A CA 1
ATOM 2668 C C . SER A 1 328 ? -13.303 -18.618 6.631 1.00 97.75 328 SER A C 1
ATOM 2670 O O . SER A 1 328 ? -14.524 -18.531 6.682 1.00 97.75 328 SER A O 1
ATOM 2672 N N . PHE A 1 329 ? -12.687 -19.704 6.155 1.00 97.94 329 PHE A N 1
ATOM 2673 C CA . PHE A 1 329 ? -13.393 -20.944 5.827 1.00 97.94 329 PHE A CA 1
ATOM 2674 C C . PHE A 1 329 ? -13.268 -21.933 6.985 1.00 97.94 329 PHE A C 1
ATOM 2676 O O . PHE A 1 329 ? -12.169 -22.390 7.302 1.00 97.94 329 PHE A O 1
ATOM 2683 N N . VAL A 1 330 ? -14.394 -22.289 7.596 1.00 97.94 330 VAL A N 1
ATOM 2684 C CA . VAL A 1 330 ? -14.462 -23.099 8.815 1.00 97.94 330 VAL A CA 1
ATOM 2685 C C . VAL A 1 330 ? -15.253 -24.389 8.553 1.00 97.94 330 VAL A C 1
ATOM 2687 O O . VAL A 1 330 ? -16.290 -24.344 7.896 1.00 97.94 330 VAL A O 1
ATOM 2690 N N . PRO A 1 331 ? -14.800 -25.566 9.019 1.00 97.75 331 PRO A N 1
ATOM 2691 C CA . PRO A 1 331 ? -15.617 -26.780 8.998 1.00 97.75 331 PRO A CA 1
ATOM 2692 C C . PRO A 1 331 ? -16.926 -26.605 9.783 1.00 97.75 331 PRO A C 1
ATOM 2694 O O . PRO A 1 331 ? -16.909 -26.056 10.880 1.00 97.75 331 PRO A O 1
ATOM 2697 N N . SER A 1 332 ? -18.035 -27.135 9.266 1.00 97.50 332 SER A N 1
ATOM 2698 C CA . SER A 1 332 ? -19.339 -27.185 9.961 1.00 97.50 332 SER A CA 1
ATOM 2699 C C . SER A 1 332 ? -19.231 -27.735 11.386 1.00 97.50 332 SER A C 1
ATOM 2701 O O . SER A 1 332 ? -19.841 -27.198 12.296 1.00 97.50 332 SER A O 1
ATOM 2703 N N . SER A 1 333 ? -18.378 -28.739 11.606 1.00 97.06 333 SER A N 1
ATOM 2704 C CA . SER A 1 333 ? -18.142 -29.364 12.913 1.00 97.06 333 SER A CA 1
ATOM 2705 C C . SER A 1 333 ? -17.512 -28.440 13.966 1.00 97.06 333 SER A C 1
ATOM 2707 O O . SER A 1 333 ? -17.292 -28.862 15.099 1.00 97.06 333 SER A O 1
ATOM 2709 N N . LYS A 1 334 ? -17.099 -27.225 13.588 1.00 98.06 334 LYS A N 1
ATOM 2710 C CA . LYS A 1 334 ? -16.556 -26.206 14.498 1.00 98.06 334 LYS A CA 1
ATOM 2711 C C . LYS A 1 334 ? -17.521 -25.047 14.727 1.00 98.06 334 LYS A C 1
ATOM 2713 O O . LYS A 1 334 ? -17.122 -24.094 15.390 1.00 98.06 334 LYS A O 1
ATOM 2718 N N . LEU A 1 335 ? -18.721 -25.121 14.159 1.00 98.38 335 LEU A N 1
ATOM 2719 C CA . LEU A 1 335 ? -19.765 -24.118 14.270 1.00 98.38 335 LEU A CA 1
ATOM 2720 C C . LEU A 1 335 ? -20.871 -24.639 15.178 1.00 98.38 335 LEU A C 1
ATOM 2722 O O . LEU A 1 335 ? -21.276 -25.792 15.058 1.00 98.38 335 LEU A O 1
ATOM 2726 N N . VAL A 1 336 ? -21.359 -23.761 16.040 1.00 98.44 336 VAL A N 1
ATOM 2727 C CA . VAL A 1 336 ? -22.604 -23.937 16.791 1.00 98.44 336 VAL A CA 1
ATOM 2728 C C . VAL A 1 336 ? -23.529 -22.780 16.439 1.00 98.44 336 VAL A C 1
ATOM 2730 O O . VAL A 1 336 ? -23.050 -21.687 16.106 1.00 98.44 336 VAL A O 1
ATOM 2733 N N . ASP A 1 337 ? -24.837 -23.025 16.433 1.00 98.38 337 ASP A N 1
ATOM 2734 C CA . ASP A 1 337 ? -25.804 -21.944 16.243 1.00 98.38 337 ASP A CA 1
ATOM 2735 C C . ASP A 1 337 ? -25.803 -20.979 17.440 1.00 98.38 337 ASP A C 1
ATOM 2737 O O . ASP A 1 337 ? -25.101 -21.174 18.441 1.00 98.38 337 ASP A O 1
ATOM 2741 N N . TYR A 1 338 ? -26.478 -19.843 17.276 1.00 98.31 338 TYR A N 1
ATOM 2742 C CA . TYR A 1 338 ? -26.419 -18.779 18.266 1.00 98.31 338 TYR A CA 1
ATOM 2743 C C . TYR A 1 338 ? -27.084 -19.197 19.580 1.00 98.31 338 TYR A C 1
ATOM 2745 O O . TYR A 1 338 ? -26.532 -18.928 20.644 1.00 98.31 338 TYR A O 1
ATOM 2753 N N . GLU A 1 339 ? -28.215 -19.893 19.507 1.00 98.25 339 GLU A N 1
ATOM 2754 C CA . GLU A 1 339 ? -28.978 -20.381 20.653 1.00 98.25 339 GLU A CA 1
ATOM 2755 C C . GLU A 1 339 ? -28.193 -21.437 21.451 1.00 98.25 339 GLU A C 1
ATOM 2757 O O . GLU A 1 339 ? -28.097 -21.341 22.678 1.00 98.25 339 GLU A O 1
ATOM 2762 N N . GLU A 1 340 ? -27.557 -22.404 20.781 1.00 98.31 340 GLU A N 1
ATOM 2763 C CA . GLU A 1 340 ? -26.656 -23.371 21.417 1.00 98.31 340 GLU A CA 1
ATOM 2764 C C . GLU A 1 340 ? -25.441 -22.665 22.031 1.00 98.31 340 GLU A C 1
ATOM 2766 O O . GLU A 1 340 ? -25.035 -22.963 23.157 1.00 98.31 340 GLU A O 1
ATOM 2771 N N . GLY A 1 341 ? -24.854 -21.703 21.317 1.00 98.38 341 GLY A N 1
ATOM 2772 C CA . GLY A 1 341 ? -23.730 -20.922 21.823 1.00 98.38 341 GLY A CA 1
ATOM 2773 C C . GLY A 1 341 ? -24.085 -20.071 23.043 1.00 98.38 341 GLY A C 1
ATOM 2774 O O . GLY A 1 341 ? -23.289 -19.982 23.977 1.00 98.38 341 GLY A O 1
ATOM 2775 N N . GLU A 1 342 ? -25.283 -19.491 23.079 1.00 98.19 342 GLU A N 1
ATOM 2776 C CA . GLU A 1 342 ? -25.808 -18.763 24.234 1.00 98.19 342 GLU A CA 1
ATOM 2777 C C . GLU A 1 342 ? -26.040 -19.699 25.423 1.00 98.19 342 GLU A C 1
ATOM 2779 O O . GLU A 1 342 ? -25.560 -19.408 26.518 1.00 98.19 342 GLU A O 1
ATOM 2784 N N . SER A 1 343 ? -26.656 -20.866 25.204 1.00 98.31 343 SER A N 1
ATOM 2785 C CA . SER A 1 343 ? -26.830 -21.882 26.252 1.00 98.31 343 SER A CA 1
ATOM 2786 C C . SER A 1 343 ? -25.497 -22.394 26.811 1.00 98.31 343 SER A C 1
ATOM 2788 O O . SER A 1 343 ? -25.428 -22.784 27.976 1.00 98.31 343 SER A O 1
ATOM 2790 N N . ASN A 1 344 ? -24.437 -22.397 26.000 1.00 98.12 344 ASN A N 1
ATOM 2791 C CA . ASN A 1 344 ? -23.082 -22.765 26.414 1.00 98.12 344 ASN A CA 1
ATOM 2792 C C . ASN A 1 344 ? -22.288 -21.601 27.042 1.00 98.12 344 ASN A C 1
ATOM 2794 O O . ASN A 1 344 ? -21.127 -21.781 27.420 1.00 98.12 344 ASN A O 1
ATOM 2798 N N . GLY A 1 345 ? -22.880 -20.406 27.145 1.00 98.12 345 GLY A N 1
ATOM 2799 C CA . GLY A 1 345 ? -22.244 -19.212 27.703 1.00 98.12 345 GLY A CA 1
ATOM 2800 C C . GLY A 1 345 ? -21.217 -18.547 26.779 1.00 98.12 345 GLY A C 1
ATOM 2801 O O . GLY A 1 345 ? -20.452 -17.696 27.226 1.00 98.12 345 GLY A O 1
ATOM 2802 N N . TYR A 1 346 ? -21.170 -18.893 25.488 1.00 98.38 346 TYR A N 1
ATOM 2803 C CA . TYR A 1 346 ? -20.240 -18.279 24.526 1.00 98.38 346 TYR A CA 1
ATOM 2804 C C . TYR A 1 346 ? -20.625 -16.839 24.173 1.00 98.38 346 TYR A C 1
ATOM 2806 O O . TYR A 1 346 ? -19.773 -16.058 23.752 1.00 98.38 346 TYR A O 1
ATOM 2814 N N . SER A 1 347 ? -21.891 -16.468 24.384 1.00 98.00 347 SER A N 1
ATOM 2815 C CA . SER A 1 347 ? -22.382 -15.093 24.239 1.00 98.00 347 SER A CA 1
ATOM 2816 C C . SER A 1 347 ? -22.035 -14.201 25.444 1.00 98.00 347 SER A C 1
ATOM 2818 O O . SER A 1 347 ? -22.255 -12.982 25.406 1.00 98.00 347 SER A O 1
ATOM 2820 N N . GLU A 1 348 ? -21.503 -14.771 26.529 1.00 98.12 348 GLU A N 1
ATOM 2821 C CA . GLU A 1 348 ? -21.110 -14.030 27.722 1.00 98.12 348 GLU A CA 1
ATOM 2822 C C . GLU A 1 348 ? -19.695 -13.458 27.591 1.00 98.12 348 GLU A C 1
ATOM 2824 O O . GLU A 1 348 ? -18.779 -14.071 27.045 1.00 98.12 348 GLU A O 1
ATOM 2829 N N . MET A 1 349 ? -19.490 -12.254 28.133 1.00 98.00 349 MET A N 1
ATOM 2830 C CA . MET A 1 349 ? -18.162 -11.643 28.171 1.00 98.00 349 MET A CA 1
ATOM 2831 C C . MET A 1 349 ? -17.228 -12.501 29.042 1.00 98.00 349 MET A C 1
ATOM 2833 O O . MET A 1 349 ? -17.570 -12.744 30.201 1.00 98.00 349 MET A O 1
ATOM 2837 N N . PRO A 1 350 ? -16.033 -12.909 28.581 1.00 97.56 350 PRO A N 1
ATOM 2838 C CA . PRO A 1 350 ? -15.109 -13.667 29.419 1.00 97.56 350 PRO A CA 1
ATOM 2839 C C . PRO A 1 350 ? -14.786 -12.940 30.734 1.00 97.56 350 PRO A C 1
ATOM 2841 O O . PRO A 1 350 ? -14.458 -11.751 30.719 1.00 97.56 350 PRO A O 1
ATOM 2844 N N . LYS A 1 351 ? -14.798 -13.653 31.874 1.00 97.81 351 LYS A N 1
ATOM 2845 C CA . LYS A 1 351 ? -14.543 -13.073 33.215 1.00 97.81 351 LYS A CA 1
ATOM 2846 C C . LYS A 1 351 ? -13.262 -12.238 33.279 1.00 97.81 351 LYS A C 1
ATOM 2848 O O . LYS A 1 351 ? -13.262 -11.158 33.847 1.00 97.81 351 LYS A O 1
ATOM 2853 N N . LYS A 1 352 ? -12.195 -12.674 32.598 1.00 97.75 352 LYS A N 1
ATOM 2854 C CA . LYS A 1 352 ? -10.927 -11.925 32.512 1.00 97.75 352 LYS A CA 1
ATOM 2855 C C . LYS A 1 352 ? -11.096 -10.522 31.914 1.00 97.75 352 LYS A C 1
ATOM 2857 O O . LYS A 1 352 ? -10.437 -9.589 32.365 1.00 97.75 352 LYS A O 1
ATOM 2862 N N . ILE A 1 353 ? -11.959 -10.379 30.907 1.00 98.06 353 ILE A N 1
ATOM 2863 C CA . ILE A 1 353 ? -12.267 -9.087 30.283 1.00 98.06 353 ILE A CA 1
ATOM 2864 C C . ILE A 1 353 ? -13.158 -8.269 31.224 1.00 98.06 353 ILE A C 1
ATOM 2866 O O . ILE A 1 353 ? -12.864 -7.097 31.456 1.00 98.06 353 ILE A O 1
ATOM 2870 N N . GLN A 1 354 ? -14.176 -8.890 31.834 1.00 98.31 354 GLN A N 1
ATOM 2871 C CA . GLN A 1 354 ? -15.042 -8.230 32.824 1.00 98.31 354 GLN A CA 1
ATOM 2872 C C . GLN A 1 354 ? -14.237 -7.663 34.009 1.00 98.31 354 GLN A C 1
ATOM 2874 O O . GLN A 1 354 ? -14.384 -6.491 34.353 1.00 98.31 354 GLN A O 1
ATOM 2879 N N . ASP A 1 355 ? -13.320 -8.453 34.577 1.00 98.38 355 ASP A N 1
ATOM 2880 C CA . ASP A 1 355 ? -12.465 -8.062 35.702 1.00 98.38 355 ASP A CA 1
ATOM 2881 C C . ASP A 1 355 ? -11.558 -6.878 35.346 1.00 98.38 355 ASP A C 1
ATOM 2883 O O . ASP A 1 355 ? -11.374 -5.962 36.150 1.00 98.38 355 ASP A O 1
ATOM 2887 N N . LYS A 1 356 ? -10.985 -6.876 34.134 1.00 98.50 356 LYS A N 1
ATOM 2888 C CA . LYS A 1 356 ? -10.152 -5.767 33.651 1.00 98.50 356 LYS A CA 1
ATOM 2889 C C . LYS A 1 356 ? -10.963 -4.489 33.467 1.00 98.50 356 LYS A C 1
ATOM 2891 O O . LYS A 1 356 ? -10.486 -3.429 33.866 1.00 98.50 356 LYS A O 1
ATOM 2896 N N . ILE A 1 357 ? -12.181 -4.587 32.930 1.00 97.62 357 ILE A N 1
ATOM 2897 C CA . ILE A 1 357 ? -13.097 -3.446 32.799 1.00 97.62 357 ILE A CA 1
ATOM 2898 C C . ILE A 1 357 ? -13.449 -2.890 34.186 1.00 97.62 357 ILE A C 1
ATOM 2900 O O . ILE A 1 357 ? -13.299 -1.690 34.413 1.00 97.62 357 ILE A O 1
ATOM 2904 N N . GLY A 1 358 ? -13.824 -3.753 35.138 1.00 98.06 358 GLY A N 1
ATOM 2905 C CA . GLY A 1 358 ? -14.142 -3.347 36.513 1.00 98.06 358 GLY A CA 1
ATOM 2906 C C . GLY A 1 358 ? -12.967 -2.666 37.225 1.00 98.06 358 GLY A C 1
ATOM 2907 O O . GLY A 1 358 ? -13.145 -1.662 37.910 1.00 98.06 358 GLY A O 1
ATOM 2908 N N . LYS A 1 359 ? -11.742 -3.151 36.990 1.00 98.44 359 LYS A N 1
ATOM 2909 C CA . LYS A 1 359 ? -10.495 -2.561 37.508 1.00 98.44 359 LYS A CA 1
ATOM 2910 C C . LYS A 1 359 ? -9.969 -1.381 36.679 1.00 98.44 359 LYS A C 1
ATOM 2912 O O . LYS A 1 359 ? -8.880 -0.893 36.971 1.00 98.44 359 LYS A O 1
ATOM 2917 N N . LYS A 1 360 ? -10.680 -0.944 35.629 1.00 97.81 360 LYS A N 1
ATOM 2918 C CA . LYS A 1 360 ? -10.240 0.099 34.677 1.00 97.81 360 LYS A CA 1
ATOM 2919 C C . LYS A 1 360 ? -8.841 -0.155 34.089 1.00 97.81 360 LYS A C 1
ATOM 2921 O O . LYS A 1 360 ? -8.080 0.772 33.823 1.00 97.81 360 LYS A O 1
ATOM 2926 N N . THR A 1 361 ? -8.483 -1.421 33.902 1.00 98.44 361 THR A N 1
ATOM 2927 C CA . THR A 1 361 ? -7.213 -1.833 33.294 1.00 98.44 361 THR A CA 1
ATOM 2928 C C . THR A 1 361 ? -7.343 -1.841 31.772 1.00 98.44 361 THR A C 1
ATOM 2930 O O . THR A 1 361 ? -8.366 -2.264 31.237 1.00 98.44 361 THR A O 1
ATOM 2933 N N . LYS A 1 362 ? -6.293 -1.409 31.062 1.00 97.75 362 LYS A N 1
ATOM 2934 C CA . LYS A 1 362 ? -6.264 -1.422 29.594 1.00 97.75 362 LYS A CA 1
ATOM 2935 C C . LYS A 1 362 ? -6.396 -2.855 29.060 1.00 97.75 362 LYS A C 1
ATOM 2937 O O . LYS A 1 362 ? -5.654 -3.749 29.475 1.00 97.75 362 LYS A O 1
ATOM 2942 N N . LEU A 1 363 ? -7.329 -3.057 28.135 1.00 98.00 363 LEU A N 1
ATOM 2943 C CA . LEU A 1 363 ? -7.501 -4.317 27.420 1.00 98.00 363 LEU A CA 1
ATOM 2944 C C . LEU A 1 363 ? -6.411 -4.476 26.351 1.00 98.00 363 LEU A C 1
ATOM 2946 O O . LEU A 1 363 ? -5.882 -3.506 25.808 1.00 98.00 363 LEU A O 1
ATOM 2950 N N . THR A 1 364 ? -6.042 -5.718 26.062 1.00 97.69 364 THR A N 1
ATOM 2951 C CA . THR A 1 364 ? -5.220 -6.033 24.886 1.00 97.69 364 THR A CA 1
ATOM 2952 C C . THR A 1 364 ? -6.058 -5.906 23.613 1.00 97.69 364 THR A C 1
ATOM 2954 O O . THR A 1 364 ? -7.280 -6.025 23.664 1.00 97.69 364 THR A O 1
ATOM 2957 N N . LYS A 1 365 ? -5.413 -5.736 22.451 1.00 95.31 365 LYS A N 1
ATOM 2958 C CA . LYS A 1 365 ? -6.115 -5.629 21.157 1.00 95.31 365 LYS A CA 1
ATOM 2959 C C . LYS A 1 365 ? -7.075 -6.807 20.916 1.00 95.31 365 LYS A C 1
ATOM 2961 O O . LYS A 1 365 ? -8.199 -6.604 20.475 1.00 95.31 365 LYS A O 1
ATOM 2966 N N . THR A 1 366 ? -6.654 -8.025 21.257 1.00 95.81 366 THR A N 1
ATOM 2967 C CA . THR A 1 366 ? -7.482 -9.233 21.126 1.00 95.81 366 THR A CA 1
ATOM 2968 C C . THR A 1 366 ? -8.673 -9.224 22.085 1.00 95.81 366 THR A C 1
ATOM 2970 O O . THR A 1 366 ? -9.770 -9.607 21.702 1.00 95.81 366 THR A O 1
ATOM 2973 N N . GLU A 1 367 ? -8.501 -8.756 23.323 1.00 97.38 367 GLU A N 1
ATOM 2974 C CA . GLU A 1 367 ? -9.615 -8.633 24.275 1.00 97.38 367 GLU A CA 1
ATOM 2975 C C . GLU A 1 367 ? -10.626 -7.566 23.829 1.00 97.38 367 GLU A C 1
ATOM 2977 O O . GLU A 1 367 ? -11.830 -7.788 23.927 1.00 97.38 367 GLU A O 1
ATOM 2982 N N . GLU A 1 368 ? -10.156 -6.437 23.291 1.00 97.38 368 GLU A N 1
ATOM 2983 C CA . GLU A 1 368 ? -11.022 -5.400 22.712 1.00 97.38 368 GLU A CA 1
ATOM 2984 C C . GLU A 1 368 ? -11.824 -5.930 21.521 1.00 97.38 368 GLU A C 1
ATOM 2986 O O . GLU A 1 368 ? -13.011 -5.631 21.393 1.00 97.38 368 GLU A O 1
ATOM 2991 N N . GLN A 1 369 ? -11.188 -6.732 20.669 1.00 96.62 369 GLN A N 1
ATOM 2992 C CA . GLN A 1 369 ? -11.819 -7.379 19.524 1.00 96.62 369 GLN A CA 1
ATOM 2993 C C . GLN A 1 369 ? -12.901 -8.375 19.957 1.00 96.62 369 GLN A C 1
ATOM 2995 O O . GLN A 1 369 ? -14.018 -8.301 19.454 1.00 96.62 369 GLN A O 1
ATOM 3000 N N . VAL A 1 370 ? -12.614 -9.259 20.922 1.00 97.75 370 VAL A N 1
ATOM 3001 C CA . VAL A 1 370 ? -13.608 -10.203 21.474 1.00 97.75 370 VAL A CA 1
ATOM 3002 C C . VAL A 1 370 ? -14.789 -9.446 22.077 1.00 97.75 370 VAL A C 1
ATOM 3004 O O . VAL A 1 370 ? -15.943 -9.753 21.780 1.00 97.75 370 VAL A O 1
ATOM 3007 N N . MET A 1 371 ? -14.509 -8.420 22.886 1.00 98.00 371 MET A N 1
ATOM 3008 C CA . MET A 1 371 ? -15.538 -7.587 23.504 1.00 98.00 371 MET A CA 1
ATOM 3009 C C . MET A 1 371 ? -16.437 -6.934 22.450 1.00 98.00 371 MET A C 1
ATOM 3011 O O . MET A 1 371 ? -17.661 -7.017 22.540 1.00 98.00 371 MET A O 1
ATOM 3015 N N . ARG A 1 372 ? -15.831 -6.308 21.435 1.00 98.06 372 ARG A N 1
ATOM 3016 C CA . ARG A 1 372 ? -16.548 -5.676 20.326 1.00 98.06 372 ARG A CA 1
ATOM 3017 C C . ARG A 1 372 ? -17.383 -6.695 19.559 1.00 98.06 372 ARG A C 1
ATOM 3019 O O . ARG A 1 372 ? -18.558 -6.442 19.313 1.00 98.06 372 ARG A O 1
ATOM 3026 N N . GLY A 1 373 ? -16.810 -7.858 19.260 1.00 97.88 373 GLY A N 1
ATOM 3027 C CA . GLY A 1 373 ? -17.492 -8.890 18.496 1.00 97.88 373 GLY A CA 1
ATOM 3028 C C . GLY A 1 373 ? -18.726 -9.453 19.205 1.00 97.88 373 GLY A C 1
ATOM 3029 O O . GLY A 1 373 ? -19.761 -9.678 18.578 1.00 97.88 373 GLY A O 1
ATOM 3030 N N . LEU A 1 374 ? -18.667 -9.615 20.529 1.00 98.38 374 LEU A N 1
ATOM 3031 C CA . LEU A 1 374 ? -19.823 -10.033 21.332 1.00 98.38 374 LEU A CA 1
ATOM 3032 C C . LEU A 1 374 ? -20.934 -8.971 21.354 1.00 98.38 374 LEU A C 1
ATOM 3034 O O . LEU A 1 374 ? -22.114 -9.308 21.317 1.00 98.38 374 LEU A O 1
ATOM 3038 N N . ILE A 1 375 ? -20.572 -7.686 21.390 1.00 98.06 375 ILE A N 1
ATOM 3039 C CA . ILE A 1 375 ? -21.541 -6.581 21.350 1.00 98.06 375 ILE A CA 1
ATOM 3040 C C . ILE A 1 375 ? -22.210 -6.495 19.970 1.00 98.06 375 ILE A C 1
ATOM 3042 O O . ILE A 1 375 ? -23.433 -6.376 19.878 1.00 98.06 375 ILE A O 1
ATOM 3046 N N . GLU A 1 376 ? -21.419 -6.557 18.899 1.00 97.56 376 GLU A N 1
ATOM 3047 C CA . GLU A 1 376 ? -21.905 -6.484 17.517 1.00 97.56 376 GLU A CA 1
ATOM 3048 C C . GLU A 1 376 ? -22.807 -7.669 17.169 1.00 97.56 376 GLU A C 1
ATOM 3050 O O . GLU A 1 376 ? -23.908 -7.463 16.659 1.00 97.56 376 GLU A O 1
ATOM 3055 N N . SER A 1 377 ? -22.388 -8.891 17.510 1.00 98.00 377 SER A N 1
ATOM 3056 C CA . SER A 1 377 ? -23.184 -10.096 17.255 1.00 98.00 377 SER A CA 1
ATOM 3057 C C . SER A 1 377 ? -24.536 -10.053 17.958 1.00 98.00 377 SER A C 1
ATOM 3059 O O . SER A 1 377 ? -25.550 -10.263 17.303 1.00 98.00 377 SER A O 1
ATOM 3061 N N . LYS A 1 378 ? -24.594 -9.676 19.244 1.00 98.06 378 LYS A N 1
ATOM 3062 C CA . LYS A 1 378 ? -25.868 -9.494 19.968 1.00 98.06 378 LYS A CA 1
ATOM 3063 C C . LYS A 1 378 ? -26.793 -8.494 19.280 1.00 98.06 378 LYS A C 1
ATOM 3065 O O . LYS A 1 378 ? -27.990 -8.740 19.143 1.00 98.06 378 LYS A O 1
ATOM 3070 N N . LYS A 1 379 ? -26.240 -7.369 18.823 1.00 97.50 379 LYS A N 1
ATOM 3071 C CA . LYS A 1 379 ? -27.002 -6.335 18.114 1.00 97.50 379 LYS A CA 1
ATOM 3072 C C . LYS A 1 379 ? -27.555 -6.839 16.780 1.00 97.50 379 LYS A C 1
ATOM 3074 O O . LYS A 1 379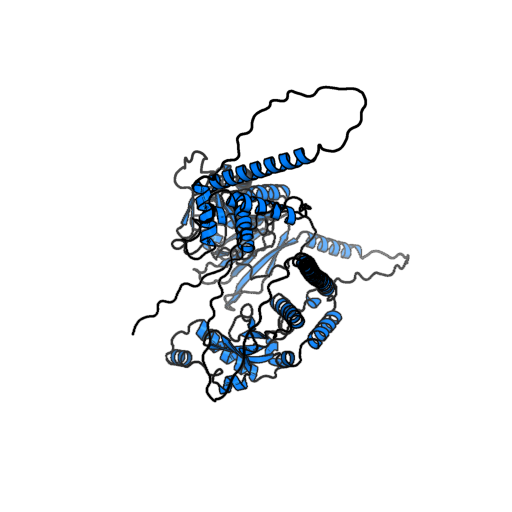 ? -28.678 -6.489 16.427 1.00 97.50 379 LYS A O 1
ATOM 3079 N N . ASP A 1 380 ? -26.781 -7.628 16.043 1.00 97.31 380 ASP A N 1
ATOM 3080 C CA . ASP A 1 380 ? -27.217 -8.200 14.771 1.00 97.31 380 ASP A CA 1
ATOM 3081 C C . ASP A 1 380 ? -28.199 -9.362 14.963 1.00 97.31 380 ASP A C 1
ATOM 3083 O O . ASP A 1 380 ? -29.138 -9.483 14.181 1.00 97.31 380 ASP A O 1
ATOM 3087 N N . MET A 1 381 ? -28.055 -10.178 16.010 1.00 97.75 381 MET A N 1
ATOM 3088 C CA . MET A 1 381 ? -28.993 -11.273 16.288 1.00 97.75 381 MET A CA 1
ATOM 3089 C C . MET A 1 381 ? -30.391 -10.784 16.661 1.00 97.75 381 MET A C 1
ATOM 3091 O O . MET A 1 381 ? -31.364 -11.472 16.371 1.00 97.75 381 MET A O 1
ATOM 3095 N N . ALA A 1 382 ? -30.507 -9.565 17.194 1.00 97.81 382 ALA A N 1
ATOM 3096 C CA . ALA A 1 382 ? -31.789 -8.892 17.406 1.00 97.81 382 ALA A CA 1
ATOM 3097 C C . ALA A 1 382 ? -32.483 -8.442 16.101 1.00 97.81 382 ALA A C 1
ATOM 3099 O O . ALA A 1 382 ? -33.601 -7.932 16.147 1.00 97.81 382 ALA A O 1
ATOM 3100 N N . ARG A 1 383 ? -31.825 -8.576 14.943 1.00 97.56 383 ARG A N 1
ATOM 3101 C CA . ARG A 1 383 ? -32.376 -8.231 13.629 1.00 97.56 383 ARG A CA 1
ATOM 3102 C C . ARG A 1 383 ? -32.790 -9.480 12.868 1.00 97.56 383 ARG A C 1
ATOM 3104 O O . ARG A 1 383 ? -32.192 -10.551 13.012 1.00 97.56 383 ARG A O 1
ATOM 3111 N N . ASP A 1 384 ? -33.721 -9.285 11.941 1.00 97.81 384 ASP A N 1
ATOM 3112 C CA . ASP A 1 384 ? -34.059 -10.296 10.951 1.00 97.81 384 ASP A CA 1
ATOM 3113 C C . ASP A 1 384 ? -32.832 -10.733 10.150 1.00 97.81 384 ASP A C 1
ATOM 3115 O O . ASP A 1 384 ? -31.950 -9.943 9.798 1.00 97.81 384 ASP A O 1
ATOM 3119 N N . LYS A 1 385 ? -32.807 -12.015 9.794 1.00 97.12 385 LYS A N 1
ATOM 3120 C CA . LYS A 1 385 ? -31.701 -12.660 9.082 1.00 97.12 385 LYS A CA 1
ATOM 3121 C C . LYS A 1 385 ? -31.284 -11.941 7.794 1.00 97.12 385 LYS A C 1
ATOM 3123 O O . LYS A 1 385 ? -30.099 -11.863 7.475 1.00 97.12 385 LYS A O 1
ATOM 3128 N N . SER A 1 386 ? -32.240 -11.372 7.058 1.00 95.81 386 SER A N 1
ATOM 3129 C CA . SER A 1 386 ? -31.972 -10.597 5.840 1.00 95.81 386 SER A CA 1
ATOM 3130 C C . SER A 1 386 ? -31.270 -9.261 6.102 1.00 95.81 386 SER A C 1
ATOM 3132 O O . SER A 1 386 ? -30.572 -8.769 5.216 1.00 95.81 386 SER A O 1
ATOM 3134 N N . GLU A 1 387 ? -31.429 -8.695 7.299 1.00 97.19 387 GLU A N 1
ATOM 3135 C CA . GLU A 1 387 ? -30.957 -7.365 7.699 1.00 97.19 387 GLU A CA 1
ATOM 3136 C C . GLU A 1 387 ? -29.548 -7.383 8.305 1.00 97.19 387 GLU A C 1
ATOM 3138 O O . GLU A 1 387 ? -28.853 -6.364 8.290 1.00 97.19 387 GLU A O 1
ATOM 3143 N N . ARG A 1 388 ? -29.106 -8.541 8.815 1.00 96.94 388 ARG A N 1
ATOM 3144 C CA . ARG A 1 388 ? -27.827 -8.716 9.529 1.00 96.94 388 ARG A CA 1
ATOM 3145 C C . ARG A 1 388 ? -26.614 -8.233 8.734 1.00 96.94 388 ARG A C 1
ATOM 3147 O O . ARG A 1 388 ? -25.718 -7.638 9.311 1.00 96.94 388 ARG A O 1
ATOM 3154 N N . ILE A 1 389 ? -26.614 -8.399 7.410 1.00 95.50 389 ILE A N 1
ATOM 3155 C CA . ILE A 1 389 ? -25.481 -8.019 6.547 1.00 95.50 389 ILE A CA 1
ATOM 3156 C C . ILE A 1 389 ? -25.659 -6.690 5.808 1.00 95.50 389 ILE A C 1
ATOM 3158 O O . ILE A 1 389 ? -24.807 -6.339 4.996 1.00 95.50 389 ILE A O 1
ATOM 3162 N N . LYS A 1 390 ? -26.749 -5.935 6.016 1.00 93.94 390 LYS A N 1
ATOM 3163 C CA . LYS A 1 390 ? -27.006 -4.718 5.213 1.00 93.94 390 LYS A CA 1
ATOM 3164 C C . LYS A 1 390 ? -25.851 -3.721 5.251 1.00 93.94 390 LYS A C 1
ATOM 3166 O O . LYS A 1 390 ? -25.562 -3.077 4.250 1.00 93.94 390 LYS A O 1
ATOM 3171 N N . TRP A 1 391 ? -25.171 -3.634 6.388 1.00 92.31 391 TRP A N 1
ATOM 3172 C CA . TRP A 1 391 ? -24.006 -2.776 6.569 1.00 92.31 391 TRP A CA 1
ATOM 3173 C C . TRP A 1 391 ? -22.768 -3.256 5.780 1.00 92.31 391 TRP A C 1
ATOM 3175 O O . TRP A 1 391 ? -21.898 -2.445 5.469 1.00 92.31 391 TRP A O 1
ATOM 3185 N N . MET A 1 392 ? -22.695 -4.540 5.404 1.00 91.50 392 MET A N 1
ATOM 3186 C CA . MET A 1 392 ? -21.624 -5.113 4.574 1.00 91.50 392 MET A CA 1
ATOM 3187 C C . MET A 1 392 ? -21.871 -4.930 3.072 1.00 91.50 392 MET A C 1
ATOM 3189 O O . MET A 1 392 ? -20.912 -4.802 2.311 1.00 91.50 392 MET A O 1
ATOM 3193 N N . MET A 1 393 ? -23.137 -4.858 2.653 1.00 89.88 393 MET A N 1
ATOM 3194 C CA . MET A 1 393 ? -23.570 -4.874 1.245 1.00 89.88 393 MET A CA 1
ATOM 3195 C C . MET A 1 393 ? -23.361 -3.554 0.483 1.00 89.88 393 MET A C 1
ATOM 3197 O O . MET A 1 393 ? -23.912 -3.372 -0.598 1.00 89.88 393 MET A O 1
ATOM 3201 N N . ASN A 1 394 ? -22.569 -2.620 1.016 1.00 91.25 394 ASN A N 1
ATOM 3202 C CA . ASN A 1 394 ? -22.202 -1.391 0.311 1.00 91.25 394 ASN A CA 1
ATOM 3203 C C . ASN A 1 394 ? -20.981 -1.624 -0.598 1.00 91.25 394 ASN A C 1
ATOM 3205 O O . ASN A 1 394 ? -19.890 -1.122 -0.329 1.00 91.25 394 ASN A O 1
ATOM 3209 N N . PHE A 1 395 ? -21.149 -2.452 -1.626 1.00 93.19 395 PHE A N 1
ATOM 3210 C CA . PHE A 1 395 ? -20.153 -2.686 -2.670 1.00 93.19 395 PHE A CA 1
ATOM 3211 C C . PHE A 1 395 ? -20.837 -2.762 -4.037 1.00 93.19 395 PHE A C 1
ATOM 3213 O O . PHE A 1 395 ? -22.015 -3.101 -4.122 1.00 93.19 395 PHE A O 1
ATOM 3220 N N . LEU A 1 396 ? -20.087 -2.438 -5.091 1.00 92.81 396 LEU A N 1
ATOM 3221 C CA . LEU A 1 396 ? -20.556 -2.556 -6.470 1.00 92.81 396 LEU A CA 1
ATOM 3222 C C . LEU A 1 396 ? -20.320 -3.977 -6.980 1.00 92.81 396 LEU A C 1
ATOM 3224 O O . LEU A 1 396 ? -19.259 -4.554 -6.741 1.00 92.81 396 LEU A O 1
ATOM 3228 N N . GLU A 1 397 ? -21.296 -4.525 -7.692 1.00 94.06 397 GLU A N 1
ATOM 3229 C CA . GLU A 1 397 ? -21.163 -5.804 -8.387 1.00 94.06 397 GLU A CA 1
ATOM 3230 C C . GLU A 1 397 ? -20.380 -5.659 -9.705 1.00 94.06 397 GLU A C 1
ATOM 3232 O O . GLU A 1 397 ? -20.290 -4.573 -10.283 1.00 94.06 397 GLU A O 1
ATOM 3237 N N . ASP A 1 398 ? -19.839 -6.764 -10.231 1.00 86.75 398 ASP A N 1
ATOM 3238 C CA . ASP A 1 398 ? -18.995 -6.752 -11.443 1.00 86.75 398 ASP A CA 1
ATOM 3239 C C . ASP A 1 398 ? -19.684 -6.088 -12.652 1.00 86.75 398 ASP A C 1
ATOM 3241 O O . ASP A 1 398 ? -19.045 -5.379 -13.436 1.00 86.75 398 ASP A O 1
ATOM 3245 N N . TYR A 1 399 ? -21.002 -6.276 -12.791 1.00 91.44 399 TYR A N 1
ATOM 3246 C CA . TYR A 1 399 ? -21.788 -5.678 -13.876 1.00 91.44 399 TYR A CA 1
ATOM 3247 C C . TYR A 1 399 ? -21.980 -4.160 -13.712 1.00 91.44 399 TYR A C 1
ATOM 3249 O O . TYR A 1 399 ? -22.210 -3.467 -14.701 1.00 91.44 399 TYR A O 1
ATOM 3257 N N . GLU A 1 400 ? -21.884 -3.635 -12.487 1.00 90.94 400 GLU A N 1
ATOM 3258 C CA . GLU A 1 400 ? -21.980 -2.200 -12.189 1.00 90.94 400 GLU A CA 1
ATOM 3259 C C . GLU A 1 400 ? -20.641 -1.492 -12.426 1.00 90.94 400 GLU A C 1
ATOM 3261 O O . GLU A 1 400 ? -20.612 -0.327 -12.822 1.00 90.94 400 GLU A O 1
ATOM 3266 N N . ILE A 1 401 ? -19.529 -2.207 -12.224 1.00 84.62 401 ILE A N 1
ATOM 3267 C CA . ILE A 1 401 ? -18.166 -1.717 -12.479 1.00 84.62 401 ILE A CA 1
ATOM 3268 C C . ILE A 1 401 ? -17.838 -1.764 -13.976 1.00 84.62 401 ILE A C 1
ATOM 3270 O O . ILE A 1 401 ? -17.061 -0.940 -14.472 1.00 84.62 401 ILE A O 1
ATOM 3274 N N . ALA A 1 402 ? -18.417 -2.723 -14.710 1.00 81.19 402 ALA A N 1
ATOM 3275 C CA . ALA A 1 402 ? -18.190 -2.876 -16.138 1.00 81.19 402 ALA A CA 1
ATOM 3276 C C . ALA A 1 402 ? -18.465 -1.538 -16.848 1.00 81.19 402 ALA A C 1
ATOM 3278 O O . ALA A 1 402 ? -19.585 -1.024 -16.784 1.00 81.19 402 ALA A O 1
ATOM 3279 N N . PRO A 1 403 ? -17.461 -0.943 -17.530 1.00 72.12 403 PRO A N 1
ATOM 3280 C CA . PRO A 1 403 ? -17.624 0.361 -18.143 1.00 72.12 403 PRO A CA 1
ATOM 3281 C C . PRO A 1 403 ? -18.806 0.258 -19.086 1.00 72.12 403 PRO A C 1
ATOM 3283 O O . PRO A 1 403 ? -18.777 -0.558 -20.013 1.00 72.12 403 PRO A O 1
ATOM 3286 N N . THR A 1 404 ? -19.840 1.068 -18.845 1.00 62.66 404 THR A N 1
ATOM 3287 C CA . THR A 1 404 ? -20.981 1.172 -19.745 1.00 62.66 404 THR A CA 1
ATOM 3288 C C . THR A 1 404 ? -20.406 1.598 -21.084 1.00 62.66 404 THR A C 1
ATOM 3290 O O . THR A 1 404 ? -20.151 2.783 -21.322 1.00 62.66 404 THR A O 1
ATOM 3293 N N . LYS A 1 405 ? -20.101 0.628 -21.951 1.00 56.84 405 LYS A N 1
ATOM 3294 C CA . LYS A 1 405 ? -19.710 0.876 -23.326 1.00 56.84 405 LYS A CA 1
ATOM 3295 C C . LYS A 1 405 ? -20.951 1.506 -23.909 1.00 56.84 405 LYS A C 1
ATOM 3297 O O . LYS A 1 405 ? -21.864 0.789 -24.310 1.00 56.84 405 LYS A O 1
ATOM 3302 N N . LYS A 1 406 ? -21.026 2.843 -23.858 1.00 53.81 406 LYS A N 1
ATOM 3303 C CA . LYS A 1 406 ? -22.067 3.627 -24.508 1.00 53.81 406 LYS A CA 1
ATOM 3304 C C . LYS A 1 406 ? -22.095 3.078 -25.917 1.00 53.81 406 LYS A C 1
ATOM 3306 O O . LYS A 1 406 ? -21.148 3.306 -26.673 1.00 53.81 406 LYS A O 1
ATOM 3311 N N . LYS A 1 407 ? -23.116 2.267 -26.221 1.00 51.97 407 LYS A N 1
ATOM 3312 C CA . LYS A 1 407 ? -23.396 1.817 -27.576 1.00 51.97 407 LYS A CA 1
ATOM 3313 C C . LYS A 1 407 ? -23.398 3.112 -28.361 1.00 51.97 407 LYS A C 1
ATOM 3315 O O . LYS A 1 407 ? -24.269 3.951 -28.136 1.00 51.97 407 LYS A O 1
ATOM 3320 N N . LYS A 1 408 ? -22.361 3.335 -29.175 1.00 46.53 408 LYS A N 1
ATOM 3321 C CA . LYS A 1 408 ? -22.379 4.402 -30.166 1.00 46.53 408 LYS A CA 1
ATOM 3322 C C . LYS A 1 408 ? -23.628 4.095 -30.967 1.00 46.53 408 LYS A C 1
ATOM 3324 O O . LYS A 1 408 ? -23.648 3.098 -31.684 1.00 46.53 408 LYS A O 1
ATOM 3329 N N . ALA A 1 409 ? -24.693 4.849 -30.707 1.00 47.28 409 ALA A N 1
ATOM 3330 C CA . ALA A 1 409 ? -25.936 4.727 -31.428 1.00 47.28 409 ALA A CA 1
ATOM 3331 C C . ALA A 1 409 ? -25.551 4.856 -32.898 1.00 47.28 409 ALA A C 1
ATOM 3333 O O . ALA A 1 409 ? -25.036 5.894 -33.318 1.00 47.28 409 ALA A O 1
ATOM 3334 N N . GLY A 1 410 ? -25.674 3.753 -33.634 1.00 52.25 410 GLY A N 1
ATOM 3335 C CA . GLY A 1 410 ? -25.560 3.769 -35.077 1.00 52.25 410 GLY A CA 1
ATOM 3336 C C . GLY A 1 410 ? -26.664 4.684 -35.570 1.00 52.25 410 GLY A C 1
ATOM 3337 O O . GLY A 1 410 ? -27.826 4.291 -35.589 1.00 52.25 410 GLY A O 1
ATOM 3338 N N . GLY A 1 411 ? -26.306 5.930 -35.869 1.00 40.06 411 GLY A N 1
ATOM 3339 C CA . GLY A 1 411 ? -27.214 6.869 -36.497 1.00 40.06 411 GLY A CA 1
ATOM 3340 C C . GLY A 1 411 ? -27.644 6.294 -37.849 1.00 40.06 411 GLY A C 1
ATOM 3341 O O . GLY A 1 411 ? -26.780 5.838 -38.607 1.00 40.06 411 GLY A O 1
ATOM 3342 N N . PRO A 1 412 ? -28.947 6.283 -38.167 1.00 54.12 412 PRO A N 1
ATOM 3343 C CA . PRO A 1 412 ? -29.404 5.905 -39.490 1.00 54.12 412 PRO A CA 1
ATOM 3344 C C . PRO A 1 412 ? -28.892 6.939 -40.497 1.00 54.12 412 PRO A C 1
ATOM 3346 O O . PRO A 1 412 ? -29.017 8.147 -40.288 1.00 54.12 412 PRO A O 1
ATOM 3349 N N . LYS A 1 413 ? -28.309 6.460 -41.600 1.00 48.69 413 LYS A N 1
ATOM 3350 C CA . LYS A 1 413 ? -28.017 7.286 -42.774 1.00 48.69 413 LYS A CA 1
ATOM 3351 C C . LYS A 1 413 ? -29.338 7.867 -43.286 1.00 48.69 413 LYS A C 1
ATOM 3353 O O . LYS A 1 413 ? -30.151 7.129 -43.835 1.00 48.69 413 LYS A O 1
ATOM 3358 N N . LYS A 1 414 ? -29.539 9.174 -43.128 1.00 47.50 414 LYS A N 1
ATOM 3359 C CA . LYS A 1 414 ? -30.482 9.940 -43.944 1.00 47.50 414 LYS A CA 1
ATOM 3360 C C . LYS A 1 414 ? -29.731 11.059 -44.646 1.00 47.50 414 LYS A C 1
ATOM 3362 O O . LYS A 1 414 ? -29.149 11.934 -44.010 1.00 47.50 414 LYS A O 1
ATOM 3367 N N . GLU A 1 415 ? -29.725 10.954 -45.967 1.00 57.44 415 GLU A N 1
ATOM 3368 C CA . GLU A 1 415 ? -29.464 12.048 -46.885 1.00 57.44 415 GLU A CA 1
ATOM 3369 C C . GLU A 1 415 ? -30.544 13.110 -46.687 1.00 57.44 415 GLU A C 1
ATOM 3371 O O . GLU A 1 415 ? -31.725 12.800 -46.800 1.00 57.44 415 GLU A O 1
ATOM 3376 N N . GLU A 1 416 ? -30.156 14.358 -46.434 1.00 45.28 416 GLU A N 1
ATOM 3377 C CA . GLU A 1 416 ? -30.968 15.487 -46.875 1.00 45.28 416 GLU A CA 1
ATOM 3378 C C . GLU A 1 416 ? -30.117 16.747 -47.030 1.00 45.28 416 GLU A C 1
ATOM 3380 O O . GLU A 1 416 ? -29.492 17.262 -46.101 1.00 45.28 416 GLU A O 1
ATOM 3385 N N . LYS A 1 417 ? -30.088 17.226 -48.274 1.00 56.50 417 LYS A N 1
ATOM 3386 C CA . LYS A 1 417 ? -29.659 18.566 -48.651 1.00 56.50 417 LYS A CA 1
ATOM 3387 C C . LYS A 1 417 ? -30.701 19.551 -48.121 1.00 56.50 417 LYS A C 1
ATOM 3389 O O . LYS A 1 417 ? -31.862 19.436 -48.485 1.00 56.50 417 LYS A O 1
ATOM 3394 N N . SER A 1 418 ? -30.293 20.588 -47.399 1.00 44.38 418 SER A N 1
ATOM 3395 C CA . SER A 1 418 ? -30.648 21.962 -47.778 1.00 44.38 418 SER A CA 1
ATOM 3396 C C . SER A 1 418 ? -30.005 23.005 -46.866 1.00 44.38 418 SER A C 1
ATOM 3398 O O . SER A 1 418 ? -29.829 22.860 -45.661 1.00 44.38 418 SER A O 1
ATOM 3400 N N . SER A 1 419 ? -29.620 24.080 -47.531 1.00 49.88 419 SER A N 1
ATOM 3401 C CA . SER A 1 419 ? -29.109 25.351 -47.050 1.00 49.88 419 SER A CA 1
ATOM 3402 C C . SER A 1 419 ? -29.945 26.004 -45.944 1.00 49.88 419 SER A C 1
ATOM 3404 O O . SER A 1 419 ? -31.138 26.222 -46.154 1.00 49.88 419 SER A O 1
ATOM 3406 N N . LYS A 1 420 ? -29.292 26.485 -44.871 1.00 41.72 420 LYS A N 1
ATOM 3407 C CA . LYS A 1 420 ? -29.546 27.818 -44.272 1.00 41.72 420 LYS A CA 1
ATOM 3408 C C . LYS A 1 420 ? -28.511 28.216 -43.195 1.00 41.72 420 LYS A C 1
ATOM 3410 O O . LYS A 1 420 ? -28.407 27.617 -42.135 1.00 41.72 420 LYS A O 1
ATOM 3415 N N . LYS A 1 421 ? -27.751 29.264 -43.540 1.00 43.66 421 LYS A N 1
ATOM 3416 C CA . LYS A 1 421 ? -27.219 30.388 -42.733 1.00 43.66 421 LYS A CA 1
ATOM 3417 C C . LYS A 1 421 ? -26.816 30.179 -41.253 1.00 43.66 421 LYS A C 1
ATOM 3419 O O . LYS A 1 421 ? -27.609 30.304 -40.335 1.00 43.66 421 LYS A O 1
ATOM 3424 N N . SER A 1 422 ? -25.500 30.037 -41.063 1.00 52.28 422 SER A N 1
ATOM 3425 C CA . SER A 1 422 ? -24.610 30.979 -40.346 1.00 52.28 422 SER A CA 1
ATOM 3426 C C . SER A 1 422 ? -25.047 31.609 -39.006 1.00 52.28 422 SER A C 1
ATOM 3428 O O . SER A 1 422 ? -25.302 32.806 -38.960 1.00 52.28 422 SER A O 1
ATOM 3430 N N . THR A 1 423 ? -24.924 30.870 -37.898 1.00 43.66 423 THR A N 1
ATOM 3431 C CA . THR A 1 423 ? -24.515 31.427 -36.575 1.00 43.66 423 THR A CA 1
ATOM 3432 C C . THR A 1 423 ? -23.825 30.411 -35.637 1.00 43.66 423 THR A C 1
ATOM 3434 O O . THR A 1 423 ? -23.307 30.791 -34.592 1.00 43.66 423 THR A O 1
ATOM 3437 N N . SER A 1 424 ? -23.685 29.133 -36.019 1.00 46.22 424 SER A N 1
ATOM 3438 C CA . SER A 1 424 ? -23.178 28.062 -35.128 1.00 46.22 424 SER A CA 1
ATOM 3439 C C . SER A 1 424 ? -21.639 27.944 -34.994 1.00 46.22 424 SER A C 1
ATOM 3441 O O . SER A 1 424 ? -21.123 27.311 -34.072 1.00 46.22 424 SER A O 1
ATOM 3443 N N . LYS A 1 425 ? -20.842 28.617 -35.841 1.00 47.41 425 LYS A N 1
ATOM 3444 C CA . LYS A 1 425 ? -19.367 28.449 -35.858 1.00 47.41 425 LYS A CA 1
ATOM 3445 C C . LYS A 1 425 ? -18.631 28.907 -34.583 1.00 47.41 425 LYS A C 1
ATOM 3447 O O . LYS A 1 425 ? -17.462 28.561 -34.410 1.00 47.41 425 LYS A O 1
ATOM 3452 N N . LYS A 1 426 ? -19.272 29.660 -33.677 1.00 48.47 426 LYS A N 1
ATOM 3453 C CA . LYS A 1 426 ? -18.634 30.137 -32.431 1.00 48.47 426 LYS A CA 1
ATOM 3454 C C . LYS A 1 426 ? -18.757 29.143 -31.263 1.00 48.47 426 LYS A C 1
ATOM 3456 O O . LYS A 1 426 ? -17.881 29.135 -30.402 1.00 48.47 426 LYS A O 1
ATOM 3461 N N . PHE A 1 427 ? -19.771 28.272 -31.255 1.00 48.16 427 PHE A N 1
ATOM 3462 C CA . PHE A 1 427 ? -19.964 27.271 -30.192 1.00 48.16 427 PHE A CA 1
ATOM 3463 C C . PHE A 1 427 ? -19.157 25.989 -30.443 1.00 48.16 427 PHE A C 1
ATOM 3465 O O . PHE A 1 427 ? -18.528 25.454 -29.530 1.00 48.16 427 PHE A O 1
ATOM 3472 N N . GLU A 1 428 ? -19.057 25.558 -31.701 1.00 47.84 428 GLU A N 1
ATOM 3473 C CA . GLU A 1 428 ? -18.323 24.343 -32.081 1.00 47.84 428 GLU A CA 1
ATOM 3474 C C . GLU A 1 428 ? -16.798 24.496 -31.914 1.00 47.84 428 GLU A C 1
ATOM 3476 O O . GLU A 1 428 ? -16.104 23.570 -31.486 1.00 47.84 428 GLU A O 1
ATOM 3481 N N . LYS A 1 429 ? -16.266 25.712 -32.120 1.00 50.91 429 LYS A N 1
ATOM 3482 C CA . LYS A 1 429 ? -14.852 26.022 -31.847 1.00 50.91 429 LYS A CA 1
ATOM 3483 C C . LYS A 1 429 ? -14.532 25.968 -30.344 1.00 50.91 429 LYS A C 1
ATOM 3485 O O . LYS A 1 429 ? -13.432 25.567 -29.982 1.00 50.91 429 LYS A O 1
ATOM 3490 N N . LYS A 1 430 ? -15.490 26.293 -29.463 1.00 52.38 430 LYS A N 1
ATOM 3491 C CA . LYS A 1 430 ? -15.308 26.252 -27.998 1.00 52.38 430 LYS A CA 1
ATOM 3492 C C . LYS A 1 430 ? -15.326 24.813 -27.460 1.00 52.38 430 LYS A C 1
ATOM 3494 O O . LYS A 1 430 ? -14.486 24.465 -26.634 1.00 52.38 430 LYS A O 1
ATOM 3499 N N . HIS A 1 431 ? -16.199 23.953 -27.995 1.00 52.78 431 HIS A N 1
ATOM 3500 C CA . HIS A 1 431 ? -16.247 22.530 -27.624 1.00 52.78 431 HIS A CA 1
ATOM 3501 C C . HIS A 1 431 ? -15.012 21.752 -28.111 1.00 52.78 431 HIS A C 1
ATOM 3503 O O . HIS A 1 431 ? -14.471 20.918 -27.385 1.00 52.78 431 HIS A O 1
ATOM 3509 N N . ARG A 1 432 ? -14.506 22.069 -29.312 1.00 54.19 432 ARG A N 1
ATOM 3510 C CA . ARG A 1 432 ? -13.292 21.444 -29.860 1.00 54.19 432 ARG A CA 1
ATOM 3511 C C . ARG A 1 432 ? -12.020 21.856 -29.102 1.00 54.19 432 ARG A C 1
ATOM 3513 O O . ARG A 1 432 ? -11.123 21.032 -28.948 1.00 54.19 432 ARG A O 1
ATOM 3520 N N . VAL A 1 433 ? -11.967 23.080 -28.564 1.00 58.84 433 VAL A N 1
ATOM 3521 C CA . VAL A 1 433 ? -10.868 23.542 -27.691 1.00 58.84 433 VAL A CA 1
ATOM 3522 C C . VAL A 1 433 ? -10.909 22.867 -26.312 1.00 58.84 433 VAL A C 1
ATOM 3524 O O . VAL A 1 433 ? -9.854 22.496 -25.802 1.00 58.84 433 VAL A O 1
ATOM 3527 N N . MET A 1 434 ? -12.093 22.628 -25.729 1.00 56.12 434 MET A N 1
ATOM 3528 C CA . MET A 1 434 ? -12.185 21.882 -24.462 1.00 56.12 434 MET A CA 1
ATOM 3529 C C . MET A 1 434 ? -11.767 20.414 -24.617 1.00 56.12 434 MET A C 1
ATOM 3531 O O . MET A 1 434 ? -10.969 19.933 -23.818 1.00 56.12 434 MET A O 1
ATOM 3535 N N . HIS A 1 435 ? -12.193 19.714 -25.675 1.00 59.69 435 HIS A N 1
ATOM 3536 C CA . HIS A 1 435 ? -11.772 18.322 -25.891 1.00 59.69 435 HIS A CA 1
ATOM 3537 C C . HIS A 1 435 ? -10.260 18.158 -26.109 1.00 59.69 435 HIS A C 1
ATOM 3539 O O . HIS A 1 435 ? -9.704 17.144 -25.695 1.00 59.69 435 HIS A O 1
ATOM 3545 N N . HIS A 1 436 ? -9.586 19.139 -26.718 1.00 62.16 436 HIS A N 1
ATOM 3546 C CA . HIS A 1 436 ? -8.132 19.080 -26.892 1.00 62.16 436 HIS A CA 1
ATOM 3547 C C . HIS A 1 436 ? -7.378 19.335 -25.578 1.00 62.16 436 HIS A C 1
ATOM 3549 O O . HIS A 1 436 ? -6.392 18.660 -25.308 1.00 62.16 436 HIS A O 1
ATOM 3555 N N . ARG A 1 437 ? -7.886 20.234 -24.718 1.00 61.94 437 ARG A N 1
ATOM 3556 C CA . ARG A 1 437 ? -7.323 20.471 -23.376 1.00 61.94 437 ARG A CA 1
ATOM 3557 C C . ARG A 1 437 ? -7.414 19.245 -22.466 1.00 61.94 437 ARG A C 1
ATOM 3559 O O . ARG A 1 437 ? -6.468 18.958 -21.749 1.00 61.94 437 ARG A O 1
ATOM 3566 N N . HIS A 1 438 ? -8.507 18.485 -22.517 1.00 69.81 438 HIS A N 1
ATOM 3567 C CA . HIS A 1 438 ? -8.620 17.262 -21.712 1.00 69.81 438 HIS A CA 1
ATOM 3568 C C . HIS A 1 438 ? -7.686 16.132 -22.174 1.00 69.81 438 HIS A C 1
ATOM 3570 O O . HIS A 1 438 ? -7.417 15.226 -21.393 1.00 69.81 438 HIS A O 1
ATOM 3576 N N . ALA A 1 439 ? -7.177 16.173 -23.410 1.00 76.50 439 ALA A N 1
ATOM 3577 C CA . ALA A 1 439 ? -6.259 15.153 -23.914 1.00 76.50 439 ALA A CA 1
ATOM 3578 C C . ALA A 1 439 ? -4.814 15.331 -23.408 1.00 76.50 439 ALA A C 1
ATOM 3580 O O . ALA A 1 439 ? -4.069 14.353 -23.372 1.00 76.50 439 ALA A O 1
ATOM 3581 N N . THR A 1 440 ? -4.410 16.548 -23.019 1.00 89.19 440 THR A N 1
ATOM 3582 C CA . THR A 1 440 ? -3.035 16.839 -22.565 1.00 89.19 440 THR A CA 1
ATOM 3583 C C . THR A 1 440 ? -2.871 16.815 -21.045 1.00 89.19 440 THR A C 1
ATOM 3585 O O . THR A 1 440 ? -1.746 16.678 -20.560 1.00 89.19 440 THR A O 1
ATOM 3588 N N . MET A 1 441 ? -3.974 16.902 -20.295 1.00 93.94 441 MET A N 1
ATOM 3589 C CA . MET A 1 441 ? -3.977 16.833 -18.833 1.00 93.94 441 MET A CA 1
ATOM 3590 C C . MET A 1 441 ? -3.966 15.380 -18.353 1.00 93.94 441 MET A C 1
ATOM 3592 O O . MET A 1 441 ? -4.745 14.545 -18.815 1.00 93.94 441 MET A O 1
ATOM 3596 N N . ARG A 1 442 ? -3.118 15.084 -17.371 1.00 94.75 442 ARG A N 1
ATOM 3597 C CA . ARG A 1 442 ? -3.060 13.794 -16.681 1.00 94.75 442 ARG A CA 1
ATOM 3598 C C . ARG A 1 442 ? -3.290 14.019 -15.192 1.00 94.75 442 ARG A C 1
ATOM 3600 O O . ARG A 1 442 ? -2.784 14.987 -14.630 1.00 94.75 442 ARG A O 1
ATOM 3607 N N . LYS A 1 443 ? -4.045 13.131 -14.549 1.00 95.94 443 LYS A N 1
ATOM 3608 C CA . LYS A 1 443 ? -4.164 13.122 -13.089 1.00 95.94 443 LYS A CA 1
ATOM 3609 C C . LYS A 1 443 ? -2.852 12.607 -12.502 1.00 95.94 443 LYS A C 1
ATOM 3611 O O . LYS A 1 443 ? -2.431 11.504 -12.841 1.00 95.94 443 LYS A O 1
ATOM 3616 N N . PHE A 1 444 ? -2.219 13.409 -11.658 1.00 96.50 444 PHE A N 1
ATOM 3617 C CA . PHE A 1 444 ? -0.944 13.093 -11.006 1.00 96.50 444 PHE A CA 1
ATOM 3618 C C . PHE A 1 444 ? -1.078 12.868 -9.513 1.00 96.50 444 PHE A C 1
ATOM 3620 O O . PHE A 1 444 ? -0.144 12.383 -8.889 1.00 96.50 444 PHE A O 1
ATOM 3627 N N . GLY A 1 445 ? -2.218 13.204 -8.926 1.00 97.56 445 GLY A N 1
ATOM 3628 C CA . GLY A 1 445 ? -2.394 13.055 -7.499 1.00 97.56 445 GLY A CA 1
ATOM 3629 C C . GLY A 1 445 ? -3.735 13.556 -7.018 1.00 97.56 445 GLY A C 1
ATOM 3630 O O . GLY A 1 445 ? -4.639 13.839 -7.809 1.00 97.56 445 GLY A O 1
ATOM 3631 N N . ARG A 1 446 ? -3.833 13.667 -5.702 1.00 98.19 446 ARG A N 1
ATOM 3632 C CA . ARG A 1 446 ? -4.903 14.352 -4.993 1.00 98.19 446 ARG A CA 1
ATOM 3633 C C . ARG A 1 446 ? -4.352 15.027 -3.744 1.00 98.19 446 ARG A C 1
ATOM 3635 O O . ARG A 1 446 ? -3.376 14.546 -3.173 1.00 98.19 446 ARG A O 1
ATOM 3642 N N . ILE A 1 447 ? -4.980 16.120 -3.340 1.00 98.56 447 ILE A N 1
ATOM 3643 C CA . ILE A 1 447 ? -4.617 16.932 -2.180 1.00 98.56 447 ILE A CA 1
ATOM 3644 C C . ILE A 1 447 ? -5.854 17.219 -1.337 1.00 98.56 447 ILE A C 1
ATOM 3646 O O . ILE A 1 447 ? -6.952 17.348 -1.870 1.00 98.56 447 ILE A O 1
ATOM 3650 N N . ARG A 1 448 ? -5.694 17.292 -0.022 1.00 98.44 448 ARG A N 1
ATOM 3651 C CA . ARG A 1 448 ? -6.717 17.794 0.900 1.00 98.44 448 ARG A CA 1
ATOM 3652 C C . ARG A 1 448 ? -6.055 18.612 1.992 1.00 98.44 448 ARG A C 1
ATOM 3654 O O . ARG A 1 448 ? -4.896 18.360 2.317 1.00 98.44 448 ARG A O 1
ATOM 3661 N N . ARG A 1 449 ? -6.785 19.565 2.564 1.00 98.56 449 ARG A N 1
ATOM 3662 C CA . ARG A 1 449 ? -6.252 20.504 3.558 1.00 98.56 449 ARG A CA 1
ATOM 3663 C C . ARG A 1 449 ? -6.962 20.336 4.887 1.00 98.56 449 ARG A C 1
ATOM 3665 O O . ARG A 1 449 ? -8.145 20.007 4.923 1.00 98.56 449 ARG A O 1
ATOM 3672 N N . TYR A 1 450 ? -6.217 20.480 5.973 1.00 98.44 450 TYR A N 1
ATOM 3673 C CA . TYR A 1 450 ? -6.758 20.401 7.318 1.00 98.44 450 TYR A CA 1
ATOM 3674 C C . TYR A 1 450 ? -7.462 21.710 7.672 1.00 98.44 450 TYR A C 1
ATOM 3676 O O . TYR A 1 450 ? -6.837 22.767 7.668 1.00 98.44 450 TYR A O 1
ATOM 3684 N N . ASP A 1 451 ? -8.741 21.627 8.022 1.00 98.25 451 ASP A N 1
ATOM 3685 C CA . ASP A 1 451 ? -9.517 22.748 8.538 1.00 98.25 451 ASP A CA 1
ATOM 3686 C C . ASP A 1 451 ? -9.552 22.669 10.069 1.00 98.25 451 ASP A C 1
ATOM 3688 O O . ASP A 1 451 ? -10.150 21.779 10.690 1.00 98.25 451 ASP A O 1
ATOM 3692 N N . LYS A 1 452 ? -8.905 23.644 10.706 1.00 97.62 452 LYS A N 1
ATOM 3693 C CA . LYS A 1 452 ? -8.792 23.735 12.162 1.00 97.62 452 LYS A CA 1
ATOM 3694 C C . LYS A 1 452 ? -10.141 23.984 12.836 1.00 97.62 452 LYS A C 1
ATOM 3696 O O . LYS A 1 452 ? -10.305 23.608 14.000 1.00 97.62 452 LYS A O 1
ATOM 3701 N N . ARG A 1 453 ? -11.107 24.599 12.142 1.00 97.81 453 ARG A N 1
ATOM 3702 C CA . ARG A 1 453 ? -12.449 24.885 12.676 1.00 97.81 453 ARG A CA 1
ATOM 3703 C C . ARG A 1 453 ? -13.256 23.604 12.819 1.00 97.81 453 ARG A C 1
ATOM 3705 O O . ARG A 1 453 ? -13.872 23.392 13.861 1.00 97.81 453 ARG A O 1
ATOM 3712 N N . THR A 1 454 ? -13.224 22.745 11.802 1.00 97.62 454 THR A N 1
ATOM 3713 C CA . THR A 1 454 ? -13.916 21.446 11.817 1.00 97.62 454 THR A CA 1
ATOM 3714 C C . THR A 1 454 ? -13.088 20.330 12.454 1.00 97.62 454 THR A C 1
ATOM 3716 O O . THR A 1 454 ? -13.637 19.277 12.777 1.00 97.62 454 THR A O 1
ATOM 3719 N N . LYS A 1 455 ? -11.787 20.562 12.687 1.00 97.38 455 LYS A N 1
ATOM 3720 C CA . LYS A 1 455 ? -10.810 19.561 13.149 1.00 97.38 455 LYS A CA 1
ATOM 3721 C C . LYS A 1 455 ? -10.772 18.335 12.235 1.00 97.38 455 LYS A C 1
ATOM 3723 O O . LYS A 1 455 ? -10.664 17.199 12.698 1.00 97.38 455 LYS A O 1
ATOM 3728 N N . SER A 1 456 ? -10.905 18.567 10.934 1.00 97.44 456 SER A N 1
ATOM 3729 C CA . SER A 1 456 ? -10.981 17.513 9.929 1.00 97.44 456 SER A CA 1
ATOM 3730 C C . SER A 1 456 ? -10.310 17.951 8.634 1.00 97.44 456 SER A C 1
ATOM 3732 O O . SER A 1 456 ? -10.107 19.140 8.409 1.00 97.44 456 SER A O 1
ATOM 3734 N N . TYR A 1 457 ? -9.941 16.988 7.792 1.00 98.00 457 TYR A N 1
ATOM 3735 C CA . TYR A 1 457 ? -9.494 17.299 6.440 1.00 98.00 457 TYR A CA 1
ATOM 3736 C C . TYR A 1 457 ? -10.690 17.518 5.517 1.00 98.00 457 TYR A C 1
ATOM 3738 O O . TYR A 1 457 ? -11.661 16.759 5.558 1.00 98.00 457 TYR A O 1
ATOM 3746 N N . GLU A 1 458 ? -10.564 18.506 4.641 1.00 98.25 458 GLU A N 1
ATOM 3747 C CA . GLU A 1 458 ? -11.480 18.757 3.535 1.00 98.25 458 GLU A CA 1
ATOM 3748 C C . GLU A 1 458 ? -11.554 17.558 2.559 1.00 98.25 458 GLU A C 1
ATOM 3750 O O . GLU A 1 458 ? -10.719 16.639 2.603 1.00 98.25 458 GLU A O 1
ATOM 3755 N N . PRO A 1 459 ? -12.561 17.519 1.663 1.00 97.94 459 PRO A N 1
ATOM 3756 C CA . PRO A 1 459 ? -12.609 16.539 0.584 1.00 97.94 459 PRO A CA 1
ATOM 3757 C C . PRO A 1 459 ? -11.357 16.573 -0.304 1.00 97.94 459 PRO A C 1
ATOM 3759 O O . PRO A 1 459 ? -10.714 17.604 -0.469 1.00 97.94 459 PRO A O 1
ATOM 3762 N N . TRP A 1 460 ? -11.028 15.431 -0.909 1.00 98.31 460 TRP A N 1
ATOM 3763 C CA . TRP A 1 460 ? -9.911 15.332 -1.848 1.00 98.31 460 TRP A CA 1
ATOM 3764 C C . TRP A 1 460 ? -10.161 16.142 -3.125 1.00 98.31 460 TRP A C 1
ATOM 3766 O O . TRP A 1 460 ? -11.176 15.955 -3.797 1.00 98.31 460 TRP A O 1
ATOM 3776 N N . GLU A 1 461 ? -9.177 16.949 -3.501 1.00 98.12 461 GLU A N 1
ATOM 3777 C CA . GLU A 1 461 ? -9.090 17.669 -4.767 1.00 98.12 461 GLU A CA 1
ATOM 3778 C C . GLU A 1 461 ? -8.075 16.980 -5.682 1.00 98.12 461 GLU A C 1
ATOM 3780 O O . GLU A 1 461 ? -6.963 16.662 -5.265 1.00 98.12 461 GLU A O 1
ATOM 3785 N N . ASP A 1 462 ? -8.435 16.738 -6.940 1.00 97.94 462 ASP A N 1
ATOM 3786 C CA . ASP A 1 462 ? -7.535 16.091 -7.894 1.00 97.94 462 ASP A CA 1
ATOM 3787 C C . ASP A 1 462 ? -6.463 17.058 -8.417 1.00 97.94 462 ASP A C 1
ATOM 3789 O O . ASP A 1 462 ? -6.764 18.172 -8.844 1.00 97.94 462 ASP A O 1
ATOM 3793 N N . ILE A 1 463 ? -5.216 16.586 -8.482 1.00 97.62 463 ILE A N 1
ATOM 3794 C CA . ILE A 1 463 ? -4.094 17.314 -9.081 1.00 97.62 463 ILE A CA 1
ATOM 3795 C C . ILE A 1 463 ? -3.979 16.904 -10.550 1.00 97.62 463 ILE A C 1
ATOM 3797 O O . ILE A 1 463 ? -3.680 15.745 -10.866 1.00 97.62 463 ILE A O 1
ATOM 3801 N N . TRP A 1 464 ? -4.189 17.862 -11.450 1.00 96.75 464 TRP A N 1
ATOM 3802 C CA . TRP A 1 464 ? -4.092 17.677 -12.896 1.00 96.75 464 TRP A CA 1
ATOM 3803 C C . TRP A 1 464 ? -2.918 18.471 -13.453 1.00 96.75 464 TRP A C 1
ATOM 3805 O O . TRP A 1 464 ? -2.851 19.680 -13.263 1.00 96.75 464 TRP A O 1
ATOM 3815 N N . ILE A 1 465 ? -2.035 17.804 -14.196 1.00 95.81 465 ILE A N 1
ATOM 3816 C CA . ILE A 1 465 ? -0.843 18.427 -14.782 1.00 95.81 465 ILE A CA 1
ATOM 3817 C C . ILE A 1 465 ? -0.824 18.166 -16.285 1.00 95.81 465 ILE A C 1
ATOM 3819 O O . ILE A 1 465 ? -1.165 17.076 -16.753 1.00 95.81 465 ILE A O 1
ATOM 3823 N N . GLU A 1 466 ? -0.436 19.179 -17.053 1.00 95.69 466 GLU A N 1
ATOM 3824 C CA . GLU A 1 466 ? -0.191 19.050 -18.486 1.00 95.69 466 GLU A CA 1
ATOM 3825 C C . GLU A 1 466 ? 1.137 18.319 -18.724 1.00 95.69 466 GLU A C 1
ATOM 3827 O O . GLU A 1 466 ? 2.166 18.732 -18.200 1.00 95.69 466 GLU A O 1
ATOM 3832 N N . ARG A 1 467 ? 1.147 17.264 -19.551 1.00 91.19 467 ARG A N 1
ATOM 3833 C CA . ARG A 1 467 ? 2.340 16.409 -19.759 1.00 91.19 467 ARG A CA 1
ATOM 3834 C C . ARG A 1 467 ? 3.616 17.150 -20.182 1.00 91.19 467 ARG A C 1
ATOM 3836 O O . ARG A 1 467 ? 4.710 16.657 -19.971 1.00 91.19 467 ARG A O 1
ATOM 3843 N N . SER A 1 468 ? 3.500 18.321 -20.800 1.00 91.50 468 SER A N 1
ATOM 3844 C CA . SER A 1 468 ? 4.657 19.101 -21.253 1.00 91.50 468 SER A CA 1
ATOM 3845 C C . SER A 1 468 ? 5.141 20.138 -20.238 1.00 91.50 468 SER A C 1
ATOM 3847 O O . SER A 1 468 ? 6.007 20.948 -20.572 1.00 91.50 468 SER A O 1
ATOM 3849 N N . LYS A 1 469 ? 4.543 20.205 -19.044 1.00 95.69 469 LYS A N 1
ATOM 3850 C CA . LYS A 1 469 ? 4.828 21.244 -18.052 1.00 95.69 469 LYS A CA 1
ATOM 3851 C C . LYS A 1 469 ? 5.176 20.636 -16.707 1.00 95.69 469 LYS A C 1
ATOM 3853 O O . LYS A 1 469 ? 4.514 19.720 -16.234 1.00 95.69 469 LYS A O 1
ATOM 3858 N N . LYS A 1 470 ? 6.202 21.210 -16.083 1.00 96.44 470 LYS A N 1
ATOM 3859 C CA . LYS A 1 470 ? 6.456 21.017 -14.657 1.00 96.44 470 LYS A CA 1
ATOM 3860 C C . LYS A 1 470 ? 5.399 21.765 -13.845 1.00 96.44 470 LYS A C 1
ATOM 3862 O O . LYS A 1 470 ? 5.026 22.873 -14.231 1.00 96.44 470 LYS A O 1
ATOM 3867 N N . GLU A 1 471 ? 4.983 21.185 -12.729 1.00 97.75 471 GLU A N 1
ATOM 3868 C CA . GLU A 1 471 ? 4.063 21.801 -11.769 1.00 97.75 471 GLU A CA 1
ATOM 3869 C C . GLU A 1 471 ? 4.734 21.880 -10.401 1.00 97.75 471 GLU A C 1
ATOM 3871 O O . GLU A 1 471 ? 5.411 20.936 -9.997 1.00 97.75 471 GLU A O 1
ATOM 3876 N N . VAL A 1 472 ? 4.547 22.992 -9.690 1.00 98.25 472 VAL A N 1
ATOM 3877 C CA . VAL A 1 472 ? 5.089 23.189 -8.341 1.00 98.25 472 VAL A CA 1
ATOM 3878 C C . VAL A 1 472 ? 3.931 23.353 -7.369 1.00 98.25 472 VAL A C 1
ATOM 3880 O O . VAL A 1 472 ? 3.139 24.283 -7.490 1.00 98.25 472 VAL A O 1
ATOM 3883 N N . ILE A 1 473 ? 3.857 22.457 -6.393 1.00 98.25 473 ILE A N 1
ATOM 3884 C CA . ILE A 1 473 ? 2.882 22.486 -5.309 1.00 98.25 473 ILE A CA 1
ATOM 3885 C C . ILE A 1 473 ? 3.575 23.114 -4.102 1.00 98.25 473 ILE A C 1
ATOM 3887 O O . ILE A 1 473 ? 4.459 22.495 -3.514 1.00 98.25 473 ILE A O 1
ATOM 3891 N N . GLY A 1 474 ? 3.203 24.346 -3.759 1.00 98.31 474 GLY A N 1
ATOM 3892 C CA . GLY A 1 474 ? 3.634 24.979 -2.510 1.00 98.31 474 GLY A CA 1
ATOM 3893 C C . GLY A 1 474 ? 2.900 24.382 -1.311 1.00 98.31 474 GLY A C 1
ATOM 3894 O O . GLY A 1 474 ? 1.727 24.025 -1.432 1.00 98.31 474 GLY A O 1
ATOM 3895 N N . LEU A 1 475 ? 3.597 24.274 -0.181 1.00 98.44 475 LEU A N 1
ATOM 3896 C CA . LEU A 1 475 ? 3.078 23.669 1.044 1.00 98.44 475 LEU A CA 1
ATOM 3897 C C . LEU A 1 475 ? 2.893 24.709 2.157 1.00 98.44 475 LEU A C 1
ATOM 3899 O O . LEU A 1 475 ? 3.685 25.644 2.291 1.00 98.44 475 LEU A O 1
ATOM 3903 N N . ASN A 1 476 ? 1.870 24.524 2.990 1.00 98.06 476 ASN A N 1
ATOM 3904 C CA . ASN A 1 476 ? 1.481 25.452 4.053 1.00 98.06 476 ASN A CA 1
ATOM 3905 C C . ASN A 1 476 ? 2.593 25.691 5.083 1.00 98.06 476 ASN A C 1
ATOM 3907 O O . ASN A 1 476 ? 2.773 26.805 5.571 1.00 98.06 476 ASN A O 1
ATOM 3911 N N . ARG A 1 477 ? 3.385 24.659 5.395 1.00 97.06 477 ARG A N 1
ATOM 3912 C CA . ARG A 1 477 ? 4.509 24.764 6.346 1.00 97.06 477 ARG A CA 1
ATOM 3913 C C . ARG A 1 477 ? 5.811 25.243 5.710 1.00 97.06 477 ARG A C 1
ATOM 3915 O O . ARG A 1 477 ? 6.862 25.154 6.341 1.00 97.06 477 ARG A O 1
ATOM 3922 N N . GLY A 1 478 ? 5.732 25.758 4.488 1.00 96.19 478 GLY A N 1
ATOM 3923 C CA . GLY A 1 478 ? 6.885 26.072 3.666 1.00 96.19 478 GLY A CA 1
ATOM 3924 C C . GLY A 1 478 ? 7.340 24.872 2.844 1.00 96.19 478 GLY A C 1
ATOM 3925 O O . GLY A 1 478 ? 6.927 23.733 3.063 1.00 96.19 478 GLY A O 1
ATOM 3926 N N . GLY A 1 479 ? 8.199 25.169 1.875 1.00 97.31 479 GLY A N 1
ATOM 3927 C CA . GLY A 1 479 ? 8.689 24.189 0.922 1.00 97.31 479 GLY A CA 1
ATOM 3928 C C . GLY A 1 479 ? 7.720 23.885 -0.205 1.00 97.31 479 GLY A C 1
ATOM 3929 O O . GLY A 1 479 ? 6.648 24.489 -0.348 1.00 97.31 479 GLY A O 1
ATOM 3930 N N . SER A 1 480 ? 8.147 22.966 -1.056 1.00 98.19 480 SER A N 1
ATOM 3931 C CA . SER A 1 480 ? 7.456 22.657 -2.292 1.00 98.19 480 SER A CA 1
ATOM 3932 C C . SER A 1 480 ? 7.728 21.245 -2.792 1.00 98.19 480 SER A C 1
ATOM 3934 O O . SER A 1 480 ? 8.758 20.630 -2.511 1.00 98.19 480 SER A O 1
ATOM 3936 N N . ILE A 1 481 ? 6.776 20.745 -3.579 1.00 98.38 481 ILE A N 1
ATOM 3937 C CA . ILE A 1 481 ? 6.927 19.528 -4.370 1.00 98.38 481 ILE A CA 1
ATOM 3938 C C . ILE A 1 481 ? 6.840 19.910 -5.844 1.00 98.38 481 ILE A C 1
ATOM 3940 O O . ILE A 1 481 ? 5.837 20.466 -6.290 1.00 98.38 481 ILE A O 1
ATOM 3944 N N . CYS A 1 482 ? 7.871 19.595 -6.619 1.00 98.25 482 CYS A N 1
ATOM 3945 C CA . CYS A 1 482 ? 7.911 19.850 -8.056 1.00 98.25 482 CYS A CA 1
ATOM 3946 C C . CYS A 1 482 ? 7.715 18.545 -8.825 1.00 98.25 482 CYS A C 1
ATOM 3948 O O . CYS A 1 482 ? 8.538 17.643 -8.720 1.00 98.25 482 CYS A O 1
ATOM 3950 N N . ILE A 1 483 ? 6.659 18.440 -9.627 1.00 98.19 483 ILE A N 1
ATOM 3951 C CA . ILE A 1 483 ? 6.363 17.261 -10.445 1.00 98.19 483 ILE A CA 1
ATOM 3952 C C . ILE A 1 483 ? 6.776 17.553 -11.885 1.00 98.19 483 ILE A C 1
ATOM 3954 O O . ILE A 1 483 ? 6.374 18.563 -12.464 1.00 98.19 483 ILE A O 1
ATOM 3958 N N . THR A 1 484 ? 7.568 16.658 -12.475 1.00 97.88 484 THR A N 1
ATOM 3959 C CA . THR A 1 484 ? 8.000 16.740 -13.875 1.00 97.88 484 THR A CA 1
ATOM 3960 C C . THR A 1 484 ? 7.503 15.512 -14.639 1.00 97.88 484 THR A C 1
ATOM 3962 O O . THR A 1 484 ? 8.130 14.451 -14.560 1.00 97.88 484 THR A O 1
ATOM 3965 N N . PRO A 1 485 ? 6.375 15.639 -15.363 1.00 97.31 485 PRO A N 1
ATOM 3966 C CA . PRO A 1 485 ? 5.867 14.591 -16.237 1.00 97.31 485 PRO A CA 1
ATOM 3967 C C . PRO A 1 485 ? 6.876 14.215 -17.320 1.00 97.31 485 PRO A C 1
ATOM 3969 O O . PRO A 1 485 ? 7.556 15.098 -17.846 1.00 97.31 485 PRO A O 1
ATOM 3972 N N . ASP A 1 486 ? 6.928 12.930 -17.675 1.00 96.00 486 ASP A N 1
ATOM 3973 C CA . ASP A 1 486 ? 7.700 12.421 -18.817 1.00 96.00 486 ASP A CA 1
ATOM 3974 C C . ASP A 1 486 ? 9.165 12.943 -18.836 1.00 96.00 486 ASP A C 1
ATOM 3976 O O . ASP A 1 486 ? 9.729 13.235 -19.894 1.00 96.00 486 ASP A O 1
ATOM 3980 N N . LEU A 1 487 ? 9.790 13.090 -17.653 1.00 96.38 487 LEU A N 1
ATOM 3981 C CA . LEU A 1 487 ? 11.185 13.529 -17.506 1.00 96.38 487 LEU A CA 1
ATOM 3982 C C . LEU A 1 487 ? 12.129 12.632 -18.319 1.00 96.38 487 LEU A C 1
ATOM 3984 O O . LEU A 1 487 ? 13.067 13.125 -18.950 1.00 96.38 487 LEU A O 1
ATOM 3988 N N . LEU A 1 488 ? 11.879 11.322 -18.289 1.00 96.00 488 LEU A N 1
ATOM 3989 C CA . LEU A 1 488 ? 12.592 10.335 -19.084 1.00 96.00 488 LEU A CA 1
ATOM 3990 C C . LEU A 1 488 ? 11.867 10.073 -20.401 1.00 96.00 488 LEU A C 1
ATOM 3992 O O . LEU A 1 488 ? 10.712 9.649 -20.432 1.00 96.00 488 LEU A O 1
ATOM 3996 N N . SER A 1 489 ? 12.606 10.189 -21.505 1.00 95.94 489 SER A N 1
ATOM 3997 C CA . SER A 1 489 ? 12.154 9.624 -22.776 1.00 95.94 489 SER A CA 1
ATOM 3998 C C . SER A 1 489 ? 12.021 8.099 -22.678 1.00 95.94 489 SER A C 1
ATOM 4000 O O . SER A 1 489 ? 12.729 7.444 -21.910 1.00 95.94 489 SER A O 1
ATOM 4002 N N . THR A 1 490 ? 11.166 7.500 -23.512 1.00 95.19 490 THR A N 1
ATOM 4003 C CA . THR A 1 490 ? 10.978 6.039 -23.544 1.00 95.19 490 THR A CA 1
ATOM 4004 C C . THR A 1 490 ? 12.291 5.280 -23.736 1.00 95.19 490 THR A C 1
ATOM 4006 O O . THR A 1 490 ? 12.504 4.274 -23.064 1.00 95.19 490 THR A O 1
ATOM 4009 N N . LYS A 1 491 ? 13.178 5.779 -24.609 1.00 96.62 491 LYS A N 1
ATOM 4010 C CA . LYS A 1 491 ? 14.494 5.182 -24.863 1.00 96.62 491 LYS A CA 1
ATOM 4011 C C . LYS A 1 491 ? 15.376 5.234 -23.614 1.00 96.62 491 LYS A C 1
ATOM 4013 O O . LYS A 1 491 ? 15.851 4.198 -23.163 1.00 96.62 491 LYS A O 1
ATOM 4018 N N . ARG A 1 492 ? 15.533 6.421 -23.014 1.00 96.44 492 ARG A N 1
ATOM 4019 C CA . ARG A 1 492 ? 16.376 6.602 -21.819 1.00 96.44 492 ARG A CA 1
ATOM 4020 C C . ARG A 1 492 ? 15.881 5.765 -20.644 1.00 96.44 492 ARG A C 1
ATOM 4022 O O . ARG A 1 492 ? 16.665 5.172 -19.914 1.00 96.44 492 ARG A O 1
ATOM 4029 N N . ARG A 1 493 ? 14.561 5.671 -20.502 1.00 95.62 493 ARG A N 1
ATOM 4030 C CA . ARG A 1 493 ? 13.904 4.819 -19.516 1.00 95.62 493 ARG A CA 1
ATOM 4031 C C . ARG A 1 493 ? 14.255 3.339 -19.694 1.00 95.62 493 ARG A C 1
ATOM 4033 O O . ARG A 1 493 ? 14.569 2.682 -18.712 1.00 95.62 493 ARG A O 1
ATOM 4040 N N . GLN A 1 494 ? 14.218 2.822 -20.924 1.00 94.88 494 GLN A N 1
ATOM 4041 C CA . GLN A 1 494 ? 14.583 1.429 -21.217 1.00 94.88 494 GLN A CA 1
ATOM 4042 C C . GLN A 1 494 ? 16.061 1.149 -20.922 1.00 94.88 494 GLN A C 1
ATOM 4044 O O . GLN A 1 494 ? 16.368 0.114 -20.338 1.00 94.88 494 GLN A O 1
ATOM 4049 N N . GLU A 1 495 ? 16.956 2.076 -21.274 1.00 96.62 495 GLU A N 1
ATOM 4050 C CA . GLU A 1 495 ? 18.390 1.980 -20.959 1.00 96.62 495 GLU A CA 1
ATOM 4051 C C . GLU A 1 495 ? 18.625 1.896 -19.444 1.00 96.62 495 GLU A C 1
ATOM 4053 O O . GLU A 1 495 ? 19.279 0.970 -18.966 1.00 96.62 495 GLU A O 1
ATOM 4058 N N . LEU A 1 496 ? 18.031 2.814 -18.674 1.00 96.00 496 LEU A N 1
ATOM 4059 C CA . LEU A 1 496 ? 18.151 2.826 -17.214 1.00 96.00 496 LEU A CA 1
ATOM 4060 C C . LEU A 1 496 ? 17.516 1.591 -16.574 1.00 96.00 496 LEU A C 1
ATOM 4062 O O . LEU A 1 496 ? 18.115 0.990 -15.684 1.00 96.00 496 LEU A O 1
ATOM 4066 N N . ALA A 1 497 ? 16.332 1.178 -17.034 1.00 95.00 497 ALA A N 1
ATOM 4067 C CA . ALA A 1 497 ? 15.684 -0.034 -16.547 1.00 95.00 497 ALA A CA 1
ATOM 4068 C C . ALA A 1 497 ? 16.592 -1.249 -16.774 1.00 95.00 497 ALA A C 1
ATOM 4070 O O . ALA A 1 497 ? 16.843 -2.011 -15.841 1.00 95.00 497 ALA A O 1
ATOM 4071 N N . PHE A 1 498 ? 17.150 -1.395 -17.979 1.00 95.44 498 PHE A N 1
ATOM 4072 C CA . PHE A 1 498 ? 18.081 -2.471 -18.308 1.00 95.44 498 PHE A CA 1
ATOM 4073 C C . PHE A 1 498 ? 19.321 -2.456 -17.404 1.00 95.44 498 PHE A C 1
ATOM 4075 O O . PHE A 1 498 ? 19.672 -3.494 -16.838 1.00 95.44 498 PHE A O 1
ATOM 4082 N N . ALA A 1 499 ? 19.946 -1.294 -17.196 1.00 96.00 499 ALA A N 1
ATOM 4083 C CA . ALA A 1 499 ? 21.088 -1.155 -16.293 1.00 96.00 499 ALA A CA 1
ATOM 4084 C C . ALA A 1 499 ? 20.726 -1.549 -14.848 1.00 96.00 499 ALA A C 1
ATOM 4086 O O . ALA A 1 499 ? 21.437 -2.324 -14.206 1.00 96.00 499 ALA A O 1
ATOM 4087 N N . MET A 1 500 ? 19.568 -1.105 -14.349 1.00 95.31 500 MET A N 1
ATOM 4088 C CA . MET A 1 500 ? 19.078 -1.464 -13.016 1.00 95.31 500 MET A CA 1
ATOM 4089 C C . MET A 1 500 ? 18.710 -2.952 -12.894 1.00 95.31 500 MET A C 1
ATOM 4091 O O . MET A 1 500 ? 18.862 -3.523 -11.819 1.00 95.31 500 MET A O 1
ATOM 4095 N N . HIS A 1 501 ? 18.224 -3.621 -13.941 1.00 92.38 501 HIS A N 1
ATOM 4096 C CA . HIS A 1 501 ? 17.984 -5.075 -13.897 1.00 92.38 501 HIS A CA 1
ATOM 4097 C C . HIS A 1 501 ? 19.284 -5.877 -13.834 1.00 92.38 501 HIS A C 1
ATOM 4099 O O . HIS A 1 501 ? 19.332 -6.901 -13.156 1.00 92.38 501 HIS A O 1
ATOM 4105 N N . ASN A 1 502 ? 20.339 -5.397 -14.495 1.00 94.88 502 ASN A N 1
ATOM 4106 C CA . ASN A 1 502 ? 21.638 -6.070 -14.543 1.00 94.88 502 ASN A CA 1
ATOM 4107 C C . ASN A 1 502 ? 22.586 -5.680 -13.398 1.00 94.88 502 ASN A C 1
ATOM 4109 O O . ASN A 1 502 ? 23.628 -6.315 -13.216 1.00 94.88 502 ASN A O 1
ATOM 4113 N N . CYS A 1 503 ? 22.239 -4.664 -12.606 1.00 94.19 503 CYS A N 1
ATOM 4114 C CA . CYS A 1 503 ? 23.035 -4.235 -11.465 1.00 94.19 503 CYS A CA 1
ATOM 4115 C C . CYS A 1 503 ? 23.036 -5.306 -10.359 1.00 94.19 503 CYS A C 1
ATOM 4117 O O . CYS A 1 503 ? 22.010 -5.633 -9.764 1.00 94.19 503 CYS A O 1
ATOM 4119 N N . LYS A 1 504 ? 24.225 -5.835 -10.052 1.00 96.19 504 LYS A N 1
ATOM 4120 C CA . LYS A 1 504 ? 24.440 -6.879 -9.031 1.00 96.19 504 LYS A CA 1
ATOM 4121 C C . LYS A 1 504 ? 24.710 -6.317 -7.629 1.00 96.19 504 LYS A C 1
ATOM 4123 O O . LYS A 1 504 ? 25.040 -7.078 -6.726 1.00 96.19 504 LYS A O 1
ATOM 4128 N N . LEU A 1 505 ? 24.617 -4.997 -7.461 1.00 95.56 505 LEU A N 1
ATOM 4129 C CA . LEU A 1 505 ? 25.036 -4.292 -6.245 1.00 95.56 505 LEU A CA 1
ATOM 4130 C C . LEU A 1 505 ? 23.904 -4.094 -5.225 1.00 95.56 505 LEU A C 1
ATOM 4132 O O . LEU A 1 505 ? 24.169 -3.659 -4.105 1.00 95.56 505 LEU A O 1
ATOM 4136 N N . PHE A 1 506 ? 22.654 -4.395 -5.596 1.00 95.62 506 PHE A N 1
ATOM 4137 C CA . PHE A 1 506 ? 21.510 -4.270 -4.695 1.00 95.62 506 PHE A CA 1
ATOM 4138 C C . PHE A 1 506 ? 21.688 -5.108 -3.435 1.00 95.62 506 PHE A C 1
ATOM 4140 O O . PHE A 1 506 ? 22.063 -6.281 -3.486 1.00 95.62 506 PHE A O 1
ATOM 4147 N N . ARG A 1 507 ? 21.325 -4.512 -2.301 1.00 94.75 507 ARG A N 1
ATOM 4148 C CA . ARG A 1 507 ? 21.298 -5.184 -1.006 1.00 94.75 507 ARG A CA 1
ATOM 4149 C C . ARG A 1 507 ? 20.034 -4.823 -0.239 1.00 94.75 507 ARG A C 1
ATOM 4151 O O . ARG A 1 507 ? 19.432 -3.773 -0.452 1.00 94.75 507 ARG A O 1
ATOM 4158 N N . GLN A 1 508 ? 19.619 -5.732 0.630 1.00 93.88 508 GLN A N 1
ATOM 4159 C CA . GLN A 1 508 ? 18.532 -5.523 1.578 1.00 93.88 508 GLN A CA 1
ATOM 4160 C C . GLN A 1 508 ? 19.170 -5.312 2.948 1.00 93.88 508 GLN A C 1
ATOM 4162 O O . GLN A 1 508 ? 19.887 -6.192 3.427 1.00 93.88 508 GLN A O 1
ATOM 4167 N N . TYR A 1 509 ? 18.962 -4.145 3.550 1.00 91.25 509 TYR A N 1
ATOM 4168 C CA . TYR A 1 509 ? 19.530 -3.846 4.862 1.00 91.25 509 TYR A CA 1
ATOM 4169 C C . TYR A 1 509 ? 18.660 -4.418 5.971 1.00 91.25 509 TYR A C 1
ATOM 4171 O O . TYR A 1 509 ? 17.465 -4.664 5.789 1.00 91.25 509 TYR A O 1
ATOM 4179 N N . SER A 1 510 ? 19.274 -4.625 7.131 1.00 89.25 510 SER A N 1
ATOM 4180 C CA . SER A 1 510 ? 18.604 -5.157 8.308 1.00 89.25 510 SER A CA 1
ATOM 4181 C C . SER A 1 510 ? 18.855 -4.278 9.529 1.00 89.25 510 SER A C 1
ATOM 4183 O O . SER A 1 510 ? 20.008 -3.967 9.824 1.00 89.25 510 SER A O 1
ATOM 4185 N N . PHE A 1 511 ? 17.802 -3.941 10.271 1.00 84.50 511 PHE A N 1
ATOM 4186 C CA . PHE A 1 511 ? 17.858 -3.172 11.515 1.00 84.50 511 PHE A CA 1
ATOM 4187 C C . PHE A 1 511 ? 17.687 -4.068 12.750 1.00 84.50 511 PHE A C 1
ATOM 4189 O O . PHE A 1 511 ? 17.298 -5.235 12.652 1.00 84.50 511 PHE A O 1
ATOM 4196 N N . GLY A 1 512 ? 17.970 -3.505 13.932 1.00 80.12 512 GLY A N 1
ATOM 4197 C CA . GLY A 1 512 ? 17.700 -4.148 15.222 1.00 80.12 512 GLY A CA 1
ATOM 4198 C C . GLY A 1 512 ? 18.456 -5.464 15.405 1.00 80.12 512 GLY A C 1
ATOM 4199 O O . GLY A 1 512 ? 17.836 -6.488 15.676 1.00 80.12 512 GLY A O 1
ATOM 4200 N N . ASN A 1 513 ? 19.777 -5.459 15.200 1.00 83.31 513 ASN A N 1
ATOM 4201 C CA . ASN A 1 513 ? 20.635 -6.653 15.249 1.00 83.31 513 ASN A CA 1
ATOM 4202 C C . ASN A 1 513 ? 20.213 -7.766 14.266 1.00 83.31 513 ASN A C 1
ATOM 4204 O O . ASN A 1 513 ? 20.321 -8.949 14.578 1.00 83.31 513 ASN A O 1
ATOM 4208 N N . GLY A 1 514 ? 19.707 -7.391 13.086 1.00 83.56 514 GLY A N 1
ATOM 4209 C CA . GLY A 1 514 ? 19.299 -8.340 12.044 1.00 83.56 514 GLY A CA 1
ATOM 4210 C C . GLY A 1 514 ? 17.889 -8.913 12.215 1.00 83.56 514 GLY A C 1
ATOM 4211 O O . GLY A 1 514 ? 17.497 -9.807 11.471 1.00 83.56 514 GLY A O 1
ATOM 4212 N N . THR A 1 515 ? 17.110 -8.418 13.181 1.00 87.06 515 THR A N 1
ATOM 4213 C CA . THR A 1 515 ? 15.742 -8.908 13.431 1.00 87.06 515 THR A CA 1
ATOM 4214 C C . THR A 1 515 ? 14.732 -8.433 12.393 1.00 87.06 515 THR A C 1
ATOM 4216 O O . THR A 1 515 ? 13.715 -9.095 12.183 1.00 87.06 515 THR A O 1
ATOM 4219 N N . PHE A 1 516 ? 15.000 -7.310 11.727 1.00 87.31 516 PHE A N 1
ATOM 4220 C CA . PHE A 1 516 ? 14.095 -6.738 10.741 1.00 87.31 516 PHE A CA 1
ATOM 4221 C C . PHE A 1 516 ? 14.829 -6.435 9.442 1.00 87.31 516 PHE A C 1
ATOM 4223 O O . PHE A 1 516 ? 15.708 -5.581 9.423 1.00 87.31 516 PHE A O 1
ATOM 4230 N N . ASN A 1 517 ? 14.430 -7.088 8.353 1.00 92.19 517 ASN A N 1
ATOM 4231 C CA . ASN A 1 517 ? 14.903 -6.761 7.011 1.00 92.19 517 ASN A CA 1
ATOM 4232 C C . ASN A 1 517 ? 14.019 -5.678 6.402 1.00 92.19 517 ASN A C 1
ATOM 4234 O O . ASN A 1 517 ? 12.790 -5.770 6.455 1.00 92.19 517 ASN A O 1
ATOM 4238 N N . GLU A 1 518 ? 14.637 -4.685 5.773 1.00 93.19 518 GLU A N 1
ATOM 4239 C CA . GLU A 1 518 ? 13.907 -3.673 5.026 1.00 93.19 518 GLU A CA 1
ATOM 4240 C C . GLU A 1 518 ? 13.030 -4.303 3.950 1.00 93.19 518 GLU A C 1
ATOM 4242 O O . GLU A 1 518 ? 13.502 -5.155 3.207 1.00 93.19 518 GLU A O 1
ATOM 4247 N N . PRO A 1 519 ? 11.775 -3.876 3.775 1.00 93.88 519 PRO A N 1
ATOM 4248 C CA . PRO A 1 519 ? 10.902 -4.422 2.743 1.00 93.88 519 PRO A CA 1
ATOM 4249 C C . PRO A 1 519 ? 11.191 -3.777 1.376 1.00 93.88 519 PRO A C 1
ATOM 4251 O O . PRO A 1 519 ? 10.265 -3.384 0.682 1.00 93.88 519 PRO A O 1
ATOM 4254 N N . ARG A 1 520 ? 12.467 -3.570 1.031 1.00 94.12 520 ARG A N 1
ATOM 4255 C CA . ARG A 1 520 ? 12.960 -3.088 -0.270 1.00 94.12 520 ARG A CA 1
ATOM 4256 C C . ARG A 1 520 ? 14.435 -3.460 -0.426 1.00 94.12 520 ARG A C 1
ATOM 4258 O O . ARG A 1 520 ? 15.095 -3.821 0.547 1.00 94.12 520 ARG A O 1
ATOM 4265 N N . SER A 1 521 ? 14.956 -3.412 -1.645 1.00 94.81 521 SER A N 1
ATOM 4266 C CA . SER A 1 521 ? 16.392 -3.565 -1.909 1.00 94.81 521 SER A CA 1
ATOM 4267 C C . SER A 1 521 ? 16.916 -2.309 -2.573 1.00 94.81 521 SER A C 1
ATOM 4269 O O . SER A 1 521 ? 16.253 -1.768 -3.453 1.00 94.81 521 SER A O 1
ATOM 4271 N N . HIS A 1 522 ? 18.089 -1.844 -2.164 1.00 95.25 522 HIS A N 1
ATOM 4272 C CA . HIS A 1 522 ? 18.651 -0.613 -2.698 1.00 95.25 522 HIS A CA 1
ATOM 4273 C C . HIS A 1 522 ? 20.180 -0.587 -2.655 1.00 95.25 522 HIS A C 1
ATOM 4275 O O . HIS A 1 522 ? 20.815 -1.422 -2.001 1.00 95.25 522 HIS A O 1
ATOM 4281 N N . VAL A 1 523 ? 20.770 0.323 -3.425 1.00 95.12 523 VAL A N 1
ATOM 4282 C CA . VAL A 1 523 ? 22.210 0.576 -3.470 1.00 95.12 523 VAL A CA 1
ATOM 4283 C C . VAL A 1 523 ? 22.460 2.062 -3.686 1.00 95.12 523 VAL A C 1
ATOM 4285 O O . VAL A 1 523 ? 21.960 2.652 -4.639 1.00 95.12 523 VAL A O 1
ATOM 4288 N N . LEU A 1 524 ? 23.305 2.627 -2.827 1.00 95.00 524 LEU A N 1
ATOM 4289 C CA . LEU A 1 524 ? 23.758 4.004 -2.929 1.00 95.00 524 LEU A CA 1
ATOM 4290 C C . LEU A 1 524 ? 25.019 4.079 -3.793 1.00 95.00 524 LEU A C 1
ATOM 4292 O O . LEU A 1 524 ? 26.014 3.411 -3.503 1.00 95.00 524 LEU A O 1
ATOM 4296 N N . LEU A 1 525 ? 24.977 4.912 -4.825 1.00 95.00 525 LEU A N 1
ATOM 4297 C CA . LEU A 1 525 ? 26.085 5.220 -5.722 1.00 95.00 525 LEU A CA 1
ATOM 4298 C C . LEU A 1 525 ? 26.517 6.678 -5.535 1.00 95.00 525 LEU A C 1
ATOM 4300 O O . LEU A 1 525 ? 25.676 7.543 -5.326 1.00 95.00 525 LEU A O 1
ATOM 4304 N N . SER A 1 526 ? 27.808 6.982 -5.636 1.00 94.06 526 SER A N 1
ATOM 4305 C CA . SER A 1 526 ? 28.310 8.358 -5.547 1.00 94.06 526 SER A CA 1
ATOM 4306 C C . SER A 1 526 ? 29.470 8.594 -6.511 1.00 94.06 526 SER A C 1
ATOM 4308 O O . SER A 1 526 ? 30.358 7.751 -6.645 1.00 94.06 526 SER A O 1
ATOM 4310 N N . SER A 1 527 ? 29.469 9.752 -7.179 1.00 92.19 527 SER A N 1
ATOM 4311 C CA . SER A 1 527 ? 30.568 10.213 -8.040 1.00 92.19 527 SER A CA 1
ATOM 4312 C C . SER A 1 527 ? 31.807 10.611 -7.231 1.00 92.19 527 SER A C 1
ATOM 4314 O O . SER A 1 527 ? 32.913 10.660 -7.764 1.00 92.19 527 SER A O 1
ATOM 4316 N N . MET A 1 528 ? 31.640 10.856 -5.928 1.00 90.44 528 MET A N 1
ATOM 4317 C CA . MET A 1 528 ? 32.723 11.208 -5.008 1.00 90.44 528 MET A CA 1
ATOM 4318 C C . MET A 1 528 ? 33.591 10.007 -4.614 1.00 90.44 528 MET A C 1
ATOM 4320 O O . MET A 1 528 ? 34.668 10.186 -4.039 1.00 90.44 528 MET A O 1
ATOM 4324 N N . ILE A 1 529 ? 33.129 8.784 -4.895 1.00 90.50 529 ILE A N 1
ATOM 4325 C CA . ILE A 1 529 ? 33.871 7.555 -4.621 1.00 90.50 529 ILE A CA 1
ATOM 4326 C C . ILE A 1 529 ? 34.505 7.074 -5.917 1.00 90.50 529 ILE A C 1
ATOM 4328 O O . ILE A 1 529 ? 33.818 6.783 -6.893 1.00 90.50 529 ILE A O 1
ATOM 4332 N N . LYS A 1 530 ? 35.832 6.965 -5.906 1.00 87.06 530 LYS A N 1
ATOM 4333 C CA . LYS A 1 530 ? 36.605 6.439 -7.028 1.00 87.06 530 LYS A CA 1
ATOM 4334 C C . LYS A 1 530 ? 36.730 4.919 -6.947 1.00 87.06 530 LYS A C 1
ATOM 4336 O O . LYS A 1 530 ? 36.785 4.343 -5.861 1.00 87.06 530 LYS A O 1
ATOM 4341 N N . SER A 1 531 ? 36.843 4.281 -8.111 1.00 83.88 531 SER A N 1
ATOM 4342 C CA . SER A 1 531 ? 37.042 2.831 -8.254 1.00 83.88 531 SER A CA 1
ATOM 4343 C C . SER A 1 531 ? 38.303 2.289 -7.560 1.00 83.88 531 SER A C 1
ATOM 4345 O O . SER A 1 531 ? 38.352 1.113 -7.212 1.00 83.88 531 SER A O 1
ATOM 4347 N N . ASP A 1 532 ? 39.307 3.132 -7.306 1.00 83.12 532 ASP A N 1
ATOM 4348 C CA . ASP A 1 532 ? 40.527 2.767 -6.568 1.00 83.12 532 ASP A CA 1
ATOM 4349 C C . ASP A 1 532 ? 40.323 2.678 -5.040 1.00 83.12 532 ASP A C 1
ATOM 4351 O O . ASP A 1 532 ? 41.264 2.387 -4.301 1.00 83.12 532 ASP A O 1
ATOM 4355 N N . GLY A 1 533 ? 39.103 2.929 -4.551 1.00 70.38 533 GLY A N 1
ATOM 4356 C CA . GLY A 1 533 ? 38.777 2.937 -3.127 1.00 70.38 533 GLY A CA 1
ATOM 4357 C C . GLY A 1 533 ? 39.315 4.157 -2.375 1.00 70.38 533 GLY A C 1
ATOM 4358 O O . GLY A 1 533 ? 39.116 4.253 -1.162 1.00 70.38 533 GLY A O 1
ATOM 4359 N N . SER A 1 534 ? 39.960 5.110 -3.061 1.00 73.94 534 SER A N 1
ATOM 4360 C CA . SER A 1 534 ? 40.368 6.375 -2.461 1.00 73.94 534 SER A CA 1
ATOM 4361 C C . SER A 1 534 ? 39.132 7.253 -2.254 1.00 73.94 534 SER A C 1
ATOM 4363 O O . SER A 1 534 ? 38.554 7.833 -3.173 1.00 73.94 534 SER A O 1
ATOM 4365 N N . THR A 1 535 ? 38.669 7.326 -1.009 1.00 64.69 535 THR A N 1
ATOM 4366 C CA . THR A 1 535 ? 37.602 8.252 -0.623 1.00 64.69 535 THR A CA 1
ATOM 4367 C C . THR A 1 535 ? 38.213 9.520 -0.049 1.00 64.69 535 THR A C 1
ATOM 4369 O O . THR A 1 535 ? 39.033 9.443 0.869 1.00 64.69 535 THR A O 1
ATOM 4372 N N . LYS A 1 536 ? 37.733 10.695 -0.472 1.00 64.31 536 LYS A N 1
ATOM 4373 C CA . LYS A 1 536 ? 37.684 11.837 0.451 1.00 64.31 536 LYS A CA 1
ATOM 4374 C C . LYS A 1 536 ? 36.704 11.420 1.555 1.00 64.31 536 LYS A C 1
ATOM 4376 O O . LYS A 1 536 ? 35.520 11.318 1.281 1.00 64.31 536 LYS A O 1
ATOM 4381 N N . ASN A 1 537 ? 37.229 11.009 2.710 1.00 59.62 537 ASN A N 1
ATOM 4382 C CA . ASN A 1 537 ? 36.529 10.516 3.907 1.00 59.62 537 ASN A CA 1
ATOM 4383 C C . ASN A 1 537 ? 34.987 10.407 3.839 1.00 59.62 537 ASN A C 1
ATOM 4385 O O . ASN A 1 537 ? 34.286 11.408 3.929 1.00 59.62 537 ASN A O 1
ATOM 4389 N N . GLY A 1 538 ? 34.478 9.168 3.837 1.00 63.50 538 GLY A N 1
ATOM 4390 C CA . GLY A 1 538 ? 33.192 8.842 4.472 1.00 63.50 538 GLY A CA 1
ATOM 4391 C C . GLY A 1 538 ? 31.904 9.163 3.712 1.00 63.50 538 GLY A C 1
ATOM 4392 O O . GLY A 1 538 ? 30.876 9.324 4.363 1.00 63.50 538 GLY A O 1
ATOM 4393 N N . VAL A 1 539 ? 31.915 9.223 2.378 1.00 77.81 539 VAL A N 1
ATOM 4394 C CA . VAL A 1 539 ? 30.677 9.419 1.602 1.00 77.81 539 VAL A CA 1
ATOM 4395 C C . VAL A 1 539 ? 29.736 8.227 1.799 1.00 77.81 539 VAL A C 1
ATOM 4397 O O . VAL A 1 539 ? 30.043 7.080 1.460 1.00 77.81 539 VAL A O 1
ATOM 4400 N N . GLY A 1 540 ? 28.585 8.501 2.396 1.00 80.81 540 GLY A N 1
ATOM 4401 C CA . GLY A 1 540 ? 27.575 7.515 2.729 1.00 80.81 540 GLY A CA 1
ATOM 4402 C C . GLY A 1 540 ? 26.302 8.191 3.207 1.00 80.81 540 GLY A C 1
ATOM 4403 O O . GLY A 1 540 ? 26.298 9.389 3.488 1.00 80.81 540 GLY A O 1
ATOM 4404 N N . TYR A 1 541 ? 25.241 7.401 3.294 1.00 82.00 541 TYR A N 1
ATOM 4405 C CA . TYR A 1 541 ? 23.932 7.838 3.763 1.00 82.00 541 TYR A CA 1
ATOM 4406 C C . TYR A 1 541 ? 23.651 7.221 5.128 1.00 82.00 541 TYR A C 1
ATOM 4408 O O . TYR A 1 541 ? 23.843 6.016 5.300 1.00 82.00 541 TYR A O 1
ATOM 4416 N N . SER A 1 542 ? 23.258 8.027 6.113 1.00 80.12 542 SER A N 1
ATOM 4417 C CA . SER A 1 542 ? 22.937 7.522 7.451 1.00 80.12 542 SER A CA 1
ATOM 4418 C C . SER A 1 542 ? 21.433 7.490 7.646 1.00 80.12 542 SER A C 1
ATOM 4420 O O . SER A 1 542 ? 20.783 8.527 7.679 1.00 80.12 542 SER A O 1
ATOM 4422 N N . TYR A 1 543 ? 20.880 6.293 7.815 1.00 76.06 543 TYR A N 1
ATOM 4423 C CA . TYR A 1 543 ? 19.445 6.090 7.965 1.00 76.06 543 TYR A CA 1
ATOM 4424 C C . TYR A 1 543 ? 19.157 5.113 9.094 1.00 76.06 543 TYR A C 1
ATOM 4426 O O . TYR A 1 543 ? 19.661 3.991 9.101 1.00 76.06 543 TYR A O 1
ATOM 4434 N N . HIS A 1 544 ? 18.359 5.533 10.079 1.00 72.19 544 HIS A N 1
ATOM 4435 C CA . HIS A 1 544 ? 18.006 4.715 11.249 1.00 72.19 544 HIS A CA 1
ATOM 4436 C C . HIS A 1 544 ? 19.218 4.052 11.942 1.00 72.19 544 HIS A C 1
ATOM 4438 O O . HIS A 1 544 ? 19.181 2.873 12.300 1.00 72.19 544 HIS A O 1
ATOM 4444 N N . ASN A 1 545 ? 20.297 4.816 12.152 1.00 79.12 545 ASN A N 1
ATOM 4445 C CA . ASN A 1 545 ? 21.577 4.351 12.714 1.00 79.12 545 ASN A CA 1
ATOM 4446 C C . ASN A 1 545 ? 22.340 3.330 11.844 1.00 79.12 545 ASN A C 1
ATOM 4448 O O . ASN A 1 545 ? 23.314 2.735 12.309 1.00 79.12 545 ASN A O 1
ATOM 4452 N N . ILE A 1 546 ? 21.929 3.117 10.591 1.00 79.38 546 ILE A N 1
ATOM 4453 C CA . ILE A 1 546 ? 22.702 2.376 9.594 1.00 79.38 546 ILE A CA 1
ATOM 4454 C C . ILE A 1 546 ? 23.436 3.371 8.709 1.00 79.38 546 ILE A C 1
ATOM 4456 O O . ILE A 1 546 ? 22.820 4.159 8.001 1.00 79.38 546 ILE A O 1
ATOM 4460 N N . ASN A 1 547 ? 24.761 3.263 8.691 1.00 84.81 547 ASN A N 1
ATOM 4461 C CA . ASN A 1 547 ? 25.590 3.957 7.716 1.00 84.81 547 ASN A CA 1
ATOM 4462 C C . ASN A 1 547 ? 25.678 3.113 6.439 1.00 84.81 547 ASN A C 1
ATOM 4464 O O . ASN A 1 547 ? 26.406 2.117 6.371 1.00 84.81 547 ASN A O 1
ATOM 4468 N N . MET A 1 548 ? 24.929 3.507 5.417 1.00 87.38 548 MET A N 1
ATOM 4469 C CA . MET A 1 548 ? 25.037 2.967 4.072 1.00 87.38 548 MET A CA 1
ATOM 4470 C C . MET A 1 548 ? 26.303 3.505 3.410 1.00 87.38 548 MET A C 1
ATOM 4472 O O . MET A 1 548 ? 26.414 4.691 3.114 1.00 87.38 548 MET A O 1
ATOM 4476 N N . LYS A 1 549 ? 27.263 2.622 3.128 1.00 89.81 549 LYS A N 1
ATOM 4477 C CA . LYS A 1 549 ? 28.442 2.987 2.333 1.00 89.81 549 LYS A CA 1
ATOM 4478 C C . LYS A 1 549 ? 28.041 3.153 0.872 1.00 89.81 549 LYS A C 1
ATOM 4480 O O . LYS A 1 549 ? 27.532 2.191 0.285 1.00 89.81 549 LYS A O 1
ATOM 4485 N N . ALA A 1 550 ? 28.281 4.326 0.297 1.00 92.44 550 ALA A N 1
ATOM 4486 C CA . ALA A 1 550 ? 28.118 4.505 -1.136 1.00 92.44 550 ALA A CA 1
ATOM 4487 C C . ALA A 1 550 ? 29.156 3.658 -1.901 1.00 92.44 550 ALA A C 1
ATOM 4489 O O . ALA A 1 550 ? 30.212 3.302 -1.370 1.00 92.44 550 ALA A O 1
ATOM 4490 N N . LEU A 1 551 ? 28.835 3.308 -3.141 1.00 94.50 551 LEU A N 1
ATOM 4491 C CA . LEU A 1 551 ? 29.745 2.676 -4.093 1.00 94.50 551 LEU A CA 1
ATOM 4492 C C . LEU A 1 551 ? 30.079 3.656 -5.231 1.00 94.50 551 LEU A C 1
ATOM 4494 O O . LEU A 1 551 ? 29.311 4.593 -5.456 1.00 94.50 551 LEU A O 1
ATOM 4498 N N . PRO A 1 552 ? 31.192 3.455 -5.957 1.00 95.25 552 PRO A N 1
ATOM 4499 C CA . PRO A 1 552 ? 31.503 4.252 -7.139 1.00 95.25 552 PRO A CA 1
ATOM 4500 C C . PRO A 1 552 ? 30.356 4.239 -8.160 1.00 95.25 552 PRO A C 1
ATOM 4502 O O . PRO A 1 552 ? 29.808 3.181 -8.484 1.00 95.25 552 PRO A O 1
ATOM 4505 N N . MET A 1 553 ? 29.966 5.417 -8.652 1.00 94.75 553 MET A N 1
ATOM 4506 C CA . MET A 1 553 ? 28.852 5.546 -9.604 1.00 94.75 553 MET A CA 1
ATOM 4507 C C . MET A 1 553 ? 29.184 5.001 -11.002 1.00 94.75 553 MET A C 1
ATOM 4509 O O . MET A 1 553 ? 28.283 4.582 -11.726 1.00 94.75 553 MET A O 1
ATOM 4513 N N . ASP A 1 554 ? 30.467 4.931 -11.363 1.00 95.56 554 ASP A N 1
ATOM 4514 C CA . ASP A 1 554 ? 30.968 4.337 -12.613 1.00 95.56 554 ASP A CA 1
ATOM 4515 C C . ASP A 1 554 ? 30.713 2.821 -12.721 1.00 95.56 554 ASP A C 1
ATOM 4517 O O . ASP A 1 554 ? 30.735 2.278 -13.826 1.00 95.56 554 ASP A O 1
ATOM 4521 N N . LEU A 1 555 ? 30.372 2.146 -11.617 1.00 95.94 555 LEU A N 1
ATOM 4522 C CA . LEU A 1 555 ? 29.913 0.753 -11.633 1.00 95.94 555 LEU A CA 1
ATOM 4523 C C . LEU A 1 555 ? 28.558 0.569 -12.334 1.00 95.94 555 LEU A C 1
ATOM 4525 O O . LEU A 1 555 ? 28.210 -0.558 -12.692 1.00 95.94 555 LEU A O 1
ATOM 4529 N N . VAL A 1 556 ? 27.789 1.648 -12.524 1.00 96.94 556 VAL A N 1
ATOM 4530 C CA . VAL A 1 556 ? 26.544 1.658 -13.307 1.00 96.94 556 VAL A CA 1
ATOM 4531 C C . VAL A 1 556 ? 26.566 2.865 -14.264 1.00 96.94 556 VAL A C 1
ATOM 4533 O O . VAL A 1 556 ? 25.959 3.901 -13.972 1.00 96.94 556 VAL A O 1
ATOM 4536 N N . PRO A 1 557 ? 27.278 2.772 -15.406 1.00 97.31 557 PRO A N 1
ATOM 4537 C CA . PRO A 1 557 ? 27.572 3.914 -16.280 1.00 97.31 557 PRO A CA 1
ATOM 4538 C C . PRO A 1 557 ? 26.341 4.676 -16.783 1.00 97.31 557 PRO A C 1
ATOM 4540 O O . PRO A 1 557 ? 26.379 5.901 -16.903 1.00 97.31 557 PRO A O 1
ATOM 4543 N N . GLU A 1 558 ? 25.238 3.979 -17.052 1.00 97.81 558 GLU A N 1
ATOM 4544 C CA . GLU A 1 558 ? 23.983 4.585 -17.501 1.00 97.81 558 GLU A CA 1
ATOM 4545 C C . GLU A 1 558 ? 23.389 5.500 -16.425 1.00 97.81 558 GLU A C 1
ATOM 4547 O O . GLU A 1 558 ? 22.892 6.582 -16.740 1.00 97.81 558 GLU A O 1
ATOM 4552 N N . VAL A 1 559 ? 23.488 5.091 -15.156 1.00 96.25 559 VAL A N 1
ATOM 4553 C CA . VAL A 1 559 ? 23.044 5.889 -14.006 1.00 96.25 559 VAL A CA 1
ATOM 4554 C C . VAL A 1 559 ? 23.981 7.072 -13.792 1.00 96.25 559 VAL A C 1
ATOM 4556 O O . VAL A 1 559 ? 23.489 8.176 -13.588 1.00 96.25 559 VAL A O 1
ATOM 4559 N N . ASN A 1 560 ? 25.298 6.878 -13.919 1.00 96.44 560 ASN A N 1
ATOM 4560 C CA . ASN A 1 560 ? 26.279 7.964 -13.832 1.00 96.44 560 ASN A CA 1
ATOM 4561 C C . ASN A 1 560 ? 26.013 9.061 -14.874 1.00 96.44 560 ASN A C 1
ATOM 4563 O O . ASN A 1 560 ? 25.847 10.229 -14.537 1.00 96.44 560 ASN A O 1
ATOM 4567 N N . SER A 1 561 ? 25.886 8.665 -16.143 1.00 96.94 561 SER A N 1
ATOM 4568 C CA . SER A 1 561 ? 25.578 9.579 -17.245 1.00 96.94 561 SER A CA 1
ATOM 4569 C C . SER A 1 561 ? 24.271 10.337 -17.004 1.00 96.94 561 SER A C 1
ATOM 4571 O O . SER A 1 561 ? 24.218 11.547 -17.219 1.00 96.94 561 SER A O 1
ATOM 4573 N N . PHE A 1 562 ? 23.227 9.653 -16.532 1.00 96.56 562 PHE A N 1
ATOM 4574 C CA . PHE A 1 562 ? 21.942 10.291 -16.266 1.00 96.56 562 PHE A CA 1
ATOM 4575 C C . PHE A 1 562 ? 21.981 11.235 -15.055 1.00 96.56 562 PHE A C 1
ATOM 4577 O O . PHE A 1 562 ? 21.379 12.307 -15.092 1.00 96.56 562 PHE A O 1
ATOM 4584 N N . ALA A 1 563 ? 22.709 10.873 -13.998 1.00 95.56 563 ALA A N 1
ATOM 4585 C CA . ALA A 1 563 ? 22.889 11.719 -12.824 1.00 95.56 563 ALA A CA 1
ATOM 4586 C C . ALA A 1 563 ? 23.605 13.029 -13.179 1.00 95.56 563 ALA A C 1
ATOM 4588 O O . ALA A 1 563 ? 23.140 14.090 -12.769 1.00 95.56 563 ALA A O 1
ATOM 4589 N N . SER A 1 564 ? 24.659 12.983 -14.001 1.00 95.56 564 SER A N 1
ATOM 4590 C CA . SER A 1 564 ? 25.337 14.192 -14.492 1.00 95.56 564 SER A CA 1
ATOM 4591 C C . SER A 1 564 ? 24.412 15.077 -15.335 1.00 95.56 564 SER A C 1
ATOM 4593 O O . SER A 1 564 ? 24.346 16.283 -15.114 1.00 95.56 564 SER A O 1
ATOM 4595 N N . GLU A 1 565 ? 23.631 14.492 -16.255 1.00 96.06 565 GLU A N 1
ATOM 4596 C CA . GLU A 1 565 ? 22.637 15.242 -17.043 1.00 96.06 565 GLU A CA 1
ATOM 4597 C C . GLU A 1 565 ? 21.631 15.980 -16.146 1.00 96.06 565 GLU A C 1
ATOM 4599 O O . GLU A 1 565 ? 21.288 17.141 -16.399 1.00 96.06 565 GLU A O 1
ATOM 4604 N N . LEU A 1 566 ? 21.146 15.312 -15.094 1.00 95.56 566 LEU A N 1
ATOM 4605 C CA . LEU A 1 566 ? 20.212 15.907 -14.147 1.00 95.56 566 LEU A CA 1
ATOM 4606 C C . LEU A 1 566 ? 20.875 16.969 -13.279 1.00 95.56 566 LEU A C 1
ATOM 4608 O O . LEU A 1 566 ? 20.290 18.034 -13.106 1.00 95.56 566 LEU A O 1
ATOM 4612 N N . ALA A 1 567 ? 22.085 16.739 -12.787 1.00 95.06 567 ALA A N 1
ATOM 4613 C CA . ALA A 1 567 ? 22.790 17.727 -11.989 1.00 95.06 567 ALA A CA 1
ATOM 4614 C C . ALA A 1 567 ? 23.020 19.028 -12.779 1.00 95.06 567 ALA A C 1
ATOM 4616 O O . ALA A 1 567 ? 22.682 20.105 -12.285 1.00 95.06 567 ALA A O 1
ATOM 4617 N N . THR A 1 568 ? 23.422 18.936 -14.052 1.00 96.25 568 THR A N 1
ATOM 4618 C CA . THR A 1 568 ? 23.506 20.099 -14.950 1.00 96.25 568 THR A CA 1
ATOM 4619 C C . THR A 1 568 ? 22.144 20.743 -15.199 1.00 96.25 568 THR A C 1
ATOM 4621 O O . THR A 1 568 ? 22.004 21.967 -15.138 1.00 96.25 568 THR A O 1
ATOM 4624 N N . LYS A 1 569 ? 21.094 19.945 -15.437 1.00 94.81 569 LYS A N 1
ATOM 4625 C CA . LYS A 1 569 ? 19.729 20.462 -15.640 1.00 94.81 569 LYS A CA 1
ATOM 4626 C C . LYS A 1 569 ? 19.208 21.233 -14.423 1.00 94.81 569 LYS A C 1
ATOM 4628 O O . LYS A 1 569 ? 18.517 22.239 -14.595 1.00 94.81 569 LYS A O 1
ATOM 4633 N N . TYR A 1 570 ? 19.523 20.762 -13.219 1.00 92.56 570 TYR A N 1
ATOM 4634 C CA . TYR A 1 570 ? 19.150 21.388 -11.949 1.00 92.56 570 TYR A CA 1
ATOM 4635 C C . TYR A 1 570 ? 20.165 22.439 -11.477 1.00 92.56 570 TYR A C 1
ATOM 4637 O O . TYR A 1 570 ? 19.902 23.113 -10.484 1.00 92.56 570 TYR A O 1
ATOM 4645 N N . LYS A 1 571 ? 21.255 22.651 -12.230 1.00 95.62 571 LYS A N 1
ATOM 4646 C CA . LYS A 1 571 ? 22.333 23.608 -11.933 1.00 95.62 571 LYS A CA 1
ATOM 4647 C C . LYS A 1 571 ? 22.955 23.377 -10.557 1.00 95.62 571 LYS A C 1
ATOM 4649 O O . LYS A 1 571 ? 23.173 24.327 -9.804 1.00 95.62 571 LYS A O 1
ATOM 4654 N N . LEU A 1 572 ? 23.192 22.113 -10.227 1.00 92.81 572 LEU A N 1
ATOM 4655 C CA . LEU A 1 572 ? 23.847 21.750 -8.981 1.00 92.81 572 LEU A CA 1
ATOM 4656 C C . LEU A 1 572 ? 25.335 22.141 -9.035 1.00 92.81 572 LEU A C 1
ATOM 4658 O O . LEU A 1 572 ? 25.953 22.043 -10.098 1.00 92.81 572 LEU A O 1
ATOM 4662 N N . PRO A 1 573 ? 25.923 22.581 -7.911 1.00 91.38 573 PRO A N 1
ATOM 4663 C CA . PRO A 1 573 ? 27.362 22.745 -7.753 1.00 91.38 573 PRO A CA 1
ATOM 4664 C C . PRO A 1 573 ? 28.160 21.556 -8.290 1.00 91.38 573 PRO A C 1
ATOM 4666 O O . PRO A 1 573 ? 27.829 20.400 -8.026 1.00 91.38 573 PRO A O 1
ATOM 4669 N N . ASP A 1 574 ? 29.207 21.866 -9.058 1.00 92.50 574 ASP A N 1
ATOM 4670 C CA . ASP A 1 574 ? 30.093 20.906 -9.729 1.00 92.50 574 ASP A CA 1
ATOM 4671 C C . ASP A 1 574 ? 29.375 19.872 -10.621 1.00 92.50 574 ASP A C 1
ATOM 4673 O O . ASP A 1 574 ? 29.933 18.810 -10.896 1.00 92.50 574 ASP A O 1
ATOM 4677 N N . ASP A 1 575 ? 28.140 20.157 -11.056 1.00 93.00 575 ASP A N 1
ATOM 4678 C CA . ASP A 1 575 ? 27.314 19.247 -11.855 1.00 93.00 575 ASP A CA 1
ATOM 4679 C C . ASP A 1 575 ? 27.195 17.843 -11.223 1.00 93.00 575 ASP A C 1
ATOM 4681 O O . ASP A 1 575 ? 27.202 16.820 -11.917 1.00 93.00 575 ASP A O 1
ATOM 4685 N N . GLN A 1 576 ? 27.064 17.777 -9.890 1.00 92.06 576 GLN A N 1
ATOM 4686 C CA . GLN A 1 576 ? 26.982 16.507 -9.162 1.00 92.06 576 GLN A CA 1
ATOM 4687 C C . GLN A 1 576 ? 25.959 16.491 -8.020 1.00 92.06 576 GLN A C 1
ATOM 4689 O O . GLN A 1 576 ? 25.694 17.493 -7.362 1.00 92.06 576 GLN A O 1
ATOM 4694 N N . PHE A 1 577 ? 25.445 15.293 -7.734 1.00 90.19 577 PHE A N 1
ATOM 4695 C CA . PHE A 1 577 ? 24.735 14.976 -6.494 1.00 90.19 577 PHE A CA 1
ATOM 4696 C C . PHE A 1 577 ? 25.763 14.562 -5.434 1.00 90.19 577 PHE A C 1
ATOM 4698 O O . PHE A 1 577 ? 26.341 13.477 -5.515 1.00 90.19 577 PHE A O 1
ATOM 4705 N N . ASN A 1 578 ? 26.039 15.447 -4.475 1.00 86.69 578 ASN A N 1
ATOM 4706 C CA . ASN A 1 578 ? 27.135 15.295 -3.511 1.00 86.69 578 ASN A CA 1
ATOM 4707 C C . ASN A 1 578 ? 26.903 14.195 -2.457 1.00 86.69 578 ASN A C 1
ATOM 4709 O O . ASN A 1 578 ? 27.877 13.583 -2.017 1.00 86.69 578 ASN A O 1
ATOM 4713 N N . ILE A 1 579 ? 25.650 13.897 -2.093 1.00 87.88 579 ILE A N 1
ATOM 4714 C CA . ILE A 1 579 ? 25.305 12.736 -1.255 1.00 87.88 579 ILE A CA 1
ATOM 4715 C C . ILE A 1 579 ? 25.357 11.470 -2.114 1.00 87.88 579 ILE A C 1
ATOM 4717 O O . ILE A 1 579 ? 26.088 10.522 -1.812 1.00 87.88 579 ILE A O 1
ATOM 4721 N N . GLY A 1 580 ? 24.633 11.486 -3.235 1.00 92.31 580 GLY A N 1
ATOM 4722 C CA . GLY A 1 580 ? 24.679 10.437 -4.241 1.00 92.31 580 GLY A CA 1
ATOM 4723 C C . GLY A 1 580 ? 23.318 10.101 -4.837 1.00 92.31 580 GLY A C 1
ATOM 4724 O O . GLY A 1 580 ? 22.376 10.895 -4.826 1.00 92.31 580 GLY A O 1
ATOM 4725 N N . VAL A 1 581 ? 23.255 8.897 -5.391 1.00 95.06 581 VAL A N 1
ATOM 4726 C CA . VAL A 1 581 ? 22.116 8.337 -6.107 1.00 95.06 581 VAL A CA 1
ATOM 4727 C C . VAL A 1 581 ? 21.760 6.986 -5.490 1.00 95.06 581 VAL A C 1
ATOM 4729 O O . VAL A 1 581 ? 22.513 6.022 -5.629 1.00 95.06 581 VAL A O 1
ATOM 4732 N N . ASP A 1 582 ? 20.619 6.905 -4.812 1.00 95.38 582 ASP A N 1
ATOM 4733 C CA . ASP A 1 582 ? 20.057 5.668 -4.279 1.00 95.38 582 ASP A CA 1
ATOM 4734 C C . ASP A 1 582 ? 19.159 4.995 -5.323 1.00 95.38 582 ASP A C 1
ATOM 4736 O O . ASP A 1 582 ? 18.085 5.484 -5.693 1.00 95.38 582 ASP A O 1
ATOM 4740 N N . LEU A 1 583 ? 19.612 3.849 -5.822 1.00 96.44 583 LEU A N 1
ATOM 4741 C CA . LEU A 1 583 ? 18.817 2.987 -6.682 1.00 96.44 583 LEU A CA 1
ATOM 4742 C C . LEU A 1 583 ? 17.954 2.098 -5.797 1.00 96.44 583 LEU A C 1
ATOM 4744 O O . LEU A 1 583 ? 18.493 1.271 -5.069 1.00 96.44 583 LEU A O 1
ATOM 4748 N N . ILE A 1 584 ? 16.631 2.199 -5.902 1.00 96.06 584 ILE A N 1
ATOM 4749 C CA . ILE A 1 584 ? 15.688 1.472 -5.045 1.00 96.06 584 ILE A CA 1
ATOM 4750 C C . ILE A 1 584 ? 14.806 0.557 -5.893 1.00 96.06 584 ILE A C 1
ATOM 4752 O O . ILE A 1 584 ? 14.299 0.940 -6.950 1.00 96.06 584 ILE A O 1
ATOM 4756 N N . VAL A 1 585 ? 14.605 -0.667 -5.409 1.00 95.75 585 VAL A N 1
ATOM 4757 C CA . VAL A 1 585 ? 13.739 -1.686 -6.002 1.00 95.75 585 VAL A CA 1
ATOM 4758 C C . VAL A 1 585 ? 12.716 -2.138 -4.971 1.00 95.75 585 VAL A C 1
ATOM 4760 O O . VAL A 1 585 ? 13.063 -2.688 -3.923 1.00 95.75 585 VAL A O 1
ATOM 4763 N N . TYR A 1 586 ? 11.445 -1.968 -5.321 1.00 94.81 586 TYR A N 1
ATOM 4764 C CA . TYR A 1 586 ? 10.318 -2.600 -4.648 1.00 94.81 586 TYR A CA 1
ATOM 4765 C C . TYR A 1 586 ? 9.846 -3.739 -5.540 1.00 94.81 586 TYR A C 1
ATOM 4767 O O . TYR A 1 586 ? 9.374 -3.502 -6.649 1.00 94.81 586 TYR A O 1
ATOM 4775 N N . LYS A 1 587 ? 10.024 -4.977 -5.089 1.00 90.69 587 LYS A N 1
ATOM 4776 C CA . LYS A 1 587 ? 9.815 -6.194 -5.887 1.00 90.69 587 LYS A CA 1
ATOM 4777 C C . LYS A 1 587 ? 8.359 -6.441 -6.250 1.00 90.69 587 LYS A C 1
ATOM 4779 O O . LYS A 1 587 ? 8.105 -7.136 -7.228 1.00 90.69 587 LYS A O 1
ATOM 4784 N N . ASP A 1 588 ? 7.444 -5.958 -5.416 1.00 87.62 588 ASP A N 1
ATOM 4785 C CA . ASP A 1 588 ? 6.002 -6.080 -5.578 1.00 87.62 588 ASP A CA 1
ATOM 4786 C C . ASP A 1 588 ? 5.265 -5.066 -4.675 1.00 87.62 588 ASP A C 1
ATOM 4788 O O . ASP A 1 588 ? 5.862 -4.165 -4.076 1.00 87.62 588 ASP A O 1
ATOM 4792 N N . GLY A 1 589 ? 3.938 -5.199 -4.578 1.00 87.75 589 GLY A N 1
ATOM 4793 C CA . GLY A 1 589 ? 3.102 -4.363 -3.716 1.00 87.75 589 GLY A CA 1
ATOM 4794 C C . GLY A 1 589 ? 3.300 -4.584 -2.210 1.00 87.75 589 GLY A C 1
ATOM 4795 O O . GLY A 1 589 ? 2.838 -3.760 -1.424 1.00 87.75 589 GLY A O 1
ATOM 4796 N N . SER A 1 590 ? 3.970 -5.657 -1.785 1.00 90.94 590 SER A N 1
ATOM 4797 C CA . SER A 1 590 ? 4.240 -5.941 -0.369 1.00 90.94 590 SER A CA 1
ATOM 4798 C C . SER A 1 590 ? 5.471 -5.204 0.164 1.00 90.94 590 SER A C 1
ATOM 4800 O O . SER A 1 590 ? 5.551 -4.941 1.370 1.00 90.94 590 SER A O 1
ATOM 4802 N N . ASP A 1 591 ? 6.389 -4.836 -0.730 1.00 94.19 591 ASP A N 1
ATOM 4803 C CA . ASP A 1 591 ? 7.538 -3.989 -0.435 1.00 94.19 591 ASP A CA 1
ATOM 4804 C C . ASP A 1 591 ? 7.073 -2.549 -0.138 1.00 94.19 591 ASP A C 1
ATOM 4806 O O . ASP A 1 591 ? 6.086 -2.075 -0.701 1.00 94.19 591 ASP A O 1
ATOM 4810 N N . SER A 1 592 ? 7.747 -1.811 0.746 1.00 94.81 592 SER A N 1
ATOM 4811 C CA . SER A 1 592 ? 7.301 -0.472 1.182 1.00 94.81 592 SER A CA 1
ATOM 4812 C C . SER A 1 592 ? 8.426 0.378 1.767 1.00 94.81 592 SER A C 1
ATOM 4814 O O . SER A 1 592 ? 9.496 -0.127 2.088 1.00 94.81 592 SER A O 1
ATOM 4816 N N . ILE A 1 593 ? 8.171 1.667 1.965 1.00 94.88 593 ILE A N 1
ATOM 4817 C CA . ILE A 1 593 ? 8.952 2.505 2.881 1.00 94.88 593 ILE A CA 1
ATOM 4818 C C . ILE A 1 593 ? 7.977 3.206 3.825 1.00 94.88 593 ILE A C 1
ATOM 4820 O O . ILE A 1 593 ? 6.902 3.634 3.397 1.00 94.88 593 ILE A O 1
ATOM 4824 N N . GLY A 1 594 ? 8.307 3.215 5.118 1.00 95.25 594 GLY A N 1
ATOM 4825 C CA . GLY A 1 594 ? 7.477 3.831 6.151 1.00 95.25 594 GLY A CA 1
ATOM 4826 C C . GLY A 1 594 ? 7.429 5.353 6.021 1.00 95.25 594 GLY A C 1
ATOM 4827 O O . GLY A 1 594 ? 8.062 5.932 5.144 1.00 95.25 594 GLY A O 1
ATOM 4828 N N . TRP A 1 595 ? 6.663 5.997 6.897 1.00 97.06 595 TRP A N 1
ATOM 4829 C CA . TRP A 1 595 ? 6.685 7.454 7.020 1.00 97.06 595 TRP A CA 1
ATOM 4830 C C . TRP A 1 595 ? 8.055 7.921 7.513 1.00 97.06 595 TRP A C 1
ATOM 4832 O O . TRP A 1 595 ? 8.516 7.442 8.549 1.00 97.06 595 TRP A O 1
ATOM 4842 N N . HIS A 1 596 ? 8.690 8.802 6.746 1.00 95.00 596 HIS A N 1
ATOM 4843 C CA . HIS A 1 596 ? 9.994 9.393 7.036 1.00 95.00 596 HIS A CA 1
ATOM 4844 C C . HIS A 1 596 ? 10.130 10.755 6.343 1.00 95.00 596 HIS A C 1
ATOM 4846 O O . HIS A 1 596 ? 9.335 11.087 5.463 1.00 95.00 596 HIS A O 1
ATOM 4852 N N . ALA A 1 597 ? 11.131 11.526 6.749 1.00 94.88 597 ALA A N 1
ATOM 4853 C CA . ALA A 1 597 ? 11.659 12.657 6.001 1.00 94.88 597 ALA A CA 1
ATOM 4854 C C . ALA A 1 597 ? 13.112 12.339 5.627 1.00 94.88 597 ALA A C 1
ATOM 4856 O O . ALA A 1 597 ? 13.772 11.563 6.322 1.00 94.88 597 ALA A O 1
ATOM 4857 N N . ASP A 1 598 ? 13.585 12.914 4.529 1.00 93.19 598 ASP A N 1
ATOM 4858 C CA . ASP A 1 598 ? 14.995 12.878 4.141 1.00 93.19 598 ASP A CA 1
ATOM 4859 C C . ASP A 1 598 ? 15.691 14.115 4.731 1.00 93.19 598 ASP A C 1
ATOM 4861 O O . ASP A 1 598 ? 15.967 15.073 4.015 1.00 93.19 598 ASP A O 1
ATOM 4865 N N . ASP A 1 599 ? 15.868 14.136 6.056 1.00 89.94 599 ASP A N 1
ATOM 4866 C CA . ASP A 1 599 ? 16.367 15.285 6.832 1.00 89.94 599 ASP A CA 1
ATOM 4867 C C . ASP A 1 599 ? 17.656 14.976 7.620 1.00 89.94 599 ASP A C 1
ATOM 4869 O O . ASP A 1 599 ? 17.998 15.644 8.600 1.00 89.94 599 ASP A O 1
ATOM 4873 N N . THR A 1 600 ? 18.373 13.927 7.221 1.00 84.44 600 THR A N 1
ATOM 4874 C CA . THR A 1 600 ? 19.451 13.336 8.027 1.00 84.44 600 THR A CA 1
ATOM 4875 C C . THR A 1 600 ? 20.822 13.948 7.781 1.00 84.44 600 THR A C 1
ATOM 4877 O O . THR A 1 600 ? 21.707 13.839 8.635 1.00 84.44 600 THR A O 1
ATOM 4880 N N . GLN A 1 601 ? 21.023 14.568 6.621 1.00 82.69 601 GLN A N 1
ATOM 4881 C CA . GLN A 1 601 ? 22.331 15.027 6.163 1.00 82.69 601 GLN A CA 1
ATOM 4882 C C . GLN A 1 601 ? 22.317 16.453 5.620 1.00 82.69 601 GLN A C 1
ATOM 4884 O O . GLN A 1 601 ? 23.335 16.881 5.090 1.00 82.69 601 GLN A O 1
ATOM 4889 N N . GLY A 1 602 ? 21.223 17.198 5.796 1.00 84.62 602 GLY A N 1
ATOM 4890 C CA . GLY A 1 602 ? 21.106 18.576 5.312 1.00 84.62 602 GLY A CA 1
ATOM 4891 C C . GLY A 1 602 ? 20.720 18.646 3.837 1.00 84.62 602 GLY A C 1
ATOM 4892 O O . GLY A 1 602 ? 21.187 19.523 3.124 1.00 84.62 602 GLY A O 1
ATOM 4893 N N . GLU A 1 603 ? 19.903 17.701 3.383 1.00 86.38 603 GLU A N 1
ATOM 4894 C CA . GLU A 1 603 ? 19.401 17.596 2.022 1.00 86.38 603 GLU A CA 1
ATOM 4895 C C . GLU A 1 603 ? 18.657 18.888 1.617 1.00 86.38 603 GLU A C 1
ATOM 4897 O O . GLU A 1 603 ? 17.585 19.203 2.138 1.00 86.38 603 GLU A O 1
ATOM 4902 N N . ASP A 1 604 ? 19.214 19.636 0.662 1.00 92.12 604 ASP A N 1
ATOM 4903 C CA . ASP A 1 604 ? 18.597 20.834 0.085 1.00 92.12 604 ASP A CA 1
ATOM 4904 C C . ASP A 1 604 ? 17.592 20.475 -1.026 1.00 92.12 604 ASP A C 1
ATOM 4906 O O . ASP A 1 604 ? 16.568 21.145 -1.213 1.00 92.12 604 ASP A O 1
ATOM 4910 N N . LEU A 1 605 ? 17.869 19.381 -1.745 1.00 93.31 605 LEU A N 1
ATOM 4911 C CA . LEU A 1 605 ? 17.039 18.846 -2.819 1.00 93.31 605 LEU A CA 1
ATOM 4912 C C . LEU A 1 605 ? 17.048 17.315 -2.815 1.00 93.31 605 LEU A C 1
ATOM 4914 O O . LEU A 1 605 ? 18.098 16.680 -2.923 1.00 93.31 605 LEU A O 1
ATOM 4918 N N . VAL A 1 606 ? 15.852 16.731 -2.833 1.00 94.56 606 VAL A N 1
ATOM 4919 C CA . VAL A 1 606 ? 15.633 15.306 -3.096 1.00 94.56 606 VAL A CA 1
ATOM 4920 C C . VAL A 1 606 ? 14.873 15.162 -4.406 1.00 94.56 606 VAL A C 1
ATOM 4922 O O . VAL A 1 606 ? 13.739 15.619 -4.519 1.00 94.56 606 VAL A O 1
ATOM 4925 N N . LEU A 1 607 ? 15.476 14.519 -5.404 1.00 96.56 607 LEU A N 1
ATOM 4926 C CA . LEU A 1 607 ? 14.868 14.238 -6.705 1.00 96.56 607 LEU A CA 1
ATOM 4927 C C . LEU A 1 607 ? 14.644 12.736 -6.863 1.00 96.56 607 LEU A C 1
ATOM 4929 O O . LEU A 1 607 ? 15.593 11.964 -6.893 1.00 96.56 607 LEU A O 1
ATOM 4933 N N . ALA A 1 608 ? 13.400 12.319 -7.047 1.00 97.12 608 ALA A N 1
ATOM 4934 C CA . ALA A 1 608 ? 13.051 10.932 -7.308 1.00 97.12 608 ALA A CA 1
ATOM 4935 C C . ALA A 1 608 ? 12.527 10.764 -8.736 1.00 97.12 608 ALA A C 1
ATOM 4937 O O . ALA A 1 608 ? 11.593 11.448 -9.160 1.00 97.12 608 ALA A O 1
ATOM 4938 N N . VAL A 1 609 ? 13.111 9.816 -9.469 1.00 97.25 609 VAL A N 1
ATOM 4939 C CA . VAL A 1 609 ? 12.708 9.460 -10.836 1.00 97.25 609 VAL A CA 1
ATOM 4940 C C . VAL A 1 609 ? 12.191 8.028 -10.857 1.00 97.25 609 VAL A C 1
ATOM 4942 O O . VAL A 1 609 ? 12.886 7.112 -10.413 1.00 97.25 609 VAL A O 1
ATOM 4945 N N . VAL A 1 610 ? 10.986 7.817 -11.391 1.00 96.94 610 VAL A N 1
ATOM 4946 C CA . VAL A 1 610 ? 10.404 6.478 -11.552 1.00 96.94 610 VAL A CA 1
ATOM 4947 C C . VAL A 1 610 ? 10.848 5.916 -12.897 1.00 96.94 610 VAL A C 1
ATOM 4949 O O . VAL A 1 610 ? 10.393 6.351 -13.952 1.00 96.94 610 VAL A O 1
ATOM 4952 N N . VAL A 1 611 ? 11.751 4.940 -12.875 1.00 96.69 611 VAL A N 1
ATOM 4953 C CA . VAL A 1 611 ? 12.306 4.338 -14.095 1.00 96.69 611 VAL A CA 1
ATOM 4954 C C . VAL A 1 611 ? 11.347 3.289 -14.657 1.00 96.69 611 VAL A C 1
ATOM 4956 O O . VAL A 1 611 ? 11.066 3.269 -15.852 1.00 96.69 611 VAL A O 1
ATOM 4959 N N . GLU A 1 612 ? 10.795 2.440 -13.797 1.00 94.31 612 GLU A N 1
ATOM 4960 C CA . GLU A 1 612 ? 9.913 1.340 -14.190 1.00 94.31 612 GLU A CA 1
ATOM 4961 C C . GLU A 1 612 ? 8.865 1.093 -13.105 1.00 94.31 612 GLU A C 1
ATOM 4963 O O . GLU A 1 612 ? 9.164 1.176 -11.912 1.00 94.31 612 GLU A O 1
ATOM 4968 N N . SER A 1 613 ? 7.624 0.836 -13.515 1.00 90.06 613 SER A N 1
ATOM 4969 C CA . SER A 1 613 ? 6.467 0.738 -12.634 1.00 90.06 613 SER A CA 1
ATOM 4970 C C . SER A 1 613 ? 5.316 0.014 -13.334 1.00 90.06 613 SER A C 1
ATOM 4972 O O . SER A 1 613 ? 4.478 0.640 -13.982 1.00 90.06 613 SER A O 1
ATOM 4974 N N . HIS A 1 614 ? 5.188 -1.292 -13.093 1.00 81.56 614 HIS A N 1
ATOM 4975 C CA . HIS A 1 614 ? 4.046 -2.079 -13.583 1.00 81.56 614 HIS A CA 1
ATOM 4976 C C . HIS A 1 614 ? 2.695 -1.560 -13.087 1.00 81.56 614 HIS A C 1
ATOM 4978 O O . HIS A 1 614 ? 1.691 -1.642 -13.792 1.00 81.56 614 HIS A O 1
ATOM 4984 N N . GLU A 1 615 ? 2.667 -1.021 -11.869 1.00 81.81 615 GLU A N 1
ATOM 4985 C CA . GLU A 1 615 ? 1.475 -0.448 -11.262 1.00 81.81 615 GLU A CA 1
ATOM 4986 C C . GLU A 1 615 ? 1.840 0.829 -10.513 1.00 81.81 615 GLU A C 1
ATOM 4988 O O . GLU A 1 615 ? 2.790 0.849 -9.732 1.00 81.81 615 GLU A O 1
ATOM 4993 N N . MET A 1 616 ? 1.057 1.890 -10.721 1.00 87.25 616 MET A N 1
ATOM 4994 C CA . MET A 1 616 ? 1.242 3.139 -9.987 1.00 87.25 616 MET A CA 1
ATOM 4995 C C . MET A 1 616 ? 1.023 2.912 -8.491 1.00 87.25 616 MET A C 1
ATOM 4997 O O . MET A 1 616 ? -0.027 2.424 -8.062 1.00 87.25 616 MET A O 1
ATOM 5001 N N . ARG A 1 617 ? 2.016 3.311 -7.698 1.00 90.69 617 ARG A N 1
ATOM 5002 C CA . ARG A 1 617 ? 1.947 3.315 -6.239 1.00 90.69 617 ARG A CA 1
ATOM 5003 C C . ARG A 1 617 ? 1.754 4.748 -5.748 1.00 90.69 617 ARG A C 1
ATOM 5005 O O . ARG A 1 617 ? 2.460 5.632 -6.229 1.00 90.69 617 ARG A O 1
ATOM 5012 N N . PRO A 1 618 ? 0.821 4.996 -4.813 1.00 95.38 618 PRO A N 1
ATOM 5013 C CA . PRO A 1 618 ? 0.644 6.331 -4.270 1.00 95.38 618 PRO A CA 1
ATOM 5014 C C . PRO A 1 618 ? 1.825 6.670 -3.360 1.00 95.38 618 PRO A C 1
ATOM 5016 O O . PRO A 1 618 ? 1.983 6.052 -2.308 1.00 95.38 618 PRO A O 1
ATOM 5019 N N . LEU A 1 619 ? 2.623 7.664 -3.736 1.00 97.25 619 LEU A N 1
ATOM 5020 C CA . LEU A 1 619 ? 3.497 8.353 -2.794 1.00 97.25 619 LEU A CA 1
ATOM 5021 C C . LEU A 1 619 ? 2.602 9.199 -1.892 1.00 97.25 619 LEU A C 1
ATOM 5023 O O . LEU A 1 619 ? 1.903 10.087 -2.379 1.00 97.25 619 LEU A O 1
ATOM 5027 N N . LYS A 1 620 ? 2.592 8.911 -0.594 1.00 98.19 620 LYS A N 1
ATOM 5028 C CA . LYS A 1 620 ? 1.787 9.671 0.364 1.00 98.19 620 LYS A CA 1
ATOM 5029 C C . LYS A 1 620 ? 2.665 10.661 1.096 1.00 98.19 620 LYS A C 1
ATOM 5031 O O . LYS A 1 620 ? 3.773 10.311 1.481 1.00 98.19 620 LYS A O 1
ATOM 5036 N N . ILE A 1 621 ? 2.148 11.860 1.308 1.00 98.62 621 ILE A N 1
ATOM 5037 C CA . ILE A 1 621 ? 2.822 12.969 1.978 1.00 98.62 621 ILE A CA 1
ATOM 5038 C C . ILE A 1 621 ? 1.847 13.538 3.003 1.00 98.62 621 ILE A C 1
ATOM 5040 O O . ILE A 1 621 ? 0.660 13.698 2.707 1.00 98.62 621 ILE A O 1
ATOM 5044 N N . ARG A 1 622 ? 2.332 13.814 4.212 1.00 98.06 622 ARG A N 1
ATOM 5045 C CA . ARG A 1 622 ? 1.531 14.401 5.291 1.00 98.06 622 ARG A CA 1
ATOM 5046 C C . ARG A 1 622 ? 2.395 15.268 6.205 1.00 98.06 622 ARG A C 1
ATOM 5048 O O . ARG A 1 622 ? 3.616 15.126 6.181 1.00 98.06 622 ARG A O 1
ATOM 5055 N N . PRO A 1 623 ? 1.800 16.123 7.047 1.00 98.25 623 PRO A N 1
ATOM 5056 C CA . PRO A 1 623 ? 2.565 16.910 8.003 1.00 98.25 623 PRO A CA 1
ATOM 5057 C C . PRO A 1 623 ? 3.328 15.997 8.967 1.00 98.25 623 PRO A C 1
ATOM 5059 O O . PRO A 1 623 ? 2.788 14.984 9.419 1.00 98.25 623 PRO A O 1
ATOM 5062 N N . ALA A 1 624 ? 4.569 16.357 9.300 1.00 97.31 624 ALA A N 1
ATOM 5063 C CA . ALA A 1 624 ? 5.412 15.542 10.171 1.00 97.31 624 ALA A CA 1
ATOM 5064 C C . ALA A 1 624 ? 4.726 15.265 11.521 1.00 97.31 624 ALA A C 1
ATOM 5066 O O . ALA A 1 624 ? 4.259 16.194 12.187 1.00 97.31 624 ALA A O 1
ATOM 5067 N N . LYS A 1 625 ? 4.705 13.996 11.959 1.00 94.75 625 LYS A N 1
ATOM 5068 C CA . LYS A 1 625 ? 4.030 13.556 13.197 1.00 94.75 625 LYS A CA 1
ATOM 5069 C C . LYS A 1 625 ? 4.507 14.283 14.462 1.00 94.75 625 LYS A C 1
ATOM 5071 O O . LYS A 1 625 ? 3.759 14.379 15.433 1.00 94.75 625 LYS A O 1
ATOM 5076 N N . SER A 1 626 ? 5.744 14.774 14.467 1.00 92.94 626 SER A N 1
ATOM 5077 C CA . SER A 1 626 ? 6.328 15.549 15.569 1.00 92.94 626 SER A CA 1
ATOM 5078 C C . SER A 1 626 ? 5.683 16.927 15.760 1.00 92.94 626 SER A C 1
ATOM 5080 O O . SER A 1 626 ? 5.880 17.554 16.798 1.00 92.94 626 SER A O 1
ATOM 5082 N N . LYS A 1 627 ? 4.897 17.402 14.790 1.00 93.56 627 LYS A N 1
ATOM 5083 C CA . LYS A 1 627 ? 4.281 18.729 14.780 1.00 93.56 627 LYS A CA 1
ATOM 5084 C C . LYS A 1 627 ? 2.756 18.598 14.835 1.00 93.56 627 LYS A C 1
ATOM 5086 O O . LYS A 1 627 ? 2.162 17.834 14.079 1.00 93.56 627 LYS A O 1
ATOM 5091 N N . SER A 1 628 ? 2.093 19.377 15.690 1.00 96.50 628 SER A N 1
ATOM 5092 C CA . SER A 1 628 ? 0.623 19.418 15.731 1.00 96.50 628 SER A CA 1
ATOM 5093 C C . SER A 1 628 ? 0.046 19.961 14.425 1.00 96.50 628 SER A C 1
ATOM 5095 O O . SER A 1 628 ? 0.638 20.868 13.844 1.00 96.50 628 SER A O 1
ATOM 5097 N N . LEU A 1 629 ? -1.111 19.452 13.992 1.00 97.69 629 LEU A N 1
ATOM 5098 C CA . LEU A 1 629 ? -1.793 19.935 12.787 1.00 97.69 629 LEU A CA 1
ATOM 5099 C C . LEU A 1 629 ? -2.188 21.415 12.915 1.00 97.69 629 LEU A C 1
ATOM 5101 O O . LEU A 1 629 ? -2.729 21.841 13.941 1.00 97.69 629 LEU A O 1
ATOM 5105 N N . SER A 1 630 ? -1.932 22.169 11.853 1.00 97.81 630 SER A N 1
ATOM 5106 C CA . SER A 1 630 ? -2.270 23.579 11.673 1.00 97.81 630 SER A CA 1
ATOM 5107 C C . SER A 1 630 ? -3.274 23.738 10.536 1.00 97.81 630 SER A C 1
ATOM 5109 O O . SER A 1 630 ? -3.382 22.883 9.661 1.00 97.81 630 SER A O 1
ATOM 5111 N N . ASP A 1 631 ? -4.030 24.833 10.573 1.00 98.25 631 ASP A N 1
ATOM 5112 C CA . ASP A 1 631 ? -4.975 25.169 9.507 1.00 98.25 631 ASP A CA 1
ATOM 5113 C C . ASP A 1 631 ? -4.243 25.273 8.161 1.00 98.25 631 ASP A C 1
ATOM 5115 O O . ASP A 1 631 ? -3.168 25.873 8.100 1.00 98.25 631 ASP A O 1
ATOM 5119 N N . GLY A 1 632 ? -4.799 24.658 7.118 1.00 97.81 632 GLY A N 1
ATOM 5120 C CA . GLY A 1 632 ? -4.217 24.609 5.776 1.00 97.81 632 GLY A CA 1
ATOM 5121 C C . GLY A 1 632 ? -3.220 23.473 5.531 1.00 97.81 632 GLY A C 1
ATOM 5122 O O . GLY A 1 632 ? -2.873 23.241 4.377 1.00 97.81 632 GLY A O 1
ATOM 5123 N N . ASP A 1 633 ? -2.797 22.733 6.563 1.00 98.31 633 ASP A N 1
ATOM 5124 C CA . ASP A 1 633 ? -1.839 21.632 6.410 1.00 98.31 633 ASP A CA 1
ATOM 5125 C C . ASP A 1 633 ? -2.339 20.568 5.426 1.00 98.31 633 ASP A C 1
ATOM 5127 O O . ASP A 1 633 ? -3.464 20.073 5.533 1.00 98.31 633 ASP A O 1
ATOM 5131 N N . GLU A 1 634 ? -1.482 20.173 4.491 1.00 98.50 634 GLU A N 1
ATOM 5132 C CA . GLU A 1 634 ? -1.861 19.309 3.382 1.00 98.50 634 GLU A CA 1
ATOM 5133 C C . GLU A 1 634 ? -1.573 17.831 3.647 1.00 98.50 634 GLU A C 1
ATOM 5135 O O . GLU A 1 634 ? -0.513 17.450 4.143 1.00 98.50 634 GLU A O 1
ATOM 5140 N N . GLU A 1 635 ? -2.503 16.979 3.223 1.00 98.44 635 GLU A N 1
ATOM 5141 C CA . GLU A 1 635 ? -2.208 15.594 2.873 1.00 98.44 635 GLU A CA 1
ATOM 5142 C C . GLU A 1 635 ? -2.270 15.435 1.358 1.00 98.44 635 GLU A C 1
ATOM 5144 O O . GLU A 1 635 ? -3.216 15.892 0.711 1.00 98.44 635 GLU A O 1
ATOM 5149 N N . ILE A 1 636 ? -1.263 14.769 0.795 1.00 98.56 636 ILE A N 1
ATOM 5150 C CA . ILE A 1 636 ? -1.099 14.616 -0.649 1.00 98.56 636 ILE A CA 1
ATOM 5151 C C . ILE A 1 636 ? -0.872 13.141 -0.968 1.00 98.56 636 ILE A C 1
ATOM 5153 O O . ILE A 1 636 ? -0.099 12.454 -0.301 1.00 98.56 636 ILE A O 1
ATOM 5157 N N . GLU A 1 637 ? -1.527 12.652 -2.015 1.00 98.19 637 GLU A N 1
ATOM 5158 C CA . GLU A 1 637 ? -1.191 11.376 -2.642 1.00 98.19 637 GLU A CA 1
ATOM 5159 C C . GLU A 1 637 ? -0.798 11.621 -4.095 1.00 98.19 637 GLU A C 1
ATOM 5161 O O . GLU A 1 637 ? -1.622 12.086 -4.882 1.00 98.19 637 GLU A O 1
ATOM 5166 N N . LEU A 1 638 ? 0.444 11.302 -4.458 1.00 97.88 638 LEU A N 1
ATOM 5167 C CA . LEU A 1 638 ? 0.958 11.426 -5.818 1.00 97.88 638 LEU A CA 1
ATOM 5168 C C . LEU A 1 638 ? 1.007 10.059 -6.512 1.00 97.88 638 LEU A C 1
ATOM 5170 O O . LEU A 1 638 ? 1.557 9.092 -5.992 1.00 97.88 638 LEU A O 1
ATOM 5174 N N . PHE A 1 639 ? 0.451 9.993 -7.717 1.00 96.25 639 PHE A N 1
ATOM 5175 C CA . PHE A 1 639 ? 0.453 8.848 -8.625 1.00 96.25 639 PHE A CA 1
ATOM 5176 C C . PHE A 1 639 ? 1.517 9.068 -9.708 1.00 96.25 639 PHE A C 1
ATOM 5178 O O . PHE A 1 639 ? 1.214 9.401 -10.858 1.00 96.25 639 PHE A O 1
ATOM 5185 N N . ILE A 1 640 ? 2.781 8.939 -9.307 1.00 95.25 640 ILE A N 1
ATOM 5186 C CA . ILE A 1 640 ? 3.934 9.107 -10.196 1.00 95.25 640 ILE A CA 1
ATOM 5187 C C . ILE A 1 640 ? 4.102 7.826 -11.021 1.00 95.25 640 ILE A C 1
ATOM 5189 O O . ILE A 1 640 ? 4.176 6.724 -10.473 1.00 95.25 640 ILE A O 1
ATOM 5193 N N . GLY A 1 641 ? 4.081 7.973 -12.343 1.00 94.88 641 GLY A N 1
ATOM 5194 C CA . GLY A 1 641 ? 4.154 6.876 -13.297 1.00 94.88 641 GLY A CA 1
ATOM 5195 C C . GLY A 1 641 ? 5.552 6.713 -13.878 1.00 94.88 641 GLY A C 1
ATOM 5196 O O . GLY A 1 641 ? 6.493 7.416 -13.524 1.00 94.88 641 GLY A O 1
ATOM 5197 N N . GLU A 1 642 ? 5.681 5.753 -14.787 1.00 95.38 642 GLU A N 1
ATOM 5198 C CA . GLU A 1 642 ? 6.942 5.470 -15.464 1.00 95.38 642 GLU A CA 1
ATOM 5199 C C . GLU A 1 642 ? 7.444 6.673 -16.264 1.00 95.38 642 GLU A C 1
ATOM 5201 O O . GLU A 1 642 ? 6.737 7.213 -17.110 1.00 95.38 642 GLU A O 1
ATOM 5206 N N . GLY A 1 643 ? 8.701 7.037 -16.037 1.00 96.06 643 GLY A N 1
ATOM 5207 C CA . GLY A 1 643 ? 9.381 8.147 -16.684 1.00 96.06 643 GLY A CA 1
ATOM 5208 C C . GLY A 1 643 ? 9.101 9.518 -16.074 1.00 96.06 643 GLY A C 1
ATOM 5209 O O . GLY A 1 643 ? 9.764 10.481 -16.452 1.00 96.06 643 GLY A O 1
ATOM 5210 N N . ASP A 1 644 ? 8.182 9.621 -15.117 1.00 96.94 644 ASP A N 1
ATOM 5211 C CA . ASP A 1 644 ? 7.947 10.856 -14.380 1.00 96.94 644 ASP A CA 1
ATOM 5212 C C . ASP A 1 644 ? 8.953 11.025 -13.236 1.00 96.94 644 ASP A C 1
ATOM 5214 O O . ASP A 1 644 ? 9.595 10.074 -12.775 1.00 96.94 644 ASP A O 1
ATOM 5218 N N . ALA A 1 645 ? 9.045 12.252 -12.735 1.00 97.25 645 ALA A N 1
ATOM 5219 C CA . ALA A 1 645 ? 9.825 12.568 -11.553 1.00 97.25 645 ALA A CA 1
ATOM 5220 C C . ALA A 1 645 ? 9.089 13.518 -10.617 1.00 97.25 645 ALA A C 1
ATOM 5222 O O . ALA A 1 645 ? 8.210 14.279 -11.035 1.00 97.25 645 ALA A O 1
ATOM 5223 N N . TYR A 1 646 ? 9.501 13.504 -9.356 1.00 97.75 646 TYR A N 1
ATOM 5224 C CA . TYR A 1 646 ? 9.133 14.513 -8.378 1.00 97.75 646 TYR A CA 1
ATOM 5225 C C . TYR A 1 646 ? 10.368 14.955 -7.596 1.00 97.75 646 TYR A C 1
ATOM 5227 O O . TYR A 1 646 ? 11.269 14.159 -7.346 1.00 97.75 646 TYR A O 1
ATOM 5235 N N . ALA A 1 647 ? 10.410 16.229 -7.227 1.00 97.38 647 ALA A N 1
ATOM 5236 C CA . ALA A 1 647 ? 11.441 16.791 -6.375 1.00 97.38 647 ALA A CA 1
ATOM 5237 C C . ALA A 1 647 ? 10.820 17.401 -5.120 1.00 97.38 647 ALA A C 1
ATOM 5239 O O . ALA A 1 647 ? 9.733 17.974 -5.194 1.00 97.38 647 ALA A O 1
ATOM 5240 N N . MET A 1 648 ? 11.514 17.276 -3.997 1.00 97.50 648 MET A N 1
ATOM 5241 C CA . MET A 1 648 ? 11.149 17.822 -2.694 1.00 97.50 648 MET A CA 1
ATOM 5242 C C . MET A 1 648 ? 12.310 18.688 -2.216 1.00 97.50 648 MET A C 1
ATOM 5244 O O . MET A 1 648 ? 13.460 18.251 -2.274 1.00 97.50 648 MET A O 1
ATOM 5248 N N . ASP A 1 649 ? 12.021 19.915 -1.795 1.00 96.75 649 ASP A N 1
ATOM 5249 C CA . ASP A 1 649 ? 13.036 20.800 -1.222 1.00 96.75 649 ASP A CA 1
ATOM 5250 C C . ASP A 1 649 ? 13.227 20.558 0.283 1.00 96.75 649 ASP A C 1
ATOM 5252 O O . ASP A 1 649 ? 12.448 19.854 0.932 1.00 96.75 649 ASP A O 1
ATOM 5256 N N . ARG A 1 650 ? 14.270 21.168 0.847 1.00 95.31 650 ARG A N 1
ATOM 5257 C CA . ARG A 1 650 ? 14.580 21.110 2.280 1.00 95.31 650 ARG A CA 1
ATOM 5258 C C . ARG A 1 650 ? 13.397 21.411 3.192 1.00 95.31 650 ARG A C 1
ATOM 5260 O O . ARG A 1 650 ? 13.134 20.686 4.146 1.00 95.31 650 ARG A O 1
ATOM 5267 N N . LEU A 1 651 ? 12.683 22.501 2.917 1.00 96.81 651 LEU A N 1
ATOM 5268 C CA . LEU A 1 651 ? 11.592 22.957 3.778 1.00 96.81 651 LEU A CA 1
ATOM 5269 C C . LEU A 1 651 ? 10.425 21.959 3.773 1.00 96.81 651 LEU A C 1
ATOM 5271 O O . LEU A 1 651 ? 9.762 21.787 4.799 1.00 96.81 651 LEU A O 1
ATOM 5275 N N . MET A 1 652 ? 10.210 21.253 2.656 1.00 97.19 652 MET A N 1
ATOM 5276 C CA . MET A 1 652 ? 9.277 20.133 2.602 1.00 97.19 652 MET A CA 1
ATOM 5277 C C . MET A 1 652 ? 9.699 19.018 3.570 1.00 97.19 652 MET A C 1
ATOM 5279 O O . MET A 1 652 ? 8.857 18.583 4.357 1.00 97.19 652 MET A O 1
ATOM 5283 N N . GLN A 1 653 ? 10.978 18.623 3.591 1.00 95.50 653 GLN A N 1
ATOM 5284 C CA . GLN A 1 653 ? 11.492 17.589 4.508 1.00 95.50 653 GLN A CA 1
ATOM 5285 C C . GLN A 1 653 ? 11.410 18.016 5.981 1.00 95.50 653 GLN A C 1
ATOM 5287 O O . GLN A 1 653 ? 11.088 17.216 6.853 1.00 95.50 653 GLN A O 1
ATOM 5292 N N . GLU A 1 654 ? 11.619 19.301 6.275 1.00 95.69 654 GLU A N 1
ATOM 5293 C CA . GLU A 1 654 ? 11.483 19.827 7.637 1.00 95.69 654 GLU A CA 1
ATOM 5294 C C . GLU A 1 654 ? 10.014 19.855 8.110 1.00 95.69 654 GLU A C 1
ATOM 5296 O O . GLU A 1 654 ? 9.730 19.748 9.310 1.00 95.69 654 GLU A O 1
ATOM 5301 N N . GLY A 1 655 ? 9.058 20.079 7.200 1.00 97.00 655 GLY A N 1
ATOM 5302 C CA . GLY A 1 655 ? 7.634 20.287 7.494 1.00 97.00 655 GLY A CA 1
ATOM 5303 C C . GLY A 1 655 ? 6.755 19.034 7.434 1.00 97.00 655 GLY A C 1
ATOM 5304 O O . GLY A 1 655 ? 5.762 18.943 8.178 1.00 97.00 655 GLY A O 1
ATOM 5305 N N . TYR A 1 656 ? 7.121 18.092 6.567 1.00 98.31 656 TYR A N 1
ATOM 5306 C CA . TYR A 1 656 ? 6.312 16.961 6.127 1.00 98.31 656 TYR A CA 1
ATOM 5307 C C . TYR A 1 656 ? 7.112 15.661 6.177 1.00 98.31 656 TYR A C 1
ATOM 5309 O O . TYR A 1 656 ? 8.333 15.643 6.166 1.00 98.31 656 TYR A O 1
ATOM 5317 N N . GLU A 1 657 ? 6.389 14.551 6.224 1.00 97.88 657 GLU A N 1
ATOM 5318 C CA . GLU A 1 657 ? 6.928 13.211 6.040 1.00 97.88 657 GLU A CA 1
ATOM 5319 C C . GLU A 1 657 ? 6.230 12.552 4.851 1.00 97.88 657 GLU A C 1
ATOM 5321 O O . GLU A 1 657 ? 5.086 12.876 4.509 1.00 97.88 657 GLU A O 1
ATOM 5326 N N . HIS A 1 658 ? 6.905 11.598 4.226 1.00 98.12 658 HIS A N 1
ATOM 5327 C CA . HIS A 1 658 ? 6.400 10.872 3.078 1.00 98.12 658 HIS A CA 1
ATOM 5328 C C . HIS A 1 658 ? 6.597 9.360 3.228 1.00 98.12 658 HIS A C 1
ATOM 5330 O O . HIS A 1 658 ? 7.386 8.879 4.043 1.00 98.12 658 HIS A O 1
ATOM 5336 N N . CYS A 1 659 ? 5.806 8.581 2.494 1.00 97.62 659 CYS A N 1
ATOM 5337 C CA . CYS A 1 659 ? 5.918 7.128 2.479 1.00 97.62 659 CYS A CA 1
ATOM 5338 C C . CYS A 1 659 ? 5.476 6.528 1.145 1.00 97.62 659 CYS A C 1
ATOM 5340 O O . CYS A 1 659 ? 4.686 7.112 0.398 1.00 97.62 659 CYS A O 1
ATOM 5342 N N . LEU A 1 660 ? 5.930 5.299 0.902 1.00 96.25 660 LEU A N 1
ATOM 5343 C CA . LEU A 1 660 ? 5.391 4.432 -0.136 1.00 96.25 660 LEU A CA 1
ATOM 5344 C C . LEU A 1 660 ? 4.738 3.228 0.557 1.00 96.25 660 LEU A C 1
ATOM 5346 O O . LEU A 1 660 ? 5.420 2.248 0.881 1.00 96.25 660 LEU A O 1
ATOM 5350 N N . PRO A 1 661 ? 3.427 3.292 0.844 1.00 95.75 661 PRO A N 1
ATOM 5351 C CA . PRO A 1 661 ? 2.745 2.285 1.639 1.00 95.75 661 PRO A CA 1
ATOM 5352 C C . PRO A 1 661 ? 2.651 0.973 0.871 1.00 95.75 661 PRO A C 1
ATOM 5354 O O . PRO A 1 661 ? 2.583 0.972 -0.362 1.00 95.75 661 PRO A O 1
ATOM 5357 N N . LYS A 1 662 ? 2.589 -0.146 1.600 1.00 93.94 662 LYS A N 1
ATOM 5358 C CA . LYS A 1 662 ? 2.237 -1.437 1.002 1.00 93.94 662 LYS A CA 1
ATOM 5359 C C . LYS A 1 662 ? 0.929 -1.289 0.240 1.00 93.94 662 LYS A C 1
ATOM 5361 O O . LYS A 1 662 ? -0.012 -0.659 0.724 1.00 93.94 662 LYS A O 1
ATOM 5366 N N . LYS A 1 663 ? 0.866 -1.889 -0.938 1.00 87.88 663 LYS A N 1
ATOM 5367 C CA . LYS A 1 663 ? -0.401 -2.107 -1.610 1.00 87.88 663 LYS A CA 1
ATOM 5368 C C . LYS A 1 663 ? -1.141 -3.148 -0.777 1.00 87.88 663 LYS A C 1
ATOM 5370 O O . LYS A 1 663 ? -0.663 -4.273 -0.632 1.00 87.88 663 LYS A O 1
ATOM 5375 N N . GLU A 1 664 ? -2.267 -2.761 -0.181 1.00 79.88 664 GLU A N 1
ATOM 5376 C CA . GLU A 1 664 ? -3.215 -3.736 0.363 1.00 79.88 664 GLU A CA 1
ATOM 5377 C C . GLU A 1 664 ? -3.442 -4.784 -0.717 1.00 79.88 664 GLU A C 1
ATOM 5379 O O . GLU A 1 664 ? -3.576 -4.394 -1.874 1.00 79.88 664 GLU A O 1
ATOM 5384 N N . ASN A 1 665 ? -3.365 -6.071 -0.359 1.00 55.12 665 ASN A N 1
ATOM 5385 C CA . ASN A 1 665 ? -3.347 -7.202 -1.287 1.00 55.12 665 ASN A CA 1
ATOM 5386 C C . ASN A 1 665 ? -4.505 -7.128 -2.296 1.00 55.12 665 ASN A C 1
ATOM 5388 O O . ASN A 1 665 ? -5.512 -7.820 -2.165 1.00 55.12 665 ASN A O 1
ATOM 5392 N N . VAL A 1 666 ? -4.330 -6.352 -3.361 1.00 47.25 666 VAL A N 1
ATOM 5393 C CA . VAL A 1 666 ? -5.010 -6.557 -4.620 1.00 47.25 666 VAL A CA 1
ATOM 5394 C C . VAL A 1 666 ? -4.367 -7.838 -5.100 1.00 47.25 666 VAL A C 1
ATOM 5396 O O . VAL A 1 666 ? -3.263 -7.824 -5.642 1.00 47.25 666 VAL A O 1
ATOM 5399 N N . ILE A 1 667 ? -4.988 -8.966 -4.756 1.00 48.06 667 ILE A N 1
ATOM 5400 C CA . ILE A 1 667 ? -4.648 -10.271 -5.308 1.00 48.06 667 ILE A CA 1
ATOM 5401 C C . ILE A 1 667 ? -4.679 -10.060 -6.815 1.00 48.06 667 ILE A C 1
ATOM 5403 O O . ILE A 1 667 ? -5.752 -9.903 -7.392 1.00 48.06 667 ILE A O 1
ATOM 5407 N N . MET A 1 668 ? -3.493 -9.910 -7.413 1.00 41.38 668 MET A N 1
ATOM 5408 C CA . MET A 1 668 ? -3.384 -9.478 -8.795 1.00 41.38 668 MET A CA 1
ATOM 5409 C C . MET A 1 668 ? -4.159 -10.456 -9.657 1.00 41.38 668 MET A C 1
ATOM 5411 O O . MET A 1 668 ? -3.849 -11.651 -9.712 1.00 41.38 668 MET A O 1
ATOM 5415 N N . GLU A 1 669 ? -5.175 -9.933 -10.332 1.00 41.38 669 GLU A N 1
ATOM 5416 C CA . GLU A 1 669 ? -5.831 -10.626 -11.416 1.00 41.38 669 GLU A CA 1
ATOM 5417 C C . GLU A 1 669 ? -4.750 -10.924 -12.462 1.00 41.38 669 GLU A C 1
ATOM 5419 O O . GLU A 1 669 ? -4.318 -10.045 -13.208 1.00 41.38 669 GLU A O 1
ATOM 5424 N N . ARG A 1 670 ? -4.246 -12.166 -12.476 1.00 36.34 670 ARG A N 1
ATOM 5425 C CA . ARG A 1 670 ? -3.327 -12.666 -13.505 1.00 36.34 670 ARG A CA 1
ATOM 5426 C C . ARG A 1 670 ? -4.049 -12.638 -14.847 1.00 36.34 670 ARG A C 1
ATOM 5428 O O . ARG A 1 670 ? -4.598 -13.641 -15.304 1.00 36.34 670 ARG A O 1
ATOM 5435 N N . THR A 1 671 ? -4.031 -11.483 -15.490 1.00 35.09 671 THR A N 1
ATOM 5436 C CA . THR A 1 671 ? -4.444 -11.332 -16.874 1.00 35.09 671 THR A CA 1
ATOM 5437 C C . THR A 1 671 ? -3.244 -11.738 -17.716 1.00 35.09 671 THR A C 1
ATOM 5439 O O . THR A 1 671 ? -2.379 -10.932 -18.032 1.00 35.09 671 THR A O 1
ATOM 5442 N N . SER A 1 672 ? -3.142 -13.035 -18.013 1.00 34.84 672 SER A N 1
ATOM 5443 C CA . SER A 1 672 ? -2.180 -13.548 -18.986 1.00 34.84 672 SER A CA 1
ATOM 5444 C C . SER A 1 672 ? -2.573 -13.031 -20.371 1.00 34.84 672 SER A C 1
ATOM 5446 O O . SER A 1 672 ? -3.423 -13.627 -21.037 1.00 34.84 672 SER A O 1
ATOM 5448 N N . LEU A 1 673 ? -1.997 -11.906 -20.781 1.00 32.25 673 LEU A N 1
ATOM 5449 C CA . LEU A 1 673 ? -2.043 -11.432 -22.156 1.00 32.25 673 LEU A CA 1
ATOM 5450 C C . LEU A 1 673 ? -0.878 -12.063 -22.921 1.00 32.25 673 LEU A C 1
ATOM 5452 O O . LEU A 1 673 ? 0.271 -11.727 -22.689 1.00 32.25 673 LEU A O 1
ATOM 5456 N N . ASN A 1 674 ? -1.253 -12.963 -23.831 1.00 34.28 674 ASN A N 1
ATOM 5457 C CA . ASN A 1 674 ? -0.532 -13.436 -25.014 1.00 34.28 674 ASN A CA 1
ATOM 5458 C C . ASN A 1 674 ? 0.804 -14.168 -24.806 1.00 34.28 674 ASN A C 1
ATOM 5460 O O . ASN A 1 674 ? 1.741 -13.702 -24.175 1.00 34.28 674 ASN A O 1
ATOM 5464 N N . GLY A 1 675 ? 0.863 -15.370 -25.383 1.00 33.97 675 GLY A N 1
ATOM 5465 C CA . GLY A 1 675 ? 2.007 -16.261 -25.302 1.00 33.97 675 GLY A CA 1
ATOM 5466 C C . GLY A 1 675 ? 3.242 -15.693 -25.990 1.00 33.97 675 GLY A C 1
ATOM 5467 O O . GLY A 1 675 ? 3.303 -15.646 -27.211 1.00 33.97 675 GLY A O 1
ATOM 5468 N N . LEU A 1 676 ? 4.216 -15.344 -25.163 1.00 30.86 676 LEU A N 1
ATOM 5469 C CA . LEU A 1 676 ? 5.652 -15.519 -25.335 1.00 30.86 676 LEU A CA 1
ATOM 5470 C C . LEU A 1 676 ? 6.166 -15.707 -23.900 1.00 30.86 676 LEU A C 1
ATOM 5472 O O . LEU A 1 676 ? 6.008 -14.824 -23.061 1.00 30.86 676 LEU A O 1
ATOM 5476 N N . GLU A 1 677 ? 6.640 -16.909 -23.567 1.00 38.91 677 GLU A N 1
ATOM 5477 C CA . GLU A 1 677 ? 7.296 -17.172 -22.281 1.00 38.91 677 GLU A CA 1
ATOM 5478 C C . GLU A 1 677 ? 8.656 -16.456 -22.277 1.00 38.91 677 GLU A C 1
ATOM 5480 O O . GLU A 1 677 ? 9.678 -17.049 -22.607 1.00 38.91 677 GLU A O 1
ATOM 5485 N N . GLU A 1 678 ? 8.667 -15.179 -21.899 1.00 32.59 678 GLU A N 1
ATOM 5486 C CA . GLU A 1 678 ? 9.878 -14.447 -21.530 1.00 32.59 678 GLU A CA 1
ATOM 5487 C C . GLU A 1 678 ? 9.854 -14.146 -20.024 1.00 32.59 678 GLU A C 1
ATOM 5489 O O . GLU A 1 678 ? 8.994 -13.434 -19.522 1.00 32.59 678 GLU A O 1
ATOM 5494 N N . THR A 1 679 ? 10.811 -14.754 -19.314 1.00 31.98 679 THR A N 1
ATOM 5495 C CA . THR A 1 679 ? 11.369 -14.388 -17.996 1.00 31.98 679 THR A CA 1
ATOM 5496 C C . THR A 1 679 ? 10.411 -14.055 -16.836 1.00 31.98 679 THR A C 1
ATOM 5498 O O . THR A 1 679 ? 9.757 -13.023 -16.809 1.00 31.98 679 THR A O 1
ATOM 5501 N N . ASN A 1 680 ? 10.471 -14.863 -15.768 1.00 31.56 680 ASN A N 1
ATOM 5502 C CA . ASN A 1 680 ? 9.901 -14.595 -14.431 1.00 31.56 680 ASN A CA 1
ATOM 5503 C C . ASN A 1 680 ? 10.601 -13.436 -13.667 1.00 31.56 680 ASN A C 1
ATOM 5505 O O . ASN A 1 680 ? 10.818 -13.532 -12.461 1.00 31.56 680 ASN A O 1
ATOM 5509 N N . ASN A 1 681 ? 10.956 -12.350 -14.346 1.00 36.75 681 ASN A N 1
ATOM 5510 C CA . ASN A 1 681 ? 11.298 -11.072 -13.721 1.00 36.75 681 ASN A CA 1
ATOM 5511 C C . ASN A 1 681 ? 10.088 -10.134 -13.881 1.00 36.75 681 ASN A C 1
ATOM 5513 O O . ASN A 1 681 ? 9.191 -10.444 -14.653 1.00 36.75 681 ASN A O 1
ATOM 5517 N N . LEU A 1 682 ? 10.086 -8.976 -13.215 1.00 35.28 682 LEU A N 1
ATOM 5518 C CA . LEU A 1 682 ? 9.254 -7.810 -13.573 1.00 35.28 682 LEU A CA 1
ATOM 5519 C C . LEU A 1 682 ? 7.846 -7.732 -12.951 1.00 35.28 682 LEU A C 1
ATOM 5521 O O . LEU A 1 682 ? 6.821 -7.739 -13.626 1.00 35.28 682 LEU A O 1
ATOM 5525 N N . LEU A 1 683 ? 7.820 -7.558 -11.628 1.00 35.59 683 LEU A N 1
ATOM 5526 C CA . LEU A 1 683 ? 6.817 -6.723 -10.952 1.00 35.59 683 LEU A CA 1
ATOM 5527 C C . LEU A 1 683 ? 7.514 -5.635 -10.114 1.00 35.59 683 LEU A C 1
ATOM 5529 O O . LEU A 1 683 ? 7.078 -5.309 -9.018 1.00 35.59 683 LEU A O 1
ATOM 5533 N N . SER A 1 684 ? 8.624 -5.074 -10.611 1.00 38.94 684 SER A N 1
ATOM 5534 C CA . SER A 1 684 ? 9.411 -4.101 -9.847 1.00 38.94 684 SER A CA 1
ATOM 5535 C C . SER A 1 684 ? 8.939 -2.658 -10.040 1.00 38.94 684 SER A C 1
ATOM 5537 O O . SER A 1 684 ? 8.804 -2.205 -11.173 1.00 38.94 684 SER A O 1
ATOM 5539 N N . TRP A 1 685 ? 8.757 -1.919 -8.941 1.00 41.00 685 TRP A N 1
ATOM 5540 C CA . TRP A 1 685 ? 8.819 -0.453 -8.939 1.00 41.00 685 TRP A CA 1
ATOM 5541 C C . TRP A 1 685 ? 10.279 -0.061 -8.720 1.00 41.00 685 TRP A C 1
ATOM 5543 O O . TRP A 1 685 ? 10.871 -0.437 -7.703 1.00 41.00 685 TRP A O 1
ATOM 5553 N N . ARG A 1 686 ? 10.878 0.624 -9.692 1.00 64.00 686 ARG A N 1
ATOM 5554 C CA . ARG A 1 686 ? 12.284 1.030 -9.656 1.00 64.00 686 ARG A CA 1
ATOM 5555 C C . ARG A 1 686 ? 12.373 2.543 -9.618 1.00 64.00 686 ARG A C 1
ATOM 5557 O O . ARG A 1 686 ? 11.924 3.210 -10.553 1.00 64.00 686 ARG A O 1
ATOM 5564 N N . THR A 1 687 ? 12.981 3.066 -8.561 1.00 58.19 687 THR A N 1
ATOM 5565 C CA . THR A 1 687 ? 13.234 4.498 -8.409 1.00 58.19 687 THR A CA 1
ATOM 5566 C C . THR A 1 687 ? 14.709 4.799 -8.288 1.00 58.19 687 THR A C 1
ATOM 5568 O O . THR A 1 687 ? 15.491 4.007 -7.771 1.00 58.19 687 THR A O 1
ATOM 5571 N N . CYS A 1 688 ? 15.064 5.979 -8.769 1.00 51.94 688 CYS A N 1
ATOM 5572 C CA . CYS A 1 688 ? 16.367 6.585 -8.596 1.00 51.94 688 CYS A CA 1
ATOM 5573 C C . CYS A 1 688 ? 16.161 7.828 -7.725 1.00 51.94 688 CYS A C 1
ATOM 5575 O O . CYS A 1 688 ? 15.600 8.812 -8.209 1.00 51.94 688 CYS A O 1
ATOM 5577 N N . GLY A 1 689 ? 16.521 7.748 -6.443 1.00 56.50 689 GLY A N 1
ATOM 5578 C CA . GLY A 1 689 ? 16.539 8.890 -5.531 1.00 56.50 689 GLY A CA 1
ATOM 5579 C C . GLY A 1 689 ? 17.892 9.580 -5.624 1.00 56.50 689 GLY A C 1
ATOM 5580 O O . GLY A 1 689 ? 18.914 8.942 -5.421 1.00 56.50 689 GLY A O 1
ATOM 5581 N N . MET A 1 690 ? 17.927 10.854 -5.977 1.00 69.44 690 MET A N 1
ATOM 5582 C CA . MET A 1 690 ? 19.143 11.655 -6.055 1.00 69.44 690 MET A CA 1
ATOM 5583 C C . MET A 1 690 ? 19.061 12.740 -4.989 1.00 69.44 690 MET A C 1
ATOM 5585 O O . MET A 1 690 ? 18.065 13.462 -4.928 1.00 69.44 690 MET A O 1
ATOM 5589 N N . GLN A 1 691 ? 20.078 12.829 -4.140 1.00 63.56 691 GLN A N 1
ATOM 5590 C CA . GLN A 1 691 ? 20.095 13.750 -3.005 1.00 63.56 691 GLN A CA 1
ATOM 5591 C C . GLN A 1 691 ? 21.257 14.732 -3.147 1.00 63.56 691 GLN A C 1
ATOM 5593 O O . GLN A 1 691 ? 22.377 14.348 -3.505 1.00 63.56 691 GLN A O 1
ATOM 5598 N N . PHE A 1 692 ? 20.971 16.003 -2.888 1.00 56.41 692 PHE A N 1
ATOM 5599 C CA . PHE A 1 692 ? 21.937 17.091 -2.921 1.00 56.41 692 PHE A CA 1
ATOM 5600 C C . PHE A 1 692 ? 21.817 17.935 -1.646 1.00 56.41 692 PHE A C 1
ATOM 5602 O O . PHE A 1 692 ? 20.702 18.309 -1.284 1.00 56.41 692 PHE A O 1
ATOM 5609 N N . HIS A 1 693 ? 22.950 18.216 -0.998 1.00 46.03 693 HIS A N 1
ATOM 5610 C CA . HIS A 1 693 ? 23.112 19.213 0.067 1.00 46.03 693 HIS A CA 1
ATOM 5611 C C . HIS A 1 693 ? 23.616 20.526 -0.515 1.00 46.03 693 HIS A C 1
ATOM 5613 O O . HIS A 1 693 ? 24.640 20.480 -1.233 1.00 46.03 693 HIS A O 1
#

Foldseek 3Di:
DDDDDDDDDDDDDDPVVVLVLLLVLLVCLLVPPVVNCVVLDVVLSVVLNVQSVVVVVVVVVVVVVVVVVVPPPDDDDDDDDDDDDDDDDDPDDDDDPDPDDDPSNVVVSLVSVCVVDVDRPDDPPPPDPPVVVVSVVVSVVVVCVVVVHDDDPPDDDDDDDDDDDDDDDDDDDDDDDDDDDDDDDDDDDDDDDDDDVVPVVVVVVVVVVVVVVVVVVVVVVVVVVVVVVVVVCVVLPPPQLQDPVSVVVVVVVLLVPDDPVLSVQALFWWWFDDPPAIFIKGFHDLLLAAPDDLSVVQSVQRVVCVVVVHQGWTWIATFLDDPLPRIDTHGPVRTDGHVVCVVVCNLPQPVVLVVCVVVVHDDDSVSNSRVRRSVLSVVLVVDDSVCSSPVNNPYDHPNRVNPPPPPPPPDDDDDDDDDDDDDCPVVVVVVVVVVVVVVQKDFFWWKWWQAPVVRDIDDIDTDIDGQCDWDWDAFPLGWIKIKHHLLDDPVLLVLVVVLLVPDPQWDWDAPDVRPGTALKIKAWEFCQQDPVRDHPPDQFDADPNDTHDHDHPVSRVSSVVVQLVVLVVVVPVVSHQHSTKMKIKNQALQHKWDWAFSQRPPFQKKKKAWSAAPAFFWKWKFFDPVDDGDGGGMIMTTRAHHSMMMMIGNSSRVTMIIMRHRDDPPVDPPPPDDDDPDDPGDNIGIMMIGTHD

InterPro domains:
  IPR027450 Alpha-ketoglutarate-dependent dioxygenase AlkB-like [PF13532] (483-665)
  IPR037151 Alpha-ketoglutarate-dependent dioxygenase AlkB-like superfamily [G3DSA:2.60.120.590] (468-674)

Secondary structure (DSSP, 8-state):
---PPPPPPP----HHHHHHHHHHHHHHHHTT-HHHHHHH-HHHHHHHHHHHHHHHHHHHHHHHHHHHHTTSSS-------------------PPPPPSS--HHHHHHHHHHHHHTSS-SSSGGGTS-TTHHHHHHHHHHHHHHHHHT---------------PPPP---PPP-----------------------TTTHHHHHHHHHHHHHHHHHHHHHHHHHHHHHHHHHHHHHSSSS--SHHHHHHHHHHHHHHS-HHHHTTTT-EEEEEETTEEEEEEEE-TTSS-TTHHHHHHHHHHHHHHHHTPPPPEEEEETTS-TTT-EEEE-GGGEEEHHHHHHTTTTSPPHHHHHHHHTTPPPPHHHHHHHHHHHHHHHHHTS-TTTTTTTT--S--HHHHS---------------------THHHHHHHHHHHHHHHHEEEEEEEEEEETTTTEEPPPEEEEEETTS-EEEE-TTS-EEEEETT-S-HHHHHHHHHHHHH-TT-B--EETTTTEE-SSEEEEEETTB-TT--BSS--EEEETTEEEE-EEGGGSHHHHHHHHHHHHHHT-GGGS-SSEEEEEEE-STT--EEEE-S-SS--SEEEEEEEEESS--EEEEEE-TTS---TT-EEEEEE--TT-EEEEEHHHHHHEEEEE-------------S-----S----EEEEEEEE-